Protein AF-0000000084527527 (afdb_homodimer)

InterPro domains:
  IPR003439 ABC transporter-like, ATP-binding domain [PF00005] (17-164)
  IPR003439 ABC transporter-like, ATP-binding domain [PS50893] (2-239)
  IPR003593 AAA+ ATPase domain [SM00382] (26-216)
  IPR027417 P-loop containing nucleoside triphosphate hydrolase [G3DSA:3.40.50.300] (1-248)
  IPR027417 P-loop containing nucleoside triphosphate hydrolase [SSF52540] (2-222)
  IPR051535 Bacterial siderophore ABC transporter ATP-binding [PTHR42771] (2-251)

Radius of gyration: 23.37 Å; Cα contacts (8 Å, |Δi|>4): 1089; chains: 2; bounding box: 50×65×58 Å

Structure (mmCIF, N/CA/C/O backbone):
data_AF-0000000084527527-model_v1
#
loop_
_entity.id
_entity.type
_entity.pdbx_description
1 polymer 'ABC-type enterochelin transport system, ATPase component'
#
loop_
_atom_site.group_PDB
_atom_site.id
_atom_site.type_symbol
_atom_site.label_atom_id
_atom_site.label_alt_id
_atom_site.label_comp_id
_atom_site.label_asym_id
_atom_site.label_entity_id
_atom_site.label_seq_id
_atom_site.pdbx_PDB_ins_code
_atom_site.Cartn_x
_atom_site.Cartn_y
_atom_site.Cartn_z
_atom_site.occupancy
_atom_site.B_iso_or_equiv
_atom_site.auth_seq_id
_atom_site.auth_comp_id
_atom_site.auth_asym_id
_atom_site.auth_atom_id
_atom_site.pdbx_PDB_model_num
ATOM 1 N N . MET A 1 1 ? 7.387 -26.766 -10.891 1 94.12 1 MET A N 1
ATOM 2 C CA . MET A 1 1 ? 8.492 -26.266 -10.078 1 94.12 1 MET A CA 1
ATOM 3 C C . MET A 1 1 ? 9.219 -25.125 -10.773 1 94.12 1 MET A C 1
ATOM 5 O O . MET A 1 1 ? 9.344 -25.125 -12 1 94.12 1 MET A O 1
ATOM 9 N N . ILE A 1 2 ? 9.555 -24.094 -10.047 1 97 2 ILE A N 1
ATOM 10 C CA . ILE A 1 2 ? 10.406 -23.016 -10.562 1 97 2 ILE A CA 1
ATOM 11 C C . ILE A 1 2 ? 11.781 -23.094 -9.891 1 97 2 ILE A C 1
ATOM 13 O O . ILE A 1 2 ? 11.883 -23.094 -8.664 1 97 2 ILE A O 1
ATOM 17 N N . ASP A 1 3 ? 12.805 -23.141 -10.82 1 97.81 3 ASP A N 1
ATOM 18 C CA . ASP A 1 3 ? 14.172 -23.266 -10.32 1 97.81 3 ASP A CA 1
ATOM 19 C C . ASP A 1 3 ? 15.047 -22.125 -10.812 1 97.81 3 ASP A C 1
ATOM 21 O O . ASP A 1 3 ? 15.086 -21.828 -12.008 1 97.81 3 ASP A O 1
ATOM 25 N N . LEU A 1 4 ? 15.633 -21.484 -9.883 1 97.94 4 LEU A N 1
ATOM 26 C CA . LEU A 1 4 ? 16.656 -20.484 -10.18 1 97.94 4 LEU A CA 1
ATOM 27 C C . LEU A 1 4 ? 18.047 -21 -9.797 1 97.94 4 LEU A C 1
ATOM 29 O O . LEU A 1 4 ? 18.25 -21.438 -8.664 1 97.94 4 LEU A O 1
ATOM 33 N N . ALA A 1 5 ? 18.922 -20.953 -10.75 1 98.06 5 ALA A N 1
ATOM 34 C CA . ALA A 1 5 ? 20.312 -21.375 -10.523 1 98.06 5 ALA A CA 1
ATOM 35 C C . ALA A 1 5 ? 21.266 -20.203 -10.758 1 98.06 5 ALA A C 1
ATOM 37 O O . ALA A 1 5 ? 21.531 -19.828 -11.898 1 98.06 5 ALA A O 1
ATOM 38 N N . ASN A 1 6 ? 21.828 -19.688 -9.609 1 98.12 6 ASN A N 1
ATOM 39 C CA . ASN A 1 6 ? 22.828 -18.641 -9.641 1 98.12 6 ASN A CA 1
ATOM 40 C C . ASN A 1 6 ? 22.391 -17.453 -10.508 1 98.12 6 ASN A C 1
ATOM 42 O O . ASN A 1 6 ? 23.141 -16.984 -11.359 1 98.12 6 ASN A O 1
ATOM 46 N N . VAL A 1 7 ? 21.203 -16.984 -10.305 1 97.81 7 VAL A N 1
ATOM 47 C CA . VAL A 1 7 ? 20.609 -15.953 -11.141 1 97.81 7 VAL A CA 1
ATOM 48 C C . VAL A 1 7 ? 21.109 -14.578 -10.703 1 97.81 7 VAL A C 1
ATOM 50 O O . VAL A 1 7 ? 21.016 -14.234 -9.523 1 97.81 7 VAL A O 1
ATOM 53 N N . THR A 1 8 ? 21.641 -13.852 -11.609 1 97.88 8 THR A N 1
ATOM 54 C CA . THR A 1 8 ? 22.031 -12.453 -11.43 1 97.88 8 THR A CA 1
ATOM 55 C C . THR A 1 8 ? 21.328 -11.555 -12.445 1 97.88 8 THR A C 1
ATOM 57 O O . THR A 1 8 ? 21.203 -11.914 -13.617 1 97.88 8 THR A O 1
ATOM 60 N N . VAL A 1 9 ? 20.719 -10.508 -11.961 1 96.19 9 VAL A N 1
ATOM 61 C CA . VAL A 1 9 ? 20.109 -9.5 -12.812 1 96.19 9 VAL A CA 1
ATOM 62 C C . VAL A 1 9 ? 20.75 -8.141 -12.547 1 96.19 9 VAL A C 1
ATOM 64 O O . VAL A 1 9 ? 20.734 -7.652 -11.414 1 96.19 9 VAL A O 1
ATOM 67 N N . ARG A 1 10 ? 21.188 -7.551 -13.492 1 91.69 10 ARG A N 1
ATOM 68 C CA . ARG A 1 10 ? 21.859 -6.258 -13.359 1 91.69 10 ARG A CA 1
ATOM 69 C C . ARG A 1 10 ? 21.047 -5.156 -14.031 1 91.69 10 ARG A C 1
ATOM 71 O O . ARG A 1 10 ? 20.625 -5.301 -15.18 1 91.69 10 ARG A O 1
ATOM 78 N N . ARG A 1 11 ? 20.547 -4.184 -13.141 1 78.62 11 ARG A N 1
ATOM 79 C CA . ARG A 1 11 ? 19.953 -2.945 -13.625 1 78.62 11 ARG A CA 1
ATOM 80 C C . ARG A 1 11 ? 20.828 -1.742 -13.281 1 78.62 11 ARG A C 1
ATOM 82 O O . ARG A 1 11 ? 20.734 -1.199 -12.18 1 78.62 11 ARG A O 1
ATOM 89 N N . GLY A 1 12 ? 21.938 -1.518 -13.992 1 76 12 GLY A N 1
ATOM 90 C CA . GLY A 1 12 ? 22.906 -0.489 -13.695 1 76 12 GLY A CA 1
ATOM 91 C C . GLY A 1 12 ? 24.156 -1.033 -13.016 1 76 12 GLY A C 1
ATOM 92 O O . GLY A 1 12 ? 24.594 -2.148 -13.305 1 76 12 GLY A O 1
ATOM 93 N N . SER A 1 13 ? 24.734 -0.169 -12.133 1 79 13 SER A N 1
ATOM 94 C CA . SER A 1 13 ? 26.016 -0.519 -11.539 1 79 13 SER A CA 1
ATOM 95 C C . SER A 1 13 ? 25.859 -1.58 -10.453 1 79 13 SER A C 1
ATOM 97 O O . SER A 1 13 ? 26.703 -2.465 -10.312 1 79 13 SER A O 1
ATOM 99 N N . VAL A 1 14 ? 24.812 -1.56 -9.766 1 82.75 14 VAL A N 1
ATOM 100 C CA . VAL A 1 14 ? 24.562 -2.518 -8.695 1 82.75 14 VAL A CA 1
ATOM 101 C C . VAL A 1 14 ? 23.516 -3.537 -9.148 1 82.75 14 VAL A C 1
ATOM 103 O O . VAL A 1 14 ? 22.469 -3.166 -9.688 1 82.75 14 VAL A O 1
ATOM 106 N N . PRO A 1 15 ? 23.828 -4.84 -8.938 1 91.19 15 PRO A N 1
ATOM 107 C CA . PRO A 1 15 ? 22.859 -5.848 -9.367 1 91.19 15 PRO A CA 1
ATOM 108 C C . PRO A 1 15 ? 21.578 -5.805 -8.547 1 91.19 15 PRO A C 1
ATOM 110 O O . PRO A 1 15 ? 21.609 -5.613 -7.328 1 91.19 15 PRO A O 1
ATOM 113 N N . ALA A 1 16 ? 20.516 -5.93 -9.219 1 93.12 16 ALA A N 1
ATOM 114 C CA . ALA A 1 16 ? 19.219 -6.023 -8.562 1 93.12 16 ALA A CA 1
ATOM 115 C C . ALA A 1 16 ? 19.016 -7.391 -7.918 1 93.12 16 ALA A C 1
ATOM 117 O O . ALA A 1 16 ? 18.344 -7.512 -6.891 1 93.12 16 ALA A O 1
ATOM 118 N N . LEU A 1 17 ? 19.516 -8.406 -8.562 1 96.94 17 LEU A N 1
ATOM 119 C CA . LEU A 1 17 ? 19.672 -9.75 -8.008 1 96.94 17 LEU A CA 1
ATOM 120 C C . LEU A 1 17 ? 21.125 -10.219 -8.133 1 96.94 17 LEU A C 1
ATOM 122 O O . LEU A 1 17 ? 21.766 -9.992 -9.148 1 96.94 17 LEU A O 1
ATOM 126 N N . ASP A 1 18 ? 21.562 -10.836 -7.078 1 97.56 18 ASP A N 1
ATOM 127 C CA . ASP A 1 18 ? 22.969 -11.234 -7.043 1 97.56 18 ASP A CA 1
ATOM 128 C C . ASP A 1 18 ? 23.125 -12.703 -6.66 1 97.56 18 ASP A C 1
ATOM 130 O O . ASP A 1 18 ? 23.094 -13.047 -5.477 1 97.56 18 ASP A O 1
ATOM 134 N N . ASP A 1 19 ? 23.297 -13.547 -7.641 1 97.44 19 ASP A N 1
ATOM 135 C CA . ASP A 1 19 ? 23.609 -14.961 -7.469 1 97.44 19 ASP A CA 1
ATOM 136 C C . ASP A 1 19 ? 22.547 -15.664 -6.621 1 97.44 19 ASP A C 1
ATOM 138 O O . ASP A 1 19 ? 22.875 -16.297 -5.613 1 97.44 19 ASP A O 1
ATOM 142 N N . VAL A 1 20 ? 21.344 -15.594 -7.062 1 98.12 20 VAL A N 1
ATOM 143 C CA . VAL A 1 20 ? 20.219 -16.172 -6.316 1 98.12 20 VAL A CA 1
ATOM 144 C C . VAL A 1 20 ? 19.938 -17.578 -6.824 1 98.12 20 VAL A C 1
ATOM 146 O O . VAL A 1 20 ? 19.719 -17.781 -8.023 1 98.12 20 VAL A O 1
ATOM 149 N N . SER A 1 21 ? 20.078 -18.531 -5.969 1 98.38 21 SER A N 1
ATOM 150 C CA . SER A 1 21 ? 19.641 -19.906 -6.227 1 98.38 21 SER A CA 1
ATOM 151 C C . SER A 1 21 ? 18.484 -20.297 -5.309 1 98.38 21 SER A C 1
ATOM 153 O O . SER A 1 21 ? 18.594 -20.188 -4.086 1 98.38 21 SER A O 1
ATOM 155 N N . LEU A 1 22 ? 17.438 -20.703 -5.922 1 96.88 22 LEU A N 1
ATOM 156 C CA . LEU A 1 22 ? 16.188 -20.906 -5.188 1 96.88 22 LEU A CA 1
ATOM 157 C C . LEU A 1 22 ? 15.227 -21.781 -5.984 1 96.88 22 LEU A C 1
ATOM 159 O O . LEU A 1 22 ? 15.211 -21.719 -7.215 1 96.88 22 LEU A O 1
ATOM 163 N N . SER A 1 23 ? 14.492 -22.594 -5.258 1 97.31 23 SER A N 1
ATOM 164 C CA . SER A 1 23 ? 13.484 -23.422 -5.91 1 97.31 23 SER A CA 1
ATOM 165 C C . SER A 1 23 ? 12.109 -23.203 -5.281 1 97.31 23 SER A C 1
ATOM 167 O O . SER A 1 23 ? 11.992 -23.062 -4.062 1 97.31 23 SER A O 1
ATOM 169 N N . PHE A 1 24 ? 11.117 -23.172 -6.074 1 96.81 24 PHE A N 1
ATOM 170 C CA . PHE A 1 24 ? 9.719 -23.094 -5.66 1 96.81 24 PHE A CA 1
ATOM 171 C C . PHE A 1 24 ? 8.977 -24.375 -6.039 1 96.81 24 PHE A C 1
ATOM 173 O O . PHE A 1 24 ? 8.906 -24.734 -7.215 1 96.81 24 PHE A O 1
ATOM 180 N N . GLY A 1 25 ? 8.453 -25.016 -5.031 1 93.94 25 GLY A N 1
ATOM 181 C CA . GLY A 1 25 ? 7.633 -26.188 -5.293 1 93.94 25 GLY A CA 1
ATOM 182 C C . GLY A 1 25 ? 6.199 -25.859 -5.652 1 93.94 25 GLY A C 1
ATOM 183 O O . GLY A 1 25 ? 5.773 -24.703 -5.516 1 93.94 25 GLY A O 1
ATOM 184 N N . ARG A 1 26 ? 5.484 -26.844 -6.113 1 93.12 26 ARG A N 1
ATOM 185 C CA . ARG A 1 26 ? 4.09 -26.641 -6.5 1 93.12 26 ARG A CA 1
ATOM 186 C C . ARG A 1 26 ? 3.191 -26.516 -5.273 1 93.12 26 ARG A C 1
ATOM 188 O O . ARG A 1 26 ? 3.48 -27.094 -4.227 1 93.12 26 ARG A O 1
ATOM 195 N N . GLY A 1 27 ? 2.164 -25.781 -5.539 1 93.38 27 GLY A N 1
ATOM 196 C CA . GLY A 1 27 ? 1.128 -25.656 -4.527 1 93.38 27 GLY A CA 1
ATOM 197 C C . GLY A 1 27 ? 1.48 -24.672 -3.426 1 93.38 27 GLY A C 1
ATOM 198 O O . GLY A 1 27 ? 2.641 -24.281 -3.283 1 93.38 27 GLY A O 1
ATOM 199 N N . GLY A 1 28 ? 0.439 -24.234 -2.787 1 96.56 28 GLY A N 1
ATOM 200 C CA . GLY A 1 28 ? 0.595 -23.375 -1.627 1 96.56 28 GLY A CA 1
ATOM 201 C C . GLY A 1 28 ? 0.946 -21.938 -1.991 1 96.56 28 GLY A C 1
ATOM 202 O O . GLY A 1 28 ? 0.988 -21.594 -3.172 1 96.56 28 GLY A O 1
ATOM 203 N N . ILE A 1 29 ? 1.129 -21.109 -0.998 1 98.06 29 ILE A N 1
ATOM 204 C CA . ILE A 1 29 ? 1.482 -19.703 -1.142 1 98.06 29 ILE A CA 1
ATOM 205 C C . ILE A 1 29 ? 2.902 -19.469 -0.63 1 98.06 29 ILE A C 1
ATOM 207 O O . ILE A 1 29 ? 3.211 -19.781 0.523 1 98.06 29 ILE A O 1
ATOM 211 N N . THR A 1 30 ? 3.738 -19.031 -1.495 1 98.5 30 THR A N 1
ATOM 212 C CA . THR A 1 30 ? 5.051 -18.531 -1.094 1 98.5 30 THR A CA 1
ATOM 213 C C . THR A 1 30 ? 5.059 -17.016 -1.037 1 98.5 30 THR A C 1
ATOM 215 O O . THR A 1 30 ? 4.754 -16.344 -2.031 1 98.5 30 THR A O 1
ATOM 218 N N . ALA A 1 31 ? 5.34 -16.469 0.111 1 98.44 31 ALA A N 1
ATOM 219 C CA . ALA A 1 31 ? 5.441 -15.023 0.262 1 98.44 31 ALA A CA 1
ATOM 220 C C . ALA A 1 31 ? 6.883 -14.547 0.089 1 98.44 31 ALA A C 1
ATOM 222 O O . ALA A 1 31 ? 7.789 -15.055 0.756 1 98.44 31 ALA A O 1
ATOM 223 N N . LEU A 1 32 ? 7.043 -13.672 -0.838 1 97.81 32 LEU A N 1
ATOM 224 C CA . LEU A 1 32 ? 8.312 -12.961 -1.009 1 97.81 32 LEU A CA 1
ATOM 225 C C . LEU A 1 32 ? 8.328 -11.68 -0.192 1 97.81 32 LEU A C 1
ATOM 227 O O . LEU A 1 32 ? 7.512 -10.781 -0.421 1 97.81 32 LEU A O 1
ATOM 231 N N . ILE A 1 33 ? 9.289 -11.617 0.767 1 98.06 33 ILE A N 1
ATOM 232 C CA . ILE A 1 33 ? 9.336 -10.453 1.637 1 98.06 33 ILE A CA 1
ATOM 233 C C . ILE A 1 33 ? 10.75 -9.875 1.653 1 98.06 33 ILE A C 1
ATOM 235 O O . ILE A 1 33 ? 11.711 -10.562 1.272 1 98.06 33 ILE A O 1
ATOM 239 N N . GLY A 1 34 ? 10.891 -8.648 2.051 1 97.19 34 GLY A N 1
ATOM 240 C CA . GLY A 1 34 ? 12.141 -7.906 2.125 1 97.19 34 GLY A CA 1
ATOM 241 C C . GLY A 1 34 ? 11.953 -6.402 2.064 1 97.19 34 GLY A C 1
ATOM 242 O O . GLY A 1 34 ? 10.875 -5.922 1.707 1 97.19 34 GLY A O 1
ATOM 243 N N . PRO A 1 35 ? 12.953 -5.711 2.443 1 95.31 35 PRO A N 1
ATOM 244 C CA . PRO A 1 35 ? 12.852 -4.25 2.404 1 95.31 35 PRO A CA 1
ATOM 245 C C . PRO A 1 35 ? 12.719 -3.705 0.983 1 95.31 35 PRO A C 1
ATOM 247 O O . PRO A 1 35 ? 12.789 -4.469 0.017 1 95.31 35 PRO A O 1
ATOM 250 N N . ASN A 1 36 ? 12.383 -2.424 0.919 1 90 36 ASN A N 1
ATOM 251 C CA . ASN A 1 36 ? 12.352 -1.77 -0.385 1 90 36 ASN A CA 1
ATOM 252 C C . ASN A 1 36 ? 13.68 -1.913 -1.115 1 90 36 ASN A C 1
ATOM 254 O O . ASN A 1 36 ? 14.75 -1.763 -0.511 1 90 36 ASN A O 1
ATOM 258 N N . GLY A 1 37 ? 13.617 -2.301 -2.346 1 87.88 37 GLY A N 1
ATOM 259 C CA . GLY A 1 37 ? 14.828 -2.439 -3.137 1 87.88 37 GLY A CA 1
ATOM 260 C C . GLY A 1 37 ? 15.5 -3.791 -2.973 1 87.88 37 GLY A C 1
ATOM 261 O O . GLY A 1 37 ? 16.609 -4.008 -3.469 1 87.88 37 GLY A O 1
ATOM 262 N N . ALA A 1 38 ? 14.844 -4.707 -2.361 1 93.62 38 ALA A N 1
ATOM 263 C CA . ALA A 1 38 ? 15.453 -5.992 -2.035 1 93.62 38 ALA A CA 1
ATOM 264 C C . ALA A 1 38 ? 15.562 -6.879 -3.273 1 93.62 38 ALA A C 1
ATOM 266 O O . ALA A 1 38 ? 16.266 -7.891 -3.26 1 93.62 38 ALA A O 1
ATOM 267 N N . GLY A 1 39 ? 14.859 -6.543 -4.332 1 93.56 39 GLY A N 1
ATOM 268 C CA . GLY A 1 39 ? 14.891 -7.34 -5.551 1 93.56 39 GLY A CA 1
ATOM 269 C C . GLY A 1 39 ? 13.648 -8.195 -5.734 1 93.56 39 GLY A C 1
ATOM 270 O O . GLY A 1 39 ? 13.625 -9.086 -6.59 1 93.56 39 GLY A O 1
ATOM 271 N N . LYS A 1 40 ? 12.633 -7.973 -4.961 1 95.06 40 LYS A N 1
ATOM 272 C CA . LYS A 1 40 ? 11.43 -8.805 -4.969 1 95.06 40 LYS A CA 1
ATOM 273 C C . LYS A 1 40 ? 10.766 -8.797 -6.34 1 95.06 40 LYS A C 1
ATOM 275 O O . LYS A 1 40 ? 10.516 -9.852 -6.926 1 95.06 40 LYS A O 1
ATOM 280 N N . SER A 1 41 ? 10.484 -7.586 -6.879 1 92.44 41 SER A N 1
ATOM 281 C CA . SER A 1 41 ? 9.844 -7.469 -8.188 1 92.44 41 SER A CA 1
ATOM 282 C C . SER A 1 41 ? 10.758 -7.988 -9.289 1 92.44 41 SER A C 1
ATOM 284 O O . SER A 1 41 ? 10.297 -8.641 -10.227 1 92.44 41 SER A O 1
ATOM 286 N N . THR A 1 42 ? 12.047 -7.711 -9.172 1 92.81 42 THR A N 1
ATOM 287 C CA . THR A 1 42 ? 13.008 -8.211 -10.148 1 92.81 42 THR A CA 1
ATOM 288 C C . THR A 1 42 ? 13 -9.734 -10.188 1 92.81 42 THR A C 1
ATOM 290 O O . THR A 1 42 ? 13.016 -10.336 -11.266 1 92.81 42 THR A O 1
ATOM 293 N N . LEU A 1 43 ? 12.953 -10.305 -8.977 1 95.94 43 LEU A N 1
ATOM 294 C CA . LEU A 1 43 ? 12.914 -11.766 -8.898 1 95.94 43 LEU A CA 1
ATOM 295 C C . LEU A 1 43 ? 11.648 -12.305 -9.562 1 95.94 43 LEU A C 1
ATOM 297 O O . LEU A 1 43 ? 11.711 -13.25 -10.352 1 95.94 43 LEU A O 1
ATOM 301 N N . LEU A 1 44 ? 10.523 -11.695 -9.281 1 95.06 44 LEU A N 1
ATOM 302 C CA . LEU A 1 44 ? 9.258 -12.117 -9.867 1 95.06 44 LEU A CA 1
ATOM 303 C C . LEU A 1 44 ? 9.305 -12.023 -11.383 1 95.06 44 LEU A C 1
ATOM 305 O O . LEU A 1 44 ? 8.844 -12.93 -12.086 1 95.06 44 LEU A O 1
ATOM 309 N N . HIS A 1 45 ? 9.898 -10.992 -11.867 1 93 45 HIS A N 1
ATOM 310 C CA . HIS A 1 45 ? 9.992 -10.781 -13.305 1 93 45 HIS A CA 1
ATOM 311 C C . HIS A 1 45 ? 10.938 -11.789 -13.945 1 93 45 HIS A C 1
ATOM 313 O O . HIS A 1 45 ? 10.68 -12.266 -15.055 1 93 45 HIS A O 1
ATOM 319 N N . ALA A 1 46 ? 11.969 -12.047 -13.273 1 95 46 ALA A N 1
ATOM 320 C CA . ALA A 1 46 ? 12.891 -13.062 -13.773 1 95 46 ALA A CA 1
ATOM 321 C C . ALA A 1 46 ? 12.211 -14.422 -13.852 1 95 46 ALA A C 1
ATOM 323 O O . ALA A 1 46 ? 12.359 -15.141 -14.844 1 95 46 ALA A O 1
ATOM 324 N N . MET A 1 47 ? 11.43 -14.711 -12.852 1 96 47 MET A N 1
ATOM 325 C CA . MET A 1 47 ? 10.742 -16 -12.773 1 96 47 MET A CA 1
ATOM 326 C C . MET A 1 47 ? 9.664 -16.109 -13.844 1 96 47 MET A C 1
ATOM 328 O O . MET A 1 47 ? 9.297 -17.203 -14.258 1 96 47 MET A O 1
ATOM 332 N N . SER A 1 48 ? 9.133 -14.992 -14.289 1 93.69 48 SER A N 1
ATOM 333 C CA . SER A 1 48 ? 8.039 -14.992 -15.258 1 93.69 48 SER A CA 1
ATOM 334 C C . SER A 1 48 ? 8.57 -14.938 -16.688 1 93.69 48 SER A C 1
ATOM 336 O O . SER A 1 48 ? 7.82 -15.156 -17.641 1 93.69 48 SER A O 1
ATOM 338 N N . GLY A 1 49 ? 9.805 -14.547 -16.812 1 92 49 GLY A N 1
ATOM 339 C CA . GLY A 1 49 ? 10.398 -14.398 -18.141 1 92 49 GLY A CA 1
ATOM 340 C C . GLY A 1 49 ? 10.289 -12.992 -18.688 1 92 49 GLY A C 1
ATOM 341 O O . GLY A 1 49 ? 10.75 -12.719 -19.797 1 92 49 GLY A O 1
ATOM 342 N N . LEU A 1 50 ? 9.742 -12.125 -17.969 1 88.06 50 LEU A N 1
ATOM 343 C CA . LEU A 1 50 ? 9.617 -10.734 -18.406 1 88.06 50 LEU A CA 1
ATOM 344 C C . LEU A 1 50 ? 10.969 -10.031 -18.359 1 88.06 50 LEU A C 1
ATOM 346 O O . LEU A 1 50 ? 11.172 -9.039 -19.062 1 88.06 50 LEU A O 1
ATOM 350 N N . LEU A 1 51 ? 11.836 -10.492 -17.531 1 90.38 51 LEU A N 1
ATOM 351 C CA . LEU A 1 51 ? 13.18 -9.922 -17.391 1 90.38 51 LEU A CA 1
ATOM 352 C C . LEU A 1 51 ? 14.242 -11.016 -17.453 1 90.38 51 LEU A C 1
ATOM 354 O O . LEU A 1 51 ? 14.414 -11.766 -16.484 1 90.38 51 LEU A O 1
ATOM 358 N N . PRO A 1 52 ? 14.914 -11.07 -18.562 1 92 52 PRO A N 1
ATOM 359 C CA . PRO A 1 52 ? 15.961 -12.086 -18.656 1 92 52 PRO A CA 1
ATOM 360 C C . PRO A 1 52 ? 17.125 -11.82 -17.688 1 92 52 PRO A C 1
ATOM 362 O O . PRO A 1 52 ? 17.547 -10.68 -17.531 1 92 52 PRO A O 1
ATOM 365 N N . PRO A 1 53 ? 17.641 -12.859 -17.078 1 95.75 53 PRO A N 1
ATOM 366 C CA . PRO A 1 53 ? 18.797 -12.672 -16.203 1 95.75 53 PRO A CA 1
ATOM 367 C C . PRO A 1 53 ? 20.078 -12.359 -16.984 1 95.75 53 PRO A C 1
ATOM 369 O O . PRO A 1 53 ? 20.203 -12.734 -18.141 1 95.75 53 PRO A O 1
ATOM 372 N N . THR A 1 54 ? 20.953 -11.609 -16.297 1 95.94 54 THR A N 1
ATOM 373 C CA . THR A 1 54 ? 22.266 -11.344 -16.859 1 95.94 54 THR A CA 1
ATOM 374 C C . THR A 1 54 ? 23.125 -12.602 -16.844 1 95.94 54 THR A C 1
ATOM 376 O O . THR A 1 54 ? 23.891 -12.852 -17.781 1 95.94 54 THR A O 1
ATOM 379 N N . SER A 1 55 ? 23 -13.359 -15.844 1 96.5 55 SER A N 1
ATOM 380 C CA . SER A 1 55 ? 23.656 -14.664 -15.727 1 96.5 55 SER A CA 1
ATOM 381 C C . SER A 1 55 ? 22.812 -15.625 -14.883 1 96.5 55 SER A C 1
ATOM 383 O O . SER A 1 55 ? 21.906 -15.195 -14.172 1 96.5 55 SER A O 1
ATOM 385 N N . GLY A 1 56 ? 23.109 -16.891 -15.039 1 97.06 56 GLY A N 1
ATOM 386 C CA . GLY A 1 56 ? 22.328 -17.922 -14.375 1 97.06 56 GLY A CA 1
ATOM 387 C C . GLY A 1 56 ? 21.156 -18.422 -15.211 1 97.06 56 GLY A C 1
ATOM 388 O O . GLY A 1 56 ? 21.094 -18.125 -16.406 1 97.06 56 GLY A O 1
ATOM 389 N N . ARG A 1 57 ? 20.328 -19.234 -14.547 1 96.81 57 ARG A N 1
ATOM 390 C CA . ARG A 1 57 ? 19.25 -19.859 -15.312 1 96.81 57 ARG A CA 1
ATOM 391 C C . ARG A 1 57 ? 17.969 -19.938 -14.477 1 96.81 57 ARG A C 1
ATOM 393 O O . ARG A 1 57 ? 18.016 -20.188 -13.273 1 96.81 57 ARG A O 1
ATOM 400 N N . VAL A 1 58 ? 16.922 -19.719 -15.156 1 97.38 58 VAL A N 1
ATOM 401 C CA . VAL A 1 58 ? 15.602 -19.922 -14.586 1 97.38 58 VAL A CA 1
ATOM 402 C C . VAL A 1 58 ? 14.867 -21.031 -15.336 1 97.38 58 VAL A C 1
ATOM 404 O O . VAL A 1 58 ? 14.789 -21 -16.562 1 97.38 58 VAL A O 1
ATOM 407 N N . ARG A 1 59 ? 14.398 -21.984 -14.625 1 97.44 59 ARG A N 1
ATOM 408 C CA . ARG A 1 59 ? 13.602 -23.062 -15.211 1 97.44 59 ARG A CA 1
ATOM 409 C C . ARG A 1 59 ? 12.211 -23.109 -14.602 1 97.44 59 ARG A C 1
ATOM 411 O O . ARG A 1 59 ? 12.047 -22.906 -13.398 1 97.44 59 ARG A O 1
ATOM 418 N N . VAL A 1 60 ? 11.25 -23.344 -15.398 1 95.5 60 VAL A N 1
ATOM 419 C CA . VAL A 1 60 ? 9.867 -23.547 -14.969 1 95.5 60 VAL A CA 1
ATOM 420 C C . VAL A 1 60 ? 9.359 -24.891 -15.484 1 95.5 60 VAL A C 1
ATOM 422 O O . VAL A 1 60 ? 9.398 -25.156 -16.688 1 95.5 60 VAL A O 1
ATOM 425 N N . GLU A 1 61 ? 8.992 -25.625 -14.555 1 94.62 61 GLU A N 1
ATOM 426 C CA . GLU A 1 61 ? 8.547 -26.984 -14.883 1 94.62 61 GLU A CA 1
ATOM 427 C C . GLU A 1 61 ? 9.578 -27.703 -15.727 1 94.62 61 GLU A C 1
ATOM 429 O O . GLU A 1 61 ? 9.242 -28.297 -16.766 1 94.62 61 GLU A O 1
ATOM 434 N N . GLY A 1 62 ? 10.781 -27.469 -15.375 1 93.69 62 GLY A N 1
ATOM 435 C CA . GLY A 1 62 ? 11.875 -28.219 -15.961 1 93.69 62 GLY A CA 1
ATOM 436 C C . GLY A 1 62 ? 12.398 -27.609 -17.25 1 93.69 62 GLY A C 1
ATOM 437 O O . GLY A 1 62 ? 13.422 -28.047 -17.781 1 93.69 62 GLY A O 1
ATOM 438 N N . ARG A 1 63 ? 11.766 -26.594 -17.734 1 94.38 63 ARG A N 1
ATOM 439 C CA . ARG A 1 63 ? 12.18 -25.984 -19 1 94.38 63 ARG A CA 1
ATOM 440 C C . ARG A 1 63 ? 12.867 -24.641 -18.766 1 94.38 63 ARG A C 1
ATOM 442 O O . ARG A 1 63 ? 12.422 -23.844 -17.938 1 94.38 63 ARG A O 1
ATOM 449 N N . ASP A 1 64 ? 13.867 -24.453 -19.547 1 94.5 64 ASP A N 1
ATOM 450 C CA . ASP A 1 64 ? 14.562 -23.172 -19.5 1 94.5 64 ASP A CA 1
ATOM 451 C C . ASP A 1 64 ? 13.695 -22.047 -20.047 1 94.5 64 ASP A C 1
ATOM 453 O O . ASP A 1 64 ? 13.297 -22.078 -21.219 1 94.5 64 ASP A O 1
ATOM 457 N N . LEU A 1 65 ? 13.453 -21.109 -19.219 1 91.69 65 LEU A N 1
ATOM 458 C CA . LEU A 1 65 ? 12.547 -20.016 -19.594 1 91.69 65 LEU A CA 1
ATOM 459 C C . LEU A 1 65 ? 13.055 -19.281 -20.812 1 91.69 65 LEU A C 1
ATOM 461 O O . LEU A 1 65 ? 12.258 -18.812 -21.641 1 91.69 65 LEU A O 1
ATOM 465 N N . ALA A 1 66 ? 14.328 -19.188 -20.922 1 88.5 66 ALA A N 1
ATOM 466 C CA . ALA A 1 66 ? 14.938 -18.469 -22.047 1 88.5 66 ALA A CA 1
ATOM 467 C C . ALA A 1 66 ? 14.625 -19.156 -23.375 1 88.5 66 ALA A C 1
ATOM 469 O O . ALA A 1 66 ? 14.641 -18.516 -24.422 1 88.5 66 ALA A O 1
ATOM 470 N N . ALA A 1 67 ? 14.281 -20.359 -23.328 1 90.88 67 ALA A N 1
ATOM 471 C CA . ALA A 1 67 ? 14.078 -21.141 -24.531 1 90.88 67 ALA A CA 1
ATOM 472 C C . ALA A 1 67 ? 12.586 -21.297 -24.844 1 90.88 67 ALA A C 1
ATOM 474 O O . ALA A 1 67 ? 12.211 -21.828 -25.891 1 90.88 67 ALA A O 1
ATOM 475 N N . VAL A 1 68 ? 11.789 -20.859 -23.984 1 91.69 68 VAL A N 1
ATOM 476 C CA . VAL A 1 68 ? 10.352 -21.031 -24.141 1 91.69 68 VAL A CA 1
ATOM 477 C C . VAL A 1 68 ? 9.742 -19.781 -24.781 1 91.69 68 VAL A C 1
ATOM 479 O O . VAL A 1 68 ? 9.953 -18.672 -24.297 1 91.69 68 VAL A O 1
ATOM 482 N N . PRO A 1 69 ? 8.992 -20.016 -25.812 1 89.69 69 PRO A N 1
ATOM 483 C CA . PRO A 1 69 ? 8.312 -18.875 -26.422 1 89.69 69 PRO A CA 1
ATOM 484 C C . PRO A 1 69 ? 7.324 -18.188 -25.469 1 89.69 69 PRO A C 1
ATOM 486 O O . PRO A 1 69 ? 6.754 -18.859 -24.594 1 89.69 69 PRO A O 1
ATOM 489 N N . ALA A 1 70 ? 7.094 -16.953 -25.688 1 87.06 70 ALA A N 1
ATOM 490 C CA . ALA A 1 70 ? 6.242 -16.141 -24.828 1 87.06 70 ALA A CA 1
ATOM 491 C C . ALA A 1 70 ? 4.836 -16.719 -24.734 1 87.06 70 ALA A C 1
ATOM 493 O O . ALA A 1 70 ? 4.223 -16.703 -23.672 1 87.06 70 ALA A O 1
ATOM 494 N N . THR A 1 71 ? 4.371 -17.266 -25.828 1 85.81 71 THR A N 1
ATOM 495 C CA . THR A 1 71 ? 3.016 -17.797 -25.891 1 85.81 71 THR A CA 1
ATOM 496 C C . THR A 1 71 ? 2.891 -19.031 -24.984 1 85.81 71 THR A C 1
ATOM 498 O O . THR A 1 71 ? 1.865 -19.219 -24.328 1 85.81 71 THR A O 1
ATOM 501 N N . GLU A 1 72 ? 3.914 -19.719 -24.953 1 89.75 72 GLU A N 1
ATOM 502 C CA . GLU A 1 72 ? 3.908 -20.906 -24.109 1 89.75 72 GLU A CA 1
ATOM 503 C C . GLU A 1 72 ? 4.129 -20.547 -22.641 1 89.75 72 GLU A C 1
ATOM 505 O O . GLU A 1 72 ? 3.504 -21.125 -21.75 1 89.75 72 GLU A O 1
ATOM 510 N N . ARG A 1 73 ? 4.984 -19.594 -22.406 1 91.44 73 ARG A N 1
ATOM 511 C CA . ARG A 1 73 ? 5.211 -19.094 -21.062 1 91.44 73 ARG A CA 1
ATOM 512 C C . ARG A 1 73 ? 3.916 -18.594 -20.422 1 91.44 73 ARG A C 1
ATOM 514 O O . ARG A 1 73 ? 3.652 -18.844 -19.25 1 91.44 73 ARG A O 1
ATOM 521 N N . ALA A 1 74 ? 3.141 -18.031 -21.281 1 91.19 74 ALA A N 1
ATOM 522 C CA . ALA A 1 74 ? 1.892 -17.438 -20.828 1 91.19 74 ALA A CA 1
ATOM 523 C C . ALA A 1 74 ? 0.878 -18.5 -20.422 1 91.19 74 ALA A C 1
ATOM 525 O O . ALA A 1 74 ? -0.119 -18.188 -19.75 1 91.19 74 ALA A O 1
ATOM 526 N N . ARG A 1 75 ? 1.122 -19.672 -20.734 1 92.5 75 ARG A N 1
ATOM 527 C CA . ARG A 1 75 ? 0.24 -20.766 -20.328 1 92.5 75 ARG A CA 1
ATOM 528 C C . ARG A 1 75 ? 0.731 -21.438 -19.047 1 92.5 75 ARG A C 1
ATOM 530 O O . ARG A 1 75 ? 0.036 -22.266 -18.484 1 92.5 75 ARG A O 1
ATOM 537 N N . THR A 1 76 ? 1.879 -21 -18.672 1 93.62 76 THR A N 1
ATOM 538 C CA . THR A 1 76 ? 2.471 -21.641 -17.5 1 93.62 76 THR A CA 1
ATOM 539 C C . THR A 1 76 ? 2.494 -20.688 -16.312 1 93.62 76 THR A C 1
ATOM 541 O O . THR A 1 76 ? 2.32 -21.109 -15.164 1 93.62 76 THR A O 1
ATOM 544 N N . VAL A 1 77 ? 2.666 -19.438 -16.625 1 95.19 77 VAL A N 1
ATOM 545 C CA . VAL A 1 77 ? 2.84 -18.453 -15.562 1 95.19 77 VAL A CA 1
ATOM 546 C C . VAL A 1 77 ? 1.966 -17.234 -15.836 1 95.19 77 VAL A C 1
ATOM 548 O O . VAL A 1 77 ? 2.039 -16.641 -16.906 1 95.19 77 VAL A O 1
ATOM 551 N N . ALA A 1 78 ? 1.09 -16.906 -14.898 1 94.25 78 ALA A N 1
ATOM 552 C CA . ALA A 1 78 ? 0.423 -15.617 -14.875 1 94.25 78 ALA A CA 1
ATOM 553 C C . ALA A 1 78 ? 1.16 -14.633 -13.969 1 94.25 78 ALA A C 1
ATOM 555 O O . ALA A 1 78 ? 1.597 -15 -12.875 1 94.25 78 ALA A O 1
ATOM 556 N N . VAL A 1 79 ? 1.302 -13.406 -14.43 1 92.44 79 VAL A N 1
ATOM 557 C CA . VAL A 1 79 ? 2.072 -12.43 -13.664 1 92.44 79 VAL A CA 1
ATOM 558 C C . VAL A 1 79 ? 1.262 -11.148 -13.492 1 92.44 79 VAL A C 1
ATOM 560 O O . VAL A 1 79 ? 0.674 -10.641 -14.453 1 92.44 79 VAL A O 1
ATOM 563 N N . LEU A 1 80 ? 1.154 -10.805 -12.25 1 91.12 80 LEU A N 1
ATOM 564 C CA . LEU A 1 80 ? 0.661 -9.469 -11.922 1 91.12 80 LEU A CA 1
ATOM 565 C C . LEU A 1 80 ? 1.814 -8.531 -11.578 1 91.12 80 LEU A C 1
ATOM 567 O O . LEU A 1 80 ? 2.555 -8.773 -10.625 1 91.12 80 LEU A O 1
ATOM 571 N N . THR A 1 81 ? 1.995 -7.473 -12.383 1 85.31 81 THR A N 1
ATOM 572 C CA . THR A 1 81 ? 3.059 -6.504 -12.148 1 85.31 81 THR A CA 1
ATOM 573 C C . THR A 1 81 ? 2.494 -5.227 -11.531 1 85.31 81 THR A C 1
ATOM 575 O O . THR A 1 81 ? 1.281 -5.012 -11.539 1 85.31 81 THR A O 1
ATOM 578 N N . GLN A 1 82 ? 3.4 -4.637 -10.758 1 68 82 GLN A N 1
ATOM 579 C CA . GLN A 1 82 ? 3 -3.33 -10.242 1 68 82 GLN A CA 1
ATOM 580 C C . GLN A 1 82 ? 2.578 -2.398 -11.375 1 68 82 GLN A C 1
ATOM 582 O O . GLN A 1 82 ? 3.344 -2.164 -12.312 1 68 82 GLN A O 1
ATOM 587 N N . THR A 1 83 ? 1.23 -2.494 -11.648 1 56.72 83 THR A N 1
ATOM 588 C CA . THR A 1 83 ? 0.708 -1.822 -12.828 1 56.72 83 THR A CA 1
ATOM 589 C C . THR A 1 83 ? 0.747 -0.307 -12.656 1 56.72 83 THR A C 1
ATOM 591 O O . THR A 1 83 ? 0.3 0.216 -11.633 1 56.72 83 THR A O 1
ATOM 594 N N . GLU A 1 84 ? 1.654 0.355 -13.461 1 56.06 84 GLU A N 1
ATOM 595 C CA . GLU A 1 84 ? 1.414 1.779 -13.672 1 56.06 84 GLU A CA 1
ATOM 596 C C . GLU A 1 84 ? 0.024 2.025 -14.25 1 56.06 84 GLU A C 1
ATOM 598 O O . GLU A 1 84 ? -0.588 1.116 -14.82 1 56.06 84 GLU A O 1
ATOM 603 N N . ARG A 1 85 ? -0.53 3.188 -13.992 1 55.25 85 ARG A N 1
ATOM 604 C CA . ARG A 1 85 ? -1.826 3.688 -14.438 1 55.25 85 ARG A CA 1
ATOM 605 C C . ARG A 1 85 ? -2.154 3.178 -15.836 1 55.25 85 ARG A C 1
ATOM 607 O O . ARG A 1 85 ? -1.398 3.412 -16.781 1 55.25 85 ARG A O 1
ATOM 614 N N . VAL A 1 86 ? -2.74 1.928 -15.984 1 53.75 86 VAL A N 1
ATOM 615 C CA . VAL A 1 86 ? -3.275 1.521 -17.281 1 53.75 86 VAL A CA 1
ATOM 616 C C . VAL A 1 86 ? -4.406 2.461 -17.688 1 53.75 86 VAL A C 1
ATOM 618 O O . VAL A 1 86 ? -5.41 2.58 -16.984 1 53.75 86 VAL A O 1
ATOM 621 N N . THR A 1 87 ? -4.199 3.525 -18.391 1 57.5 87 THR A N 1
ATOM 622 C CA . THR A 1 87 ? -5.18 4.434 -18.969 1 57.5 87 THR A CA 1
ATOM 623 C C . THR A 1 87 ? -6.016 3.723 -20.031 1 57.5 87 THR A C 1
ATOM 625 O O . THR A 1 87 ? -6.441 4.336 -21 1 57.5 87 THR A O 1
ATOM 628 N N . ALA A 1 88 ? -6.34 2.459 -19.781 1 62 88 ALA A N 1
ATOM 629 C CA . ALA A 1 88 ? -7 1.785 -20.891 1 62 88 ALA A CA 1
ATOM 630 C C . ALA A 1 88 ? -8.508 2.039 -20.875 1 62 88 ALA A C 1
ATOM 632 O O . ALA A 1 88 ? -9.109 2.123 -19.797 1 62 88 ALA A O 1
ATOM 633 N N . ARG A 1 89 ? -9.094 2.41 -21.906 1 79.81 89 ARG A N 1
ATOM 634 C CA . ARG A 1 89 ? -10.531 2.557 -22.125 1 79.81 89 ARG A CA 1
ATOM 635 C C . ARG A 1 89 ? -11.211 1.195 -22.203 1 79.81 89 ARG A C 1
ATOM 637 O O . ARG A 1 89 ? -12.297 1.068 -22.766 1 79.81 89 ARG A O 1
ATOM 644 N N . LEU A 1 90 ? -10.594 0.138 -21.562 1 88.25 90 LEU A N 1
ATOM 645 C CA . LEU A 1 90 ? -11.156 -1.209 -21.531 1 88.25 90 LEU A CA 1
ATOM 646 C C . LEU A 1 90 ? -12.133 -1.36 -20.375 1 88.25 90 LEU A C 1
ATOM 648 O O . LEU A 1 90 ? -11.969 -0.721 -19.328 1 88.25 90 LEU A O 1
ATOM 652 N N . THR A 1 91 ? -13.086 -2.225 -20.625 1 93.31 91 THR A N 1
ATOM 653 C CA . THR A 1 91 ? -13.953 -2.607 -19.516 1 93.31 91 THR A CA 1
ATOM 654 C C . THR A 1 91 ? -13.289 -3.672 -18.656 1 93.31 91 THR A C 1
ATOM 656 O O . THR A 1 91 ? -12.305 -4.293 -19.062 1 93.31 91 THR A O 1
ATOM 659 N N . VAL A 1 92 ? -13.812 -3.857 -17.469 1 94.94 92 VAL A N 1
ATOM 660 C CA . VAL A 1 92 ? -13.336 -4.898 -16.578 1 94.94 92 VAL A CA 1
ATOM 661 C C . VAL A 1 92 ? -13.422 -6.262 -17.266 1 94.94 92 VAL A C 1
ATOM 663 O O . VAL A 1 92 ? -12.469 -7.039 -17.234 1 94.94 92 VAL A O 1
ATOM 666 N N . ARG A 1 93 ? -14.531 -6.516 -17.875 1 95.25 93 ARG A N 1
ATOM 667 C CA . ARG A 1 93 ? -14.727 -7.773 -18.594 1 95.25 93 ARG A CA 1
ATOM 668 C C . ARG A 1 93 ? -13.672 -7.957 -19.672 1 95.25 93 ARG A C 1
ATOM 670 O O . ARG A 1 93 ? -13.109 -9.039 -19.828 1 95.25 93 ARG A O 1
ATOM 677 N N . GLU A 1 94 ? -13.445 -6.934 -20.422 1 91.5 94 GLU A N 1
ATOM 678 C CA . GLU A 1 94 ? -12.445 -6.992 -21.484 1 91.5 94 GLU A CA 1
ATOM 679 C C . GLU A 1 94 ? -11.055 -7.258 -20.922 1 91.5 94 GLU A C 1
ATOM 681 O O . GLU A 1 94 ? -10.305 -8.07 -21.453 1 91.5 94 GLU A O 1
ATOM 686 N N . LEU A 1 95 ? -10.758 -6.586 -19.828 1 90.94 95 LEU A N 1
ATOM 687 C CA . LEU A 1 95 ? -9.461 -6.801 -19.188 1 90.94 95 LEU A CA 1
ATOM 688 C C . LEU A 1 95 ? -9.297 -8.258 -18.781 1 90.94 95 LEU A C 1
ATOM 690 O O . LEU A 1 95 ? -8.289 -8.883 -19.094 1 90.94 95 LEU A O 1
ATOM 694 N N . VAL A 1 96 ? -10.297 -8.734 -18.109 1 93.5 96 VAL A N 1
ATOM 695 C CA . VAL A 1 96 ? -10.234 -10.102 -17.609 1 93.5 96 VAL A CA 1
ATOM 696 C C . VAL A 1 96 ? -10.164 -11.086 -18.766 1 93.5 96 VAL A C 1
ATOM 698 O O . VAL A 1 96 ? -9.484 -12.117 -18.688 1 93.5 96 VAL A O 1
ATOM 701 N N . SER A 1 97 ? -10.758 -10.711 -19.844 1 92.31 97 SER A N 1
ATOM 702 C CA . SER A 1 97 ? -10.742 -11.578 -21.016 1 92.31 97 SER A CA 1
ATOM 703 C C . SER A 1 97 ? -9.328 -11.703 -21.594 1 92.31 97 SER A C 1
ATOM 705 O O . SER A 1 97 ? -9 -12.695 -22.234 1 92.31 97 SER A O 1
ATOM 707 N N . PHE A 1 98 ? -8.555 -10.727 -21.375 1 87.38 98 PHE A N 1
ATOM 708 C CA . PHE A 1 98 ? -7.168 -10.797 -21.828 1 87.38 98 PHE A CA 1
ATOM 709 C C . PHE A 1 98 ? -6.43 -11.945 -21.156 1 87.38 98 PHE A C 1
ATOM 711 O O . PHE A 1 98 ? -5.469 -12.484 -21.703 1 87.38 98 PHE A O 1
ATOM 718 N N . GLY A 1 99 ? -6.891 -12.281 -20 1 90.12 99 GLY A N 1
ATOM 719 C CA . GLY A 1 99 ? -6.309 -13.43 -19.328 1 90.12 99 GLY A CA 1
ATOM 720 C C . GLY A 1 99 ? -6.441 -14.711 -20.125 1 90.12 99 GLY A C 1
ATOM 721 O O . GLY A 1 99 ? -5.629 -15.633 -19.984 1 90.12 99 GLY A O 1
ATOM 722 N N . ARG A 1 100 ? -7.391 -14.703 -20.953 1 90.81 100 ARG A N 1
ATOM 723 C CA . ARG A 1 100 ? -7.652 -15.914 -21.734 1 90.81 100 ARG A CA 1
ATOM 724 C C . ARG A 1 100 ? -6.875 -15.906 -23.047 1 90.81 100 ARG A C 1
ATOM 726 O O . ARG A 1 100 ? -6.863 -16.891 -23.781 1 90.81 100 ARG A O 1
ATOM 733 N N . TRP A 1 101 ? -6.227 -14.891 -23.328 1 81.94 101 TRP A N 1
ATOM 734 C CA . TRP A 1 101 ? -5.602 -14.68 -24.625 1 81.94 101 TRP A CA 1
ATOM 735 C C . TRP A 1 101 ? -4.66 -15.828 -24.969 1 81.94 101 TRP A C 1
ATOM 737 O O . TRP A 1 101 ? -4.688 -16.344 -26.078 1 81.94 101 TRP A O 1
ATOM 747 N N . PRO A 1 102 ? -3.883 -16.234 -24 1 82.44 102 PRO A N 1
ATOM 748 C CA . PRO A 1 102 ? -2.957 -17.312 -24.344 1 82.44 102 PRO A CA 1
ATOM 749 C C . PRO A 1 102 ? -3.674 -18.578 -24.781 1 82.44 102 PRO A C 1
ATOM 751 O O . PRO A 1 102 ? -3.074 -19.438 -25.438 1 82.44 102 PRO A O 1
ATOM 754 N N . HIS A 1 103 ? -4.91 -18.703 -24.516 1 83.19 103 HIS A N 1
ATOM 755 C CA . HIS A 1 103 ? -5.645 -19.938 -24.766 1 83.19 103 HIS A CA 1
ATOM 756 C C . HIS A 1 103 ? -6.359 -19.875 -26.109 1 83.19 103 HIS A C 1
ATOM 758 O O . HIS A 1 103 ? -6.621 -20.922 -26.719 1 83.19 103 HIS A O 1
ATOM 764 N N . HIS A 1 104 ? -6.703 -18.688 -26.578 1 82.38 104 HIS A N 1
ATOM 765 C CA . HIS A 1 104 ? -7.492 -18.672 -27.812 1 82.38 104 HIS A CA 1
ATOM 766 C C . HIS A 1 104 ? -6.848 -17.766 -28.859 1 82.38 104 HIS A C 1
ATOM 768 O O . HIS A 1 104 ? -7.195 -17.844 -30.031 1 82.38 104 HIS A O 1
ATOM 774 N N . ARG A 1 105 ? -5.922 -16.906 -28.469 1 79.12 105 ARG A N 1
ATOM 775 C CA . ARG A 1 105 ? -5.125 -16.062 -29.344 1 79.12 105 ARG A CA 1
ATOM 776 C C . ARG A 1 105 ? -6.012 -15.297 -30.312 1 79.12 105 ARG A C 1
ATOM 778 O O . ARG A 1 105 ? -5.746 -15.281 -31.516 1 79.12 105 ARG A O 1
ATOM 785 N N . GLY A 1 106 ? -7.109 -14.82 -29.812 1 75 106 GLY A N 1
ATOM 786 C CA . GLY A 1 106 ? -7.965 -13.938 -30.594 1 75 106 GLY A CA 1
ATOM 787 C C . GLY A 1 106 ? -9.258 -14.602 -31.047 1 75 106 GLY A C 1
ATOM 788 O O . GLY A 1 106 ? -10.102 -13.961 -31.672 1 75 106 GLY A O 1
ATOM 789 N N . ARG A 1 107 ? -9.422 -15.883 -30.844 1 84.06 107 ARG A N 1
ATOM 790 C CA . ARG A 1 107 ? -10.648 -16.609 -31.188 1 84.06 107 ARG A CA 1
ATOM 791 C C . ARG A 1 107 ? -11.281 -17.234 -29.953 1 84.06 107 ARG A C 1
ATOM 793 O O . ARG A 1 107 ? -11.266 -18.453 -29.797 1 84.06 107 ARG A O 1
ATOM 800 N N . PRO A 1 108 ? -11.891 -16.391 -29.172 1 84.94 108 PRO A N 1
ATOM 801 C CA . PRO A 1 108 ? -12.461 -16.891 -27.922 1 84.94 108 PRO A CA 1
ATOM 802 C C . PRO A 1 108 ? -13.586 -17.891 -28.141 1 84.94 108 PRO A C 1
ATOM 804 O O . PRO A 1 108 ? -14.375 -17.734 -29.078 1 84.94 108 PRO A O 1
ATOM 807 N N . LYS A 1 109 ? -13.5 -18.953 -27.484 1 89.56 109 LYS A N 1
ATOM 808 C CA . LYS A 1 109 ? -14.562 -19.953 -27.453 1 89.56 109 LYS A CA 1
ATOM 809 C C . LYS A 1 109 ? -15.523 -19.703 -26.297 1 89.56 109 LYS A C 1
ATOM 811 O O . LYS A 1 109 ? -15.305 -18.812 -25.469 1 89.56 109 LYS A O 1
ATOM 816 N N . ALA A 1 110 ? -16.578 -20.453 -26.281 1 89 110 ALA A N 1
ATOM 817 C CA . ALA A 1 110 ? -17.578 -20.344 -25.234 1 89 110 ALA A CA 1
ATOM 818 C C . ALA A 1 110 ? -16.969 -20.625 -23.859 1 89 110 ALA A C 1
ATOM 820 O O . ALA A 1 110 ? -17.312 -19.953 -22.875 1 89 110 ALA A O 1
ATOM 821 N N . ALA A 1 111 ? -16.094 -21.469 -23.828 1 89.5 111 ALA A N 1
ATOM 822 C CA . ALA A 1 111 ? -15.43 -21.844 -22.578 1 89.5 111 ALA A CA 1
ATOM 823 C C . ALA A 1 111 ? -14.625 -20.672 -22.016 1 89.5 111 ALA A C 1
ATOM 825 O O . ALA A 1 111 ? -14.547 -20.5 -20.797 1 89.5 111 ALA A O 1
ATOM 826 N N . ASP A 1 112 ? -14.078 -19.922 -22.875 1 90.56 112 ASP A N 1
ATOM 827 C CA . ASP A 1 112 ? -13.32 -18.75 -22.453 1 90.56 112 ASP A CA 1
ATOM 828 C C . ASP A 1 112 ? -14.227 -17.703 -21.812 1 90.56 112 ASP A C 1
ATOM 830 O O . ASP A 1 112 ? -13.891 -17.125 -20.781 1 90.56 112 ASP A O 1
ATOM 834 N N . ARG A 1 113 ? -15.344 -17.531 -22.453 1 92 113 ARG A N 1
ATOM 835 C CA . ARG A 1 113 ? -16.312 -16.578 -21.906 1 92 113 ARG A CA 1
ATOM 836 C C . ARG A 1 113 ? -16.828 -17.031 -20.547 1 92 113 ARG A C 1
ATOM 838 O O . ARG A 1 113 ? -16.984 -16.219 -19.641 1 92 113 ARG A O 1
ATOM 845 N N . GLU A 1 114 ? -17 -18.25 -20.422 1 94 114 GLU A N 1
ATOM 846 C CA . GLU A 1 114 ? -17.453 -18.797 -19.156 1 94 114 GLU A CA 1
ATOM 847 C C . GLU A 1 114 ? -16.406 -18.625 -18.062 1 94 114 GLU A C 1
ATOM 849 O O . GLU A 1 114 ? -16.734 -18.281 -16.922 1 94 114 GLU A O 1
ATOM 854 N N . THR A 1 115 ? -15.227 -18.875 -18.422 1 93 115 THR A N 1
ATOM 855 C CA . THR A 1 115 ? -14.117 -18.719 -17.484 1 93 115 THR A CA 1
ATOM 856 C C . THR A 1 115 ? -14.031 -17.281 -17 1 93 115 THR A C 1
ATOM 858 O O . THR A 1 115 ? -13.797 -17.047 -15.805 1 93 115 THR A O 1
ATOM 861 N N . VAL A 1 116 ? -14.234 -16.391 -17.906 1 94.19 116 VAL A N 1
ATOM 862 C CA . VAL A 1 116 ? -14.188 -14.969 -17.578 1 94.19 116 VAL A CA 1
ATOM 863 C C . VAL A 1 116 ? -15.32 -14.625 -16.609 1 94.19 116 VAL A C 1
ATOM 865 O O . VAL A 1 116 ? -15.094 -13.977 -15.586 1 94.19 116 VAL A O 1
ATOM 868 N N . GLU A 1 117 ? -16.5 -15.109 -16.891 1 95.69 117 GLU A N 1
ATOM 869 C CA . GLU A 1 117 ? -17.641 -14.836 -16.047 1 95.69 117 GLU A CA 1
ATOM 870 C C . GLU A 1 117 ? -17.469 -15.461 -14.656 1 95.69 117 GLU A C 1
ATOM 872 O O . GLU A 1 117 ? -17.812 -14.844 -13.648 1 95.69 117 GLU A O 1
ATOM 877 N N . GLU A 1 118 ? -16.953 -16.594 -14.648 1 94.69 118 GLU A N 1
ATOM 878 C CA . GLU A 1 118 ? -16.672 -17.266 -13.383 1 94.69 118 GLU A CA 1
ATOM 879 C C . GLU A 1 118 ? -15.656 -16.484 -12.555 1 94.69 118 GLU A C 1
ATOM 881 O O . GLU A 1 118 ? -15.812 -16.344 -11.336 1 94.69 118 GLU A O 1
ATOM 886 N N . ALA A 1 119 ? -14.648 -16.047 -13.195 1 94.81 119 ALA A N 1
ATOM 887 C CA . ALA A 1 119 ? -13.625 -15.273 -12.516 1 94.81 119 ALA A CA 1
ATOM 888 C C . ALA A 1 119 ? -14.203 -13.984 -11.945 1 94.81 119 ALA A C 1
ATOM 890 O O . ALA A 1 119 ? -13.922 -13.625 -10.797 1 94.81 119 ALA A O 1
ATOM 891 N N . LEU A 1 120 ? -15.016 -13.352 -12.766 1 96.25 120 LEU A N 1
ATOM 892 C CA . LEU A 1 120 ? -15.656 -12.117 -12.32 1 96.25 120 LEU A CA 1
ATOM 893 C C . LEU A 1 120 ? -16.531 -12.359 -11.094 1 96.25 120 LEU A C 1
ATOM 895 O O . LEU A 1 120 ? -16.531 -11.562 -10.156 1 96.25 120 LEU A O 1
ATOM 899 N N . GLU A 1 121 ? -17.188 -13.406 -11.102 1 95 121 GLU A N 1
ATOM 900 C CA . GLU A 1 121 ? -18.047 -13.766 -9.977 1 95 121 GLU A CA 1
ATOM 901 C C . GLU A 1 121 ? -17.219 -14.094 -8.734 1 95 121 GLU A C 1
ATOM 903 O O . GLU A 1 121 ? -17.5 -13.602 -7.645 1 95 121 GLU A O 1
ATOM 908 N N . LEU A 1 122 ? -16.25 -14.828 -8.93 1 91.06 122 LEU A N 1
ATOM 909 C CA . LEU A 1 122 ? -15.406 -15.281 -7.82 1 91.06 122 LEU A CA 1
ATOM 910 C C . LEU A 1 122 ? -14.773 -14.102 -7.098 1 91.06 122 LEU A C 1
ATOM 912 O O . LEU A 1 122 ? -14.656 -14.109 -5.871 1 91.06 122 LEU A O 1
ATOM 916 N N . PHE A 1 123 ? -14.414 -13.094 -7.863 1 92.38 123 PHE A N 1
ATOM 917 C CA . PHE A 1 123 ? -13.711 -11.961 -7.273 1 92.38 123 PHE A CA 1
ATOM 918 C C . PHE A 1 123 ? -14.664 -10.781 -7.086 1 92.38 123 PHE A C 1
ATOM 920 O O . PHE A 1 123 ? -14.219 -9.641 -6.934 1 92.38 123 PHE A O 1
ATOM 927 N N . ASP A 1 124 ? -15.922 -11 -7.129 1 91.12 124 ASP A N 1
ATOM 928 C CA . ASP A 1 124 ? -16.984 -10.039 -6.84 1 91.12 124 ASP A CA 1
ATOM 929 C C . ASP A 1 124 ? -16.875 -8.812 -7.746 1 91.12 124 ASP A C 1
ATOM 931 O O . ASP A 1 124 ? -16.891 -7.676 -7.266 1 91.12 124 ASP A O 1
ATOM 935 N N . LEU A 1 125 ? -16.719 -9.086 -9.008 1 94.69 125 LEU A N 1
ATOM 936 C CA . LEU A 1 125 ? -16.562 -7.992 -9.953 1 94.69 125 LEU A CA 1
ATOM 937 C C . LEU A 1 125 ? -17.688 -8.008 -10.992 1 94.69 125 LEU A C 1
ATOM 939 O O . LEU A 1 125 ? -17.672 -7.215 -11.938 1 94.69 125 LEU A O 1
ATOM 943 N N . SER A 1 126 ? -18.656 -8.891 -10.82 1 96.44 126 SER A N 1
ATOM 944 C CA . SER A 1 126 ? -19.719 -9.039 -11.812 1 96.44 126 SER A CA 1
ATOM 945 C C . SER A 1 126 ? -20.453 -7.723 -12.047 1 96.44 126 SER A C 1
ATOM 947 O O . SER A 1 126 ? -20.703 -7.344 -13.195 1 96.44 126 SER A O 1
ATOM 949 N N . ASP A 1 127 ? -20.703 -7.023 -10.992 1 94.56 127 ASP A N 1
ATOM 950 C CA . ASP A 1 127 ? -21.453 -5.773 -11.094 1 94.56 127 ASP A CA 1
ATOM 951 C C . ASP A 1 127 ? -20.609 -4.688 -11.773 1 94.56 127 ASP A C 1
ATOM 953 O O . ASP A 1 127 ? -21.156 -3.688 -12.242 1 94.56 127 ASP A O 1
ATOM 957 N N . LEU A 1 128 ? -19.344 -4.93 -11.828 1 94.44 128 LEU A N 1
ATOM 958 C CA . LEU A 1 128 ? -18.438 -3.93 -12.383 1 94.44 128 LEU A CA 1
ATOM 959 C C . LEU A 1 128 ? -17.969 -4.348 -13.773 1 94.44 128 LEU A C 1
ATOM 961 O O . LEU A 1 128 ? -17.219 -3.615 -14.422 1 94.44 128 LEU A O 1
ATOM 965 N N . ALA A 1 129 ? -18.453 -5.379 -14.258 1 96.25 129 ALA A N 1
ATOM 966 C CA . ALA A 1 129 ? -17.906 -6.016 -15.445 1 96.25 129 ALA A CA 1
ATOM 967 C C . ALA A 1 129 ? -17.953 -5.074 -16.641 1 96.25 129 ALA A C 1
ATOM 969 O O . ALA A 1 129 ? -17.047 -5.074 -17.484 1 96.25 129 ALA A O 1
ATOM 970 N N . GLY A 1 130 ? -18.922 -4.309 -16.719 1 95.12 130 GLY A N 1
ATOM 971 C CA . GLY A 1 130 ? -19.109 -3.43 -17.859 1 95.12 130 GLY A CA 1
ATOM 972 C C . GLY A 1 130 ? -18.484 -2.061 -17.672 1 95.12 130 GLY A C 1
ATOM 973 O O . GLY A 1 130 ? -18.484 -1.24 -18.594 1 95.12 130 GLY A O 1
ATOM 974 N N . ARG A 1 131 ? -17.906 -1.783 -16.625 1 93.12 131 ARG A N 1
ATOM 975 C CA . ARG A 1 131 ? -17.312 -0.485 -16.328 1 93.12 131 ARG A CA 1
ATOM 976 C C . ARG A 1 131 ? -15.891 -0.406 -16.891 1 93.12 131 ARG A C 1
ATOM 978 O O . ARG A 1 131 ? -15.188 -1.417 -16.953 1 93.12 131 ARG A O 1
ATOM 985 N N . ARG A 1 132 ? -15.57 0.809 -17.281 1 91.19 132 ARG A N 1
ATOM 986 C CA . ARG A 1 132 ? -14.195 1.024 -17.734 1 91.19 132 ARG A CA 1
ATOM 987 C C . ARG A 1 132 ? -13.219 1 -16.562 1 91.19 132 ARG A C 1
ATOM 989 O O . ARG A 1 132 ? -13.516 1.519 -15.492 1 91.19 132 ARG A O 1
ATOM 996 N N . ILE A 1 133 ? -11.992 0.558 -16.781 1 87.56 133 ILE A N 1
ATOM 997 C CA . ILE A 1 133 ? -10.953 0.384 -15.781 1 87.56 133 ILE A CA 1
ATOM 998 C C . ILE A 1 133 ? -10.562 1.742 -15.203 1 87.56 133 ILE A C 1
ATOM 1000 O O . ILE A 1 133 ? -10.305 1.862 -14 1 87.56 133 ILE A O 1
ATOM 1004 N N . ASP A 1 134 ? -10.516 2.773 -16.047 1 81.69 134 ASP A N 1
ATOM 1005 C CA . ASP A 1 134 ? -10.023 4.082 -15.625 1 81.69 134 ASP A CA 1
ATOM 1006 C C . ASP A 1 134 ? -11.039 4.785 -14.719 1 81.69 134 ASP A C 1
ATOM 1008 O O . ASP A 1 134 ? -10.734 5.824 -14.133 1 81.69 134 ASP A O 1
ATOM 1012 N N . THR A 1 135 ? -12.234 4.191 -14.609 1 82.19 135 THR A N 1
ATOM 1013 C CA . THR A 1 135 ? -13.273 4.781 -13.773 1 82.19 135 THR A CA 1
ATOM 1014 C C . THR A 1 135 ? -13.328 4.09 -12.414 1 82.19 135 THR A C 1
ATOM 1016 O O . THR A 1 135 ? -14.078 4.512 -11.531 1 82.19 135 THR A O 1
ATOM 1019 N N . LEU A 1 136 ? -12.555 3.088 -12.258 1 84.06 136 LEU A N 1
ATOM 1020 C CA . LEU A 1 136 ? -12.594 2.281 -11.047 1 84.06 136 LEU A CA 1
ATOM 1021 C C . LEU A 1 136 ? -11.727 2.906 -9.953 1 84.06 136 LEU A C 1
ATOM 1023 O O . LEU A 1 136 ? -10.789 3.646 -10.25 1 84.06 136 LEU A O 1
ATOM 1027 N N . SER A 1 137 ? -12.117 2.633 -8.719 1 78.62 137 SER A N 1
ATOM 1028 C CA . SER A 1 137 ? -11.227 2.947 -7.609 1 78.62 137 SER A CA 1
ATOM 1029 C C . SER A 1 137 ? -9.945 2.113 -7.68 1 78.62 137 SER A C 1
ATOM 1031 O O . SER A 1 137 ? -9.883 1.125 -8.414 1 78.62 137 SER A O 1
ATOM 1033 N N . GLY A 1 138 ? -8.938 2.539 -6.953 1 79.5 138 GLY A N 1
ATOM 1034 C CA . GLY A 1 138 ? -7.688 1.797 -6.914 1 79.5 138 GLY A CA 1
ATOM 1035 C C . GLY A 1 138 ? -7.863 0.35 -6.496 1 79.5 138 GLY A C 1
ATOM 1036 O O . GLY A 1 138 ? -7.281 -0.553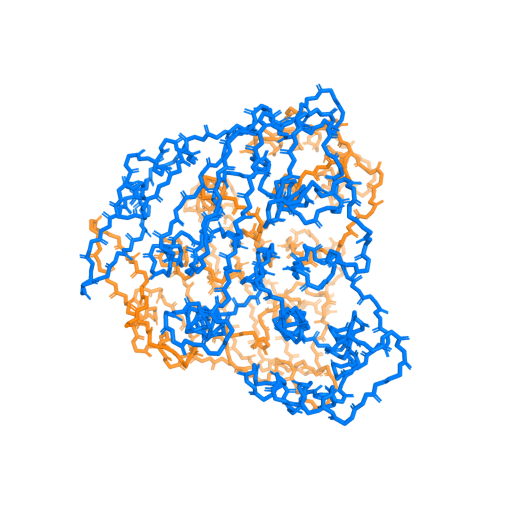 -7.098 1 79.5 138 GLY A O 1
ATOM 1037 N N . GLY A 1 139 ? -8.703 0.102 -5.469 1 84.5 139 GLY A N 1
ATOM 1038 C CA . GLY A 1 139 ? -8.969 -1.254 -5.016 1 84.5 139 GLY A CA 1
ATOM 1039 C C . GLY A 1 139 ? -9.711 -2.092 -6.039 1 84.5 139 GLY A C 1
ATOM 1040 O O . GLY A 1 139 ? -9.414 -3.275 -6.211 1 84.5 139 GLY A O 1
ATOM 1041 N N . GLN A 1 140 ? -10.664 -1.477 -6.672 1 85.12 140 GLN A N 1
ATOM 1042 C CA . GLN A 1 140 ? -11.398 -2.166 -7.727 1 85.12 140 GLN A CA 1
ATOM 1043 C C . GLN A 1 140 ? -10.484 -2.535 -8.891 1 85.12 140 GLN A C 1
ATOM 1045 O O . GLN A 1 140 ? -10.547 -3.65 -9.406 1 85.12 140 GLN A O 1
ATOM 1050 N N . ARG A 1 141 ? -9.68 -1.626 -9.227 1 87.44 141 ARG A N 1
ATOM 1051 C CA . ARG A 1 141 ? -8.727 -1.854 -10.312 1 87.44 141 ARG A CA 1
ATOM 1052 C C . ARG A 1 141 ? -7.773 -2.992 -9.977 1 87.44 141 ARG A C 1
ATOM 1054 O O . ARG A 1 141 ? -7.52 -3.867 -10.805 1 87.44 141 ARG A O 1
ATOM 1061 N N . GLN A 1 142 ? -7.281 -2.941 -8.789 1 88.56 142 GLN A N 1
ATOM 1062 C CA . GLN A 1 142 ? -6.375 -3.992 -8.336 1 88.56 142 GLN A CA 1
ATOM 1063 C C . GLN A 1 142 ? -7.039 -5.363 -8.422 1 88.56 142 GLN A C 1
ATOM 1065 O O . GLN A 1 142 ? -6.445 -6.316 -8.938 1 88.56 142 GLN A O 1
ATOM 1070 N N . ARG A 1 143 ? -8.203 -5.453 -7.957 1 92 143 ARG A N 1
ATOM 1071 C CA . ARG A 1 143 ? -8.93 -6.719 -7.996 1 92 143 ARG A CA 1
ATOM 1072 C C . ARG A 1 143 ? -9.164 -7.172 -9.438 1 92 143 ARG A C 1
ATOM 1074 O O . ARG A 1 143 ? -9.102 -8.367 -9.734 1 92 143 ARG A O 1
ATOM 1081 N N . ALA A 1 144 ? -9.43 -6.258 -10.297 1 92.25 144 ALA A N 1
ATOM 1082 C CA . ALA A 1 144 ? -9.633 -6.59 -11.711 1 92.25 144 ALA A CA 1
ATOM 1083 C C . ALA A 1 144 ? -8.375 -7.227 -12.305 1 92.25 144 ALA A C 1
ATOM 1085 O O . ALA A 1 144 ? -8.453 -8.234 -13.008 1 92.25 144 ALA A O 1
ATOM 1086 N N . PHE A 1 145 ? -7.289 -6.688 -11.984 1 91.88 145 PHE A N 1
ATOM 1087 C CA . PHE A 1 145 ? -6.039 -7.199 -12.531 1 91.88 145 PHE A CA 1
ATOM 1088 C C . PHE A 1 145 ? -5.715 -8.57 -11.953 1 91.88 145 PHE A C 1
ATOM 1090 O O . PHE A 1 145 ? -5.215 -9.445 -12.664 1 91.88 145 PHE A O 1
ATOM 1097 N N . VAL A 1 146 ? -5.953 -8.742 -10.719 1 94.19 146 VAL A N 1
ATOM 1098 C CA . VAL A 1 146 ? -5.762 -10.062 -10.117 1 94.19 146 VAL A CA 1
ATOM 1099 C C . VAL A 1 146 ? -6.688 -11.07 -10.781 1 94.19 146 VAL A C 1
ATOM 1101 O O . VAL A 1 146 ? -6.281 -12.203 -11.062 1 94.19 146 VAL A O 1
ATOM 1104 N N . THR A 1 147 ? -7.879 -10.609 -11.047 1 94.81 147 THR A N 1
ATOM 1105 C CA . THR A 1 147 ? -8.859 -11.469 -11.711 1 94.81 147 THR A CA 1
ATOM 1106 C C . THR A 1 147 ? -8.375 -11.867 -13.102 1 94.81 147 THR A C 1
ATOM 1108 O O . THR A 1 147 ? -8.555 -13.016 -13.516 1 94.81 147 THR A O 1
ATOM 1111 N N . MET A 1 148 ? -7.809 -10.984 -13.773 1 93.81 148 MET A N 1
ATOM 1112 C CA . MET A 1 148 ? -7.23 -11.281 -15.078 1 93.81 148 MET A CA 1
ATOM 1113 C C . MET A 1 148 ? -6.176 -12.383 -14.969 1 93.81 148 MET A C 1
ATOM 1115 O O . MET A 1 148 ? -6.176 -13.328 -15.758 1 93.81 148 MET A O 1
ATOM 1119 N N . ALA A 1 149 ? -5.328 -12.203 -13.969 1 93.62 149 ALA A N 1
ATOM 1120 C CA . ALA A 1 149 ? -4.285 -13.195 -13.758 1 93.62 149 ALA A CA 1
ATOM 1121 C C . ALA A 1 149 ? -4.887 -14.562 -13.438 1 93.62 149 ALA A C 1
ATOM 1123 O O . ALA A 1 149 ? -4.422 -15.586 -13.938 1 93.62 149 ALA A O 1
ATOM 1124 N N . TYR A 1 150 ? -5.914 -14.539 -12.703 1 94.12 150 TYR A N 1
ATOM 1125 C CA . TYR A 1 150 ? -6.609 -15.766 -12.336 1 94.12 150 TYR A CA 1
ATOM 1126 C C . TYR A 1 150 ? -7.203 -16.438 -13.562 1 94.12 150 TYR A C 1
ATOM 1128 O O . TYR A 1 150 ? -7.086 -17.656 -13.727 1 94.12 150 TYR A O 1
ATOM 1136 N N . ALA A 1 151 ? -7.793 -15.648 -14.383 1 94.31 151 ALA A N 1
ATOM 1137 C CA . ALA A 1 151 ? -8.5 -16.156 -15.555 1 94.31 151 ALA A CA 1
ATOM 1138 C C . ALA A 1 151 ? -7.531 -16.812 -16.547 1 94.31 151 ALA A C 1
ATOM 1140 O O . ALA A 1 151 ? -7.949 -17.562 -17.422 1 94.31 151 ALA A O 1
ATOM 1141 N N . GLN A 1 152 ? -6.34 -16.5 -16.359 1 92.81 152 GLN A N 1
ATOM 1142 C CA . GLN A 1 152 ? -5.352 -17.078 -17.25 1 92.81 152 GLN A CA 1
ATOM 1143 C C . GLN A 1 152 ? -5.188 -18.562 -17.016 1 92.81 152 GLN A C 1
ATOM 1145 O O . GLN A 1 152 ? -4.703 -19.297 -17.891 1 92.81 152 GLN A O 1
ATOM 1150 N N . GLU A 1 153 ? -5.555 -19.047 -15.836 1 93 153 GLU A N 1
ATOM 1151 C CA . GLU A 1 153 ? -5.586 -20.469 -15.484 1 93 153 GLU A CA 1
ATOM 1152 C C . GLU A 1 153 ? -4.227 -21.109 -15.703 1 93 153 GLU A C 1
ATOM 1154 O O . GLU A 1 153 ? -4.133 -22.172 -16.344 1 93 153 GLU A O 1
ATOM 1159 N N . THR A 1 154 ? -3.246 -20.516 -15.109 1 94.44 154 THR A N 1
ATOM 1160 C CA . THR A 1 154 ? -1.901 -21.078 -15.18 1 94.44 154 THR A CA 1
ATOM 1161 C C . THR A 1 154 ? -1.546 -21.797 -13.875 1 94.44 154 THR A C 1
ATOM 1163 O O . THR A 1 154 ? -2.074 -21.453 -12.812 1 94.44 154 THR A O 1
ATOM 1166 N N . PRO A 1 155 ? -0.693 -22.75 -14.008 1 94.38 155 PRO A N 1
ATOM 1167 C CA . PRO A 1 155 ? -0.265 -23.438 -12.781 1 94.38 155 PRO A CA 1
ATOM 1168 C C . PRO A 1 155 ? 0.418 -22.5 -11.789 1 94.38 155 PRO A C 1
ATOM 1170 O O . PRO A 1 155 ? 0.328 -22.719 -10.578 1 94.38 155 PRO A O 1
ATOM 1173 N N . TRP A 1 156 ? 1.078 -21.453 -12.312 1 96.69 156 TRP A N 1
ATOM 1174 C CA . TRP A 1 156 ? 1.805 -20.516 -11.469 1 96.69 156 TRP A CA 1
ATOM 1175 C C . TRP A 1 156 ? 1.2 -19.125 -11.562 1 96.69 156 TRP A C 1
ATOM 1177 O O . TRP A 1 156 ? 0.95 -18.609 -12.664 1 96.69 156 TRP A O 1
ATOM 1187 N N . MET A 1 157 ? 0.925 -18.562 -10.422 1 96.94 157 MET A N 1
ATOM 1188 C CA . MET A 1 157 ? 0.562 -17.156 -10.328 1 96.94 157 MET A CA 1
ATOM 1189 C C . MET A 1 157 ? 1.621 -16.359 -9.562 1 96.94 157 MET A C 1
ATOM 1191 O O . MET A 1 157 ? 1.875 -16.641 -8.383 1 96.94 157 MET A O 1
ATOM 1195 N N . LEU A 1 158 ? 2.256 -15.469 -10.219 1 97.62 158 LEU A N 1
ATOM 1196 C CA . LEU A 1 158 ? 3.23 -14.555 -9.625 1 97.62 158 LEU A CA 1
ATOM 1197 C C . LEU A 1 158 ? 2.639 -13.164 -9.453 1 97.62 158 LEU A C 1
ATOM 1199 O O . LEU A 1 158 ? 2.404 -12.461 -10.438 1 97.62 158 LEU A O 1
ATOM 1203 N N . LEU A 1 159 ? 2.424 -12.773 -8.227 1 96.75 159 LEU A N 1
ATOM 1204 C CA . LEU A 1 159 ? 1.663 -11.555 -7.969 1 96.75 159 LEU A CA 1
ATOM 1205 C C . LEU A 1 159 ? 2.518 -10.531 -7.238 1 96.75 159 LEU A C 1
ATOM 1207 O O . LEU A 1 159 ? 2.975 -10.773 -6.117 1 96.75 159 LEU A O 1
ATOM 1211 N N . ASP A 1 160 ? 2.699 -9.414 -7.852 1 94.56 160 ASP A N 1
ATOM 1212 C CA . ASP A 1 160 ? 3.461 -8.32 -7.25 1 94.56 160 ASP A CA 1
ATOM 1213 C C . ASP A 1 160 ? 2.545 -7.359 -6.496 1 94.56 160 ASP A C 1
ATOM 1215 O O . ASP A 1 160 ? 1.886 -6.516 -7.105 1 94.56 160 ASP A O 1
ATOM 1219 N N . GLU A 1 161 ? 2.52 -7.527 -5.172 1 92.31 161 GLU A N 1
ATOM 1220 C CA . GLU A 1 161 ? 1.782 -6.688 -4.234 1 92.31 161 GLU A CA 1
ATOM 1221 C C . GLU A 1 161 ? 0.299 -6.633 -4.586 1 92.31 161 GLU A C 1
ATOM 1223 O O . GLU A 1 161 ? -0.274 -5.551 -4.719 1 92.31 161 GLU A O 1
ATOM 1228 N N . PRO A 1 162 ? -0.344 -7.715 -4.551 1 93.88 162 PRO A N 1
ATOM 1229 C CA . PRO A 1 162 ? -1.756 -7.758 -4.941 1 93.88 162 PRO A CA 1
ATOM 1230 C C . PRO A 1 162 ? -2.668 -7.07 -3.926 1 93.88 162 PRO A C 1
ATOM 1232 O O . PRO A 1 162 ? -3.816 -6.75 -4.242 1 93.88 162 PRO A O 1
ATOM 1235 N N . LEU A 1 163 ? -2.119 -6.809 -2.773 1 93.44 163 LEU A N 1
ATOM 1236 C CA . LEU A 1 163 ? -2.961 -6.25 -1.722 1 93.44 163 LEU A CA 1
ATOM 1237 C C . LEU A 1 163 ? -2.848 -4.73 -1.681 1 93.44 163 LEU A C 1
ATOM 1239 O O . LEU A 1 163 ? -3.529 -4.074 -0.891 1 93.44 163 LEU A O 1
ATOM 1243 N N . ALA A 1 164 ? -2.033 -4.262 -2.607 1 85.62 164 ALA A N 1
ATOM 1244 C CA . ALA A 1 164 ? -1.835 -2.816 -2.631 1 85.62 164 ALA A CA 1
ATOM 1245 C C . ALA A 1 164 ? -3.158 -2.084 -2.828 1 85.62 164 ALA A C 1
ATOM 1247 O O . ALA A 1 164 ? -3.973 -2.477 -3.668 1 85.62 164 ALA A O 1
ATOM 1248 N N . ALA A 1 165 ? -3.523 -1.13 -2.016 1 81.56 165 ALA A N 1
ATOM 1249 C CA . ALA A 1 165 ? -4.652 -0.216 -2.162 1 81.56 165 ALA A CA 1
ATOM 1250 C C . ALA A 1 165 ? -5.945 -0.858 -1.667 1 81.56 165 ALA A C 1
ATOM 1252 O O . ALA A 1 165 ? -7.031 -0.3 -1.844 1 81.56 165 ALA A O 1
ATOM 1253 N N . LEU A 1 166 ? -5.824 -2.15 -1.209 1 91.12 166 LEU A N 1
ATOM 1254 C CA . LEU A 1 166 ? -7.027 -2.816 -0.728 1 91.12 166 LEU A CA 1
ATOM 1255 C C . LEU A 1 166 ? -7.266 -2.512 0.747 1 91.12 166 LEU A C 1
ATOM 1257 O O . LEU A 1 166 ? -6.316 -2.422 1.528 1 91.12 166 LEU A O 1
ATOM 1261 N N . ASP A 1 167 ? -8.547 -2.389 1.07 1 93.25 167 ASP A N 1
ATOM 1262 C CA . ASP A 1 167 ? -8.898 -2.287 2.484 1 93.25 167 ASP A CA 1
ATOM 1263 C C . ASP A 1 167 ? -8.875 -3.658 3.156 1 93.25 167 ASP A C 1
ATOM 1265 O O . ASP A 1 167 ? -8.688 -4.68 2.49 1 93.25 167 ASP A O 1
ATOM 1269 N N . PRO A 1 168 ? -9.039 -3.691 4.461 1 94.5 168 PRO A N 1
ATOM 1270 C CA . PRO A 1 168 ? -8.875 -4.949 5.195 1 94.5 168 PRO A CA 1
ATOM 1271 C C . PRO A 1 168 ? -9.82 -6.043 4.711 1 94.5 168 PRO A C 1
ATOM 1273 O O . PRO A 1 168 ? -9.422 -7.203 4.59 1 94.5 168 PRO A O 1
ATOM 1276 N N . ARG A 1 169 ? -10.992 -5.723 4.383 1 94.75 169 ARG A N 1
ATOM 1277 C CA . ARG A 1 169 ? -11.969 -6.719 3.943 1 94.75 169 ARG A CA 1
ATOM 1278 C C . ARG A 1 169 ? -11.562 -7.328 2.605 1 94.75 169 ARG A C 1
ATOM 1280 O O . ARG A 1 169 ? -11.484 -8.555 2.471 1 94.75 169 ARG A O 1
ATOM 1287 N N . HIS A 1 170 ? -11.25 -6.52 1.714 1 93.56 170 HIS A N 1
ATOM 1288 C CA . HIS A 1 170 ? -10.93 -7.004 0.378 1 93.56 170 HIS A CA 1
ATOM 1289 C C . HIS A 1 170 ? -9.586 -7.73 0.367 1 93.56 170 HIS A C 1
ATOM 1291 O O . HIS A 1 170 ? -9.398 -8.688 -0.389 1 93.56 170 HIS A O 1
ATOM 1297 N N . ALA A 1 171 ? -8.688 -7.234 1.161 1 95.19 171 ALA A N 1
ATOM 1298 C CA . ALA A 1 171 ? -7.414 -7.938 1.293 1 95.19 171 ALA A CA 1
ATOM 1299 C C . ALA A 1 171 ? -7.625 -9.352 1.824 1 95.19 171 ALA A C 1
ATOM 1301 O O . ALA A 1 171 ? -7.086 -10.32 1.274 1 95.19 171 ALA A O 1
ATOM 1302 N N . ARG A 1 172 ? -8.43 -9.438 2.812 1 95.31 172 ARG A N 1
ATOM 1303 C CA . ARG A 1 172 ? -8.734 -10.742 3.389 1 95.31 172 ARG A CA 1
ATOM 1304 C C . ARG A 1 172 ? -9.438 -11.641 2.375 1 95.31 172 ARG A C 1
ATOM 1306 O O . ARG A 1 172 ? -9.047 -12.797 2.186 1 95.31 172 ARG A O 1
ATOM 1313 N N . ASP A 1 173 ? -10.391 -11.086 1.752 1 95.19 173 ASP A N 1
ATOM 1314 C CA . ASP A 1 173 ? -11.133 -11.859 0.765 1 95.19 173 ASP A CA 1
ATOM 1315 C C . ASP A 1 173 ? -10.211 -12.391 -0.333 1 95.19 173 ASP A C 1
ATOM 1317 O O . ASP A 1 173 ? -10.297 -13.562 -0.709 1 95.19 173 ASP A O 1
ATOM 1321 N N . LEU A 1 174 ? -9.406 -11.508 -0.792 1 95.62 174 LEU A N 1
ATOM 1322 C CA . LEU A 1 174 ? -8.484 -11.891 -1.855 1 95.62 174 LEU A CA 1
ATOM 1323 C C . LEU A 1 174 ? -7.551 -13.008 -1.388 1 95.62 174 LEU A C 1
ATOM 1325 O O . LEU A 1 174 ? -7.414 -14.031 -2.062 1 95.62 174 LEU A O 1
ATOM 1329 N N . MET A 1 175 ? -6.977 -12.852 -0.244 1 96.62 175 MET A N 1
ATOM 1330 C CA . MET A 1 175 ? -6.016 -13.828 0.252 1 96.62 175 MET A CA 1
ATOM 1331 C C . MET A 1 175 ? -6.699 -15.156 0.562 1 96.62 175 MET A C 1
ATOM 1333 O O . MET A 1 175 ? -6.129 -16.219 0.334 1 96.62 175 MET A O 1
ATOM 1337 N N . ASP A 1 176 ? -7.902 -15.07 1.064 1 96.31 176 ASP A N 1
ATOM 1338 C CA . ASP A 1 176 ? -8.664 -16.281 1.303 1 96.31 176 ASP A CA 1
ATOM 1339 C C . ASP A 1 176 ? -8.898 -17.047 0.002 1 96.31 176 ASP A C 1
ATOM 1341 O O . ASP A 1 176 ? -8.758 -18.281 -0.036 1 96.31 176 ASP A O 1
ATOM 1345 N N . ARG A 1 177 ? -9.195 -16.344 -0.946 1 94.56 177 ARG A N 1
ATOM 1346 C CA . ARG A 1 177 ? -9.461 -16.953 -2.24 1 94.56 177 ARG A CA 1
ATOM 1347 C C . ARG A 1 177 ? -8.188 -17.562 -2.828 1 94.56 177 ARG A C 1
ATOM 1349 O O . ARG A 1 177 ? -8.195 -18.703 -3.301 1 94.56 177 ARG A O 1
ATOM 1356 N N . LEU A 1 178 ? -7.145 -16.812 -2.811 1 95.25 178 LEU A N 1
ATOM 1357 C CA . LEU A 1 178 ? -5.875 -17.328 -3.305 1 95.25 178 LEU A CA 1
ATOM 1358 C C . LEU A 1 178 ? -5.449 -18.562 -2.512 1 95.25 178 LEU A C 1
ATOM 1360 O O . LEU A 1 178 ? -4.973 -19.547 -3.09 1 95.25 178 LEU A O 1
ATOM 1364 N N . HIS A 1 179 ? -5.613 -18.484 -1.24 1 96.56 179 HIS A N 1
ATOM 1365 C CA . HIS A 1 179 ? -5.266 -19.594 -0.377 1 96.56 179 HIS A CA 1
ATOM 1366 C C . HIS A 1 179 ? -6.055 -20.844 -0.755 1 96.56 179 HIS A C 1
ATOM 1368 O O . HIS A 1 179 ? -5.473 -21.922 -0.931 1 96.56 179 HIS A O 1
ATOM 1374 N N . ALA A 1 180 ? -7.293 -20.703 -0.942 1 94.25 180 ALA A N 1
ATOM 1375 C CA . ALA A 1 180 ? -8.156 -21.828 -1.298 1 94.25 180 ALA A CA 1
ATOM 1376 C C . ALA A 1 180 ? -7.738 -22.438 -2.629 1 94.25 180 ALA A C 1
ATOM 1378 O O . ALA A 1 180 ? -7.762 -23.672 -2.787 1 94.25 180 ALA A O 1
ATOM 1379 N N . LEU A 1 181 ? -7.301 -21.625 -3.504 1 92.62 181 LEU A N 1
ATOM 1380 C CA . LEU A 1 181 ? -6.918 -22.062 -4.844 1 92.62 181 LEU A CA 1
ATOM 1381 C C . LEU A 1 181 ? -5.668 -22.938 -4.793 1 92.62 181 LEU A C 1
ATOM 1383 O O . LEU A 1 181 ? -5.406 -23.703 -5.723 1 92.62 181 LEU A O 1
ATOM 1387 N N . THR A 1 182 ? -4.898 -22.812 -3.797 1 95.81 182 THR A N 1
ATOM 1388 C CA . THR A 1 182 ? -3.598 -23.469 -3.775 1 95.81 182 THR A CA 1
ATOM 1389 C C . THR A 1 182 ? -3.656 -24.766 -2.957 1 95.81 182 THR A C 1
ATOM 1391 O O . THR A 1 182 ? -2.682 -25.516 -2.906 1 95.81 182 THR A O 1
ATOM 1394 N N . ARG A 1 183 ? -4.723 -24.984 -2.309 1 95.38 183 ARG A N 1
ATOM 1395 C CA . ARG A 1 183 ? -4.828 -26.141 -1.431 1 95.38 183 ARG A CA 1
ATOM 1396 C C . ARG A 1 183 ? -4.93 -27.438 -2.236 1 95.38 183 ARG A C 1
ATOM 1398 O O . ARG A 1 183 ? -5.391 -27.422 -3.381 1 95.38 183 ARG A O 1
ATOM 1405 N N . PRO A 1 184 ? -4.469 -28.531 -1.612 1 91.75 184 PRO A N 1
ATOM 1406 C CA . PRO A 1 184 ? -4.648 -29.828 -2.285 1 91.75 184 PRO A CA 1
ATOM 1407 C C . PRO A 1 184 ? -6.109 -30.125 -2.611 1 91.75 184 PRO A C 1
ATOM 1409 O O . PRO A 1 184 ? -6.992 -29.875 -1.789 1 91.75 184 PRO A O 1
ATOM 1412 N N . GLY A 1 185 ? -6.324 -30.547 -3.811 1 88.31 185 GLY A N 1
ATOM 1413 C CA . GLY A 1 185 ? -7.672 -30.891 -4.227 1 88.31 185 GLY A CA 1
ATOM 1414 C C . GLY A 1 185 ? -8.383 -29.766 -4.961 1 88.31 185 GLY A C 1
ATOM 1415 O O . GLY A 1 185 ? -9.414 -29.984 -5.598 1 88.31 185 GLY A O 1
ATOM 1416 N N . ALA A 1 186 ? -7.871 -28.562 -4.797 1 88.31 186 ALA A N 1
ATOM 1417 C CA . ALA A 1 186 ? -8.461 -27.453 -5.539 1 88.31 186 ALA A CA 1
ATOM 1418 C C . ALA A 1 186 ? -8.289 -27.656 -7.043 1 88.31 186 ALA A C 1
ATOM 1420 O O . ALA A 1 186 ? -7.309 -28.25 -7.492 1 88.31 186 ALA A O 1
ATOM 1421 N N . PRO A 1 187 ? -9.359 -27.188 -7.75 1 79.88 187 PRO A N 1
ATOM 1422 C CA . PRO A 1 187 ? -9.211 -27.281 -9.203 1 79.88 187 PRO A CA 1
ATOM 1423 C C . PRO A 1 187 ? -7.945 -26.594 -9.711 1 79.88 187 PRO A C 1
ATOM 1425 O O . PRO A 1 187 ? -7.758 -25.406 -9.484 1 79.88 187 PRO A O 1
ATOM 1428 N N . GLY A 1 188 ? -7.094 -27.438 -10.344 1 80.19 188 GLY A N 1
ATOM 1429 C CA . GLY A 1 188 ? -5.852 -26.938 -10.914 1 80.19 188 GLY A CA 1
ATOM 1430 C C . GLY A 1 188 ? -4.75 -26.781 -9.891 1 80.19 188 GLY A C 1
ATOM 1431 O O . GLY A 1 188 ? -3.57 -26.719 -10.242 1 80.19 188 GLY A O 1
ATOM 1432 N N . GLN A 1 189 ? -5.043 -26.734 -8.516 1 87.5 189 GLN A N 1
ATOM 1433 C CA . GLN A 1 189 ? -4.109 -26.547 -7.414 1 87.5 189 GLN A CA 1
ATOM 1434 C C . GLN A 1 189 ? -2.984 -25.594 -7.801 1 87.5 189 GLN A C 1
ATOM 1436 O O . GLN A 1 189 ? -1.811 -25.969 -7.793 1 87.5 189 GLN A O 1
ATOM 1441 N N . ARG A 1 190 ? -3.268 -24.422 -7.922 1 94.19 190 ARG A N 1
ATOM 1442 C CA . ARG A 1 190 ? -2.334 -23.406 -8.406 1 94.19 190 ARG A CA 1
ATOM 1443 C C . ARG A 1 190 ? -1.237 -23.141 -7.379 1 94.19 190 ARG A C 1
ATOM 1445 O O . ARG A 1 190 ? -1.4 -23.438 -6.195 1 94.19 190 ARG A O 1
ATOM 1452 N N . SER A 1 191 ? -0.13 -22.75 -7.938 1 97.31 191 SER A N 1
ATOM 1453 C CA . SER A 1 191 ? 0.984 -22.281 -7.117 1 97.31 191 SER A CA 1
ATOM 1454 C C . SER A 1 191 ? 1.093 -20.766 -7.145 1 97.31 191 SER A C 1
ATOM 1456 O O . SER A 1 191 ? 1.07 -20.156 -8.219 1 97.31 191 SER A O 1
ATOM 1458 N N . VAL A 1 192 ? 1.17 -20.219 -5.941 1 97.75 192 VAL A N 1
ATOM 1459 C CA . VAL A 1 192 ? 1.159 -18.75 -5.883 1 97.75 192 VAL A CA 1
ATOM 1460 C C . VAL A 1 192 ? 2.451 -18.25 -5.242 1 97.75 192 VAL A C 1
ATOM 1462 O O . VAL A 1 192 ? 2.844 -18.719 -4.172 1 97.75 192 VAL A O 1
ATOM 1465 N N . VAL A 1 193 ? 3.127 -17.375 -5.922 1 98.25 193 VAL A N 1
ATOM 1466 C CA . VAL A 1 193 ? 4.211 -16.578 -5.363 1 98.25 193 VAL A CA 1
ATOM 1467 C C . VAL A 1 193 ? 3.781 -15.117 -5.285 1 98.25 193 VAL A C 1
ATOM 1469 O O . VAL A 1 193 ? 3.457 -14.5 -6.305 1 98.25 193 VAL A O 1
ATOM 1472 N N . VAL A 1 194 ? 3.807 -14.594 -4.078 1 97.62 194 VAL A N 1
ATOM 1473 C CA . VAL A 1 194 ? 3.238 -13.258 -3.904 1 97.62 194 VAL A CA 1
ATOM 1474 C C . VAL A 1 194 ? 4.219 -12.375 -3.133 1 97.62 194 VAL A C 1
ATOM 1476 O O . VAL A 1 194 ? 4.801 -12.812 -2.135 1 97.62 194 VAL A O 1
ATOM 1479 N N . VAL A 1 195 ? 4.461 -11.203 -3.666 1 96.25 195 VAL A N 1
ATOM 1480 C CA . VAL A 1 195 ? 5.207 -10.195 -2.932 1 96.25 195 VAL A CA 1
ATOM 1481 C C . VAL A 1 195 ? 4.293 -9.5 -1.926 1 96.25 195 VAL A C 1
ATOM 1483 O O . VAL A 1 195 ? 3.25 -8.953 -2.299 1 96.25 195 VAL A O 1
ATOM 1486 N N . LEU A 1 196 ? 4.699 -9.508 -0.636 1 95.25 196 LEU A N 1
ATOM 1487 C CA . LEU A 1 196 ? 3.867 -8.906 0.403 1 95.25 196 LEU A CA 1
ATOM 1488 C C . LEU A 1 196 ? 4.672 -7.918 1.238 1 95.25 196 LEU A C 1
ATOM 1490 O O . LEU A 1 196 ? 5.789 -8.219 1.66 1 95.25 196 LEU A O 1
ATOM 1494 N N . HIS A 1 197 ? 4.035 -6.816 1.485 1 90.88 197 HIS A N 1
ATOM 1495 C CA . HIS A 1 197 ? 4.559 -5.875 2.471 1 90.88 197 HIS A CA 1
ATOM 1496 C C . HIS A 1 197 ? 3.877 -6.059 3.822 1 90.88 197 HIS A C 1
ATOM 1498 O O . HIS A 1 197 ? 4.422 -5.664 4.855 1 90.88 197 HIS A O 1
ATOM 1504 N N . ASP A 1 198 ? 2.729 -6.582 3.791 1 92.38 198 ASP A N 1
ATOM 1505 C CA . ASP A 1 198 ? 2.006 -6.891 5.02 1 92.38 198 ASP A CA 1
ATOM 1506 C C . ASP A 1 198 ? 2.482 -8.211 5.617 1 92.38 198 ASP A C 1
ATOM 1508 O O . ASP A 1 198 ? 2.039 -9.289 5.199 1 92.38 198 ASP A O 1
ATOM 1512 N N . LEU A 1 199 ? 3.205 -8.031 6.672 1 95.75 199 LEU A N 1
ATOM 1513 C CA . LEU A 1 199 ? 3.812 -9.211 7.277 1 95.75 199 LEU A CA 1
ATOM 1514 C C . LEU A 1 199 ? 2.771 -10.039 8.016 1 95.75 199 LEU A C 1
ATOM 1516 O O . LEU A 1 199 ? 2.979 -11.227 8.266 1 95.75 199 LEU A O 1
ATOM 1520 N N . GLY A 1 200 ? 1.67 -9.422 8.43 1 93.88 200 GLY A N 1
ATOM 1521 C CA . GLY A 1 200 ? 0.568 -10.18 9 1 93.88 200 GLY A CA 1
ATOM 1522 C C . GLY A 1 200 ? -0.081 -11.133 8.008 1 93.88 200 GLY A C 1
ATOM 1523 O O . GLY A 1 200 ? -0.411 -12.266 8.352 1 93.88 200 GLY A O 1
ATOM 1524 N N . ALA A 1 201 ? -0.24 -10.625 6.809 1 95.25 201 ALA A N 1
ATOM 1525 C CA . ALA A 1 201 ? -0.781 -11.477 5.75 1 95.25 201 ALA A CA 1
ATOM 1526 C C . ALA A 1 201 ? 0.15 -12.648 5.465 1 95.25 201 ALA A C 1
ATOM 1528 O O . ALA A 1 201 ? -0.307 -13.781 5.289 1 95.25 201 ALA A O 1
ATOM 1529 N N . ALA A 1 202 ? 1.419 -12.352 5.441 1 97.19 202 ALA A N 1
ATOM 1530 C CA . ALA A 1 202 ? 2.383 -13.43 5.242 1 97.19 202 ALA A CA 1
ATOM 1531 C C . ALA A 1 202 ? 2.281 -14.469 6.355 1 97.19 202 ALA A C 1
ATOM 1533 O O . ALA A 1 202 ? 2.26 -15.672 6.086 1 97.19 202 ALA A O 1
ATOM 1534 N N . ALA A 1 203 ? 2.193 -14 7.52 1 96.38 203 ALA A N 1
ATOM 1535 C CA . ALA A 1 203 ? 2.137 -14.883 8.68 1 96.38 203 ALA A CA 1
ATOM 1536 C C . ALA A 1 203 ? 0.877 -15.742 8.656 1 96.38 203 ALA A C 1
ATOM 1538 O O . ALA A 1 203 ? 0.891 -16.891 9.117 1 96.38 203 ALA A O 1
ATOM 1539 N N . ARG A 1 204 ? -0.109 -15.258 8.086 1 94.75 204 ARG A N 1
ATOM 1540 C CA . ARG A 1 204 ? -1.406 -15.922 8.164 1 94.75 204 ARG A CA 1
ATOM 1541 C C . ARG A 1 204 ? -1.595 -16.891 6.996 1 94.75 204 ARG A C 1
ATOM 1543 O O . ARG A 1 204 ? -2.195 -17.953 7.156 1 94.75 204 ARG A O 1
ATOM 1550 N N . TYR A 1 205 ? -1.007 -16.516 5.879 1 96.44 205 TYR A N 1
ATOM 1551 C CA . TYR A 1 205 ? -1.464 -17.234 4.695 1 96.44 205 TYR A CA 1
ATOM 1552 C C . TYR A 1 205 ? -0.318 -18 4.047 1 96.44 205 TYR A C 1
ATOM 1554 O O . TYR A 1 205 ? -0.545 -18.969 3.322 1 96.44 205 TYR A O 1
ATOM 1562 N N . ALA A 1 206 ? 0.866 -17.547 4.254 1 97.69 206 ALA A N 1
ATOM 1563 C CA . ALA A 1 206 ? 1.978 -18.141 3.516 1 97.69 206 ALA A CA 1
ATOM 1564 C C . ALA A 1 206 ? 2.291 -19.531 4.031 1 97.69 206 ALA A C 1
ATOM 1566 O O . ALA A 1 206 ? 2.256 -19.781 5.238 1 97.69 206 ALA A O 1
ATOM 1567 N N . ASP A 1 207 ? 2.582 -20.438 3.174 1 97.75 207 ASP A N 1
ATOM 1568 C CA . ASP A 1 207 ? 3.152 -21.75 3.514 1 97.75 207 ASP A CA 1
ATOM 1569 C C . ASP A 1 207 ? 4.672 -21.672 3.623 1 97.75 207 ASP A C 1
ATOM 1571 O O . ASP A 1 207 ? 5.273 -22.312 4.477 1 97.75 207 ASP A O 1
ATOM 1575 N N . ARG A 1 208 ? 5.199 -20.875 2.727 1 98.12 208 ARG A N 1
ATOM 1576 C CA . ARG A 1 208 ? 6.645 -20.703 2.621 1 98.12 208 ARG A CA 1
ATOM 1577 C C . ARG A 1 208 ? 7.02 -19.219 2.562 1 98.12 208 ARG A C 1
ATOM 1579 O O . ARG A 1 208 ? 6.266 -18.406 2.025 1 98.12 208 ARG A O 1
ATOM 1586 N N . ILE A 1 209 ? 8.203 -18.922 3.094 1 98.25 209 ILE A N 1
ATOM 1587 C CA . ILE A 1 209 ? 8.742 -17.578 3.072 1 98.25 209 ILE A CA 1
ATOM 1588 C C . ILE A 1 209 ? 10.055 -17.562 2.287 1 98.25 209 ILE A C 1
ATOM 1590 O O . ILE A 1 209 ? 10.891 -18.453 2.441 1 98.25 209 ILE A O 1
ATOM 1594 N N . VAL A 1 210 ? 10.164 -16.609 1.45 1 98.5 210 VAL A N 1
ATOM 1595 C CA . VAL A 1 210 ? 11.422 -16.25 0.811 1 98.5 210 VAL A CA 1
ATOM 1596 C C . VAL A 1 210 ? 11.773 -14.797 1.129 1 98.5 210 VAL A C 1
ATOM 1598 O O . VAL A 1 210 ? 11.016 -13.883 0.794 1 98.5 210 VAL A O 1
ATOM 1601 N N . ALA A 1 211 ? 12.883 -14.594 1.755 1 98.62 211 ALA A N 1
ATOM 1602 C CA . ALA A 1 211 ? 13.305 -13.258 2.154 1 98.62 211 ALA A CA 1
ATOM 1603 C C . ALA A 1 211 ? 14.531 -12.805 1.354 1 98.62 211 ALA A C 1
ATOM 1605 O O . ALA A 1 211 ? 15.5 -13.555 1.221 1 98.62 211 ALA A O 1
ATOM 1606 N N . LEU A 1 212 ? 14.398 -11.625 0.841 1 97.94 212 LEU A N 1
ATOM 1607 C CA . LEU A 1 212 ? 15.484 -11.039 0.07 1 97.94 212 LEU A CA 1
ATOM 1608 C C . LEU A 1 212 ? 15.969 -9.742 0.715 1 97.94 212 LEU A C 1
ATOM 1610 O O . LEU A 1 212 ? 15.18 -9.016 1.316 1 97.94 212 LEU A O 1
ATOM 1614 N N . ARG A 1 213 ? 17.203 -9.516 0.549 1 97 213 ARG A N 1
ATOM 1615 C CA . ARG A 1 213 ? 17.828 -8.242 0.929 1 97 213 ARG A CA 1
ATOM 1616 C C . ARG A 1 213 ? 19 -7.906 0.012 1 97 213 ARG A C 1
ATOM 1618 O O . ARG A 1 213 ? 19.891 -8.727 -0.19 1 97 213 ARG A O 1
ATOM 1625 N N . ARG A 1 214 ? 18.984 -6.734 -0.541 1 93.5 214 ARG A N 1
ATOM 1626 C CA . ARG A 1 214 ? 20.047 -6.238 -1.401 1 93.5 214 ARG A CA 1
ATOM 1627 C C . ARG A 1 214 ? 20.344 -7.219 -2.535 1 93.5 214 ARG A C 1
ATOM 1629 O O . ARG A 1 214 ? 21.5 -7.535 -2.809 1 93.5 214 ARG A O 1
ATOM 1636 N N . GLY A 1 215 ? 19.234 -7.777 -2.986 1 95.69 215 GLY A N 1
ATOM 1637 C CA . GLY A 1 215 ? 19.344 -8.633 -4.16 1 95.69 215 GLY A CA 1
ATOM 1638 C C . GLY A 1 215 ? 19.766 -10.047 -3.834 1 95.69 215 GLY A C 1
ATOM 1639 O O . GLY A 1 215 ? 20 -10.852 -4.734 1 95.69 215 GLY A O 1
ATOM 1640 N N . ARG A 1 216 ? 19.891 -10.344 -2.582 1 97.5 216 ARG A N 1
ATOM 1641 C CA . ARG A 1 216 ? 20.375 -11.656 -2.186 1 97.5 216 ARG A CA 1
ATOM 1642 C C . ARG A 1 216 ? 19.344 -12.391 -1.331 1 97.5 216 ARG A C 1
ATOM 1644 O O . ARG A 1 216 ? 18.5 -11.75 -0.684 1 97.5 216 ARG A O 1
ATOM 1651 N N . LEU A 1 217 ? 19.5 -13.695 -1.358 1 97.94 217 LEU A N 1
ATOM 1652 C CA . LEU A 1 217 ? 18.625 -14.539 -0.542 1 97.94 217 LEU A CA 1
ATOM 1653 C C . LEU A 1 217 ? 19.062 -14.516 0.918 1 97.94 217 LEU A C 1
ATOM 1655 O O . LEU A 1 217 ? 20.234 -14.797 1.226 1 97.94 217 LEU A O 1
ATOM 1659 N N . VAL A 1 218 ? 18.156 -14.188 1.775 1 97.94 218 VAL A N 1
ATOM 1660 C CA . VAL A 1 218 ? 18.438 -14.203 3.209 1 97.94 218 VAL A CA 1
ATOM 1661 C C . VAL A 1 218 ? 18 -15.539 3.805 1 97.94 218 VAL A C 1
ATOM 1663 O O . VAL A 1 218 ? 18.75 -16.156 4.562 1 97.94 218 VAL A O 1
ATOM 1666 N N . THR A 1 219 ? 16.828 -15.922 3.471 1 97.06 219 THR A N 1
ATOM 1667 C CA . THR A 1 219 ? 16.312 -17.203 3.932 1 97.06 219 THR A CA 1
ATOM 1668 C C . THR A 1 219 ? 15.172 -17.688 3.031 1 97.06 219 THR A C 1
ATOM 1670 O O . THR A 1 219 ? 14.586 -16.906 2.283 1 97.06 219 THR A O 1
ATOM 1673 N N . SER A 1 220 ? 15.008 -18.953 3.045 1 97.62 220 SER A N 1
ATOM 1674 C CA . SER A 1 220 ? 13.898 -19.609 2.359 1 97.62 220 SER A CA 1
ATOM 1675 C C . SER A 1 220 ? 13.484 -20.875 3.08 1 97.62 220 SER A C 1
ATOM 1677 O O . SER A 1 220 ? 14.328 -21.719 3.408 1 97.62 220 SER A O 1
ATOM 1679 N N . GLY A 1 221 ? 12.234 -21 3.367 1 97.19 221 GLY A N 1
ATOM 1680 C CA . GLY A 1 221 ? 11.766 -22.188 4.051 1 97.19 221 GLY A CA 1
ATOM 1681 C C . GLY A 1 221 ? 10.328 -22.078 4.527 1 97.19 221 GLY A C 1
ATOM 1682 O O . GLY A 1 221 ? 9.641 -21.109 4.215 1 97.19 221 GLY A O 1
ATOM 1683 N N . ALA A 1 222 ? 9.93 -23.141 5.219 1 97.38 222 ALA A N 1
ATOM 1684 C CA . ALA A 1 222 ? 8.578 -23.156 5.781 1 97.38 222 ALA A CA 1
ATOM 1685 C C . ALA A 1 222 ? 8.352 -21.938 6.676 1 97.38 222 ALA A C 1
ATOM 1687 O O . ALA A 1 222 ? 9.234 -21.547 7.434 1 97.38 222 ALA A O 1
ATOM 1688 N N . ARG A 1 223 ? 7.184 -21.359 6.543 1 95.88 223 ARG A N 1
ATOM 1689 C CA . ARG A 1 223 ? 6.836 -20.141 7.273 1 95.88 223 ARG A CA 1
ATOM 1690 C C . ARG A 1 223 ? 7.078 -20.312 8.773 1 95.88 223 ARG A C 1
ATOM 1692 O O . ARG A 1 223 ? 7.695 -19.453 9.406 1 95.88 223 ARG A O 1
ATOM 1699 N N . LEU A 1 224 ? 6.723 -21.422 9.336 1 92.75 224 LEU A N 1
ATOM 1700 C CA . LEU A 1 224 ? 6.801 -21.672 10.773 1 92.75 224 LEU A CA 1
ATOM 1701 C C . LEU A 1 224 ? 8.25 -21.672 11.25 1 92.75 224 LEU A C 1
ATOM 1703 O O . LEU A 1 224 ? 8.523 -21.359 12.406 1 92.75 224 LEU A O 1
ATOM 1707 N N . LEU A 1 225 ? 9.148 -21.875 10.305 1 93.25 225 LEU A N 1
ATOM 1708 C CA . LEU A 1 225 ? 10.562 -21.984 10.672 1 93.25 225 LEU A CA 1
ATOM 1709 C C . LEU A 1 225 ? 11.312 -20.703 10.352 1 93.25 225 LEU A C 1
ATOM 1711 O O . LEU A 1 225 ? 12.344 -20.406 10.953 1 93.25 225 LEU A O 1
ATOM 1715 N N . THR A 1 226 ? 10.742 -19.922 9.492 1 94.88 226 THR A N 1
ATOM 1716 C CA . THR A 1 226 ? 11.555 -18.828 8.953 1 94.88 226 THR A CA 1
ATOM 1717 C C . THR A 1 226 ? 11 -17.484 9.391 1 94.88 226 THR A C 1
ATOM 1719 O O . THR A 1 226 ? 11.758 -16.531 9.609 1 94.88 226 THR A O 1
ATOM 1722 N N . LEU A 1 227 ? 9.672 -17.375 9.531 1 96.31 227 LEU A N 1
ATOM 1723 C CA . LEU A 1 227 ? 9.078 -16.094 9.898 1 96.31 227 LEU A CA 1
ATOM 1724 C C . LEU A 1 227 ? 9.07 -15.914 11.406 1 96.31 227 LEU A C 1
ATOM 1726 O O . LEU A 1 227 ? 8.055 -16.172 12.062 1 96.31 227 LEU A O 1
ATOM 1730 N N . THR A 1 228 ? 10.219 -15.438 11.898 1 96.62 228 THR A N 1
ATOM 1731 C CA . THR A 1 228 ? 10.391 -15.242 13.336 1 96.62 228 THR A CA 1
ATOM 1732 C C . THR A 1 228 ? 10.734 -13.789 13.641 1 96.62 228 THR A C 1
ATOM 1734 O O . THR A 1 228 ? 11.141 -13.039 12.75 1 96.62 228 THR A O 1
ATOM 1737 N N . GLY A 1 229 ? 10.539 -13.445 14.922 1 96 229 GLY A N 1
ATOM 1738 C CA . GLY A 1 229 ? 10.867 -12.102 15.352 1 96 229 GLY A CA 1
ATOM 1739 C C . GLY A 1 229 ? 12.289 -11.695 15.016 1 96 229 GLY A C 1
ATOM 1740 O O . GLY A 1 229 ? 12.516 -10.688 14.352 1 96 229 GLY A O 1
ATOM 1741 N N . PRO A 1 230 ? 13.211 -12.492 15.461 1 97.38 230 PRO A N 1
ATOM 1742 C CA . PRO A 1 230 ? 14.617 -12.172 15.188 1 97.38 230 PRO A CA 1
ATOM 1743 C C . PRO A 1 230 ? 14.914 -12.07 13.695 1 97.38 230 PRO A C 1
ATOM 1745 O O . PRO A 1 230 ? 15.602 -11.148 13.258 1 97.38 230 PRO A O 1
ATOM 1748 N N . MET A 1 231 ? 14.375 -12.953 12.906 1 97.44 231 MET A N 1
ATOM 1749 C CA . MET A 1 231 ? 14.609 -12.906 11.461 1 97.44 231 MET A CA 1
ATOM 1750 C C . MET A 1 231 ? 14.023 -11.633 10.859 1 97.44 231 MET A C 1
ATOM 1752 O O . MET A 1 231 ? 14.695 -10.938 10.102 1 97.44 231 MET A O 1
ATOM 1756 N N . LEU A 1 232 ? 12.82 -11.312 11.219 1 97.88 232 LEU A N 1
ATOM 1757 C CA . LEU A 1 232 ? 12.156 -10.125 10.688 1 97.88 232 LEU A CA 1
ATOM 1758 C C . LEU A 1 232 ? 12.875 -8.859 11.133 1 97.88 232 LEU A C 1
ATOM 1760 O O . LEU A 1 232 ? 13.047 -7.922 10.344 1 97.88 232 LEU A O 1
ATOM 1764 N N . THR A 1 233 ? 13.266 -8.836 12.406 1 98.12 233 THR A N 1
ATOM 1765 C CA . THR A 1 233 ? 13.977 -7.68 12.938 1 98.12 233 THR A CA 1
ATOM 1766 C C . THR A 1 233 ? 15.266 -7.43 12.172 1 98.12 233 THR A C 1
ATOM 1768 O O . THR A 1 233 ? 15.562 -6.289 11.805 1 98.12 233 THR A O 1
ATOM 1771 N N . ASP A 1 234 ? 15.945 -8.469 11.961 1 97.88 234 ASP A N 1
ATOM 1772 C CA . ASP A 1 234 ? 17.188 -8.359 11.203 1 97.88 234 ASP A CA 1
ATOM 1773 C C . ASP A 1 234 ? 16.922 -7.973 9.75 1 97.88 234 ASP A C 1
ATOM 1775 O O . ASP A 1 234 ? 17.578 -7.082 9.203 1 97.88 234 ASP A O 1
ATOM 1779 N N . LEU A 1 235 ? 15.969 -8.594 9.148 1 97.81 235 LEU A N 1
ATOM 1780 C CA . LEU A 1 235 ? 15.656 -8.391 7.738 1 97.81 235 LEU A CA 1
ATOM 1781 C C . LEU A 1 235 ? 15.281 -6.938 7.465 1 97.81 235 LEU A C 1
ATOM 1783 O O . LEU A 1 235 ? 15.758 -6.344 6.492 1 97.81 235 LEU A O 1
ATOM 1787 N N . PHE A 1 236 ? 14.484 -6.355 8.352 1 97.25 236 PHE A N 1
ATOM 1788 C CA . PHE A 1 236 ? 13.922 -5.035 8.086 1 97.25 236 PHE A CA 1
ATOM 1789 C C . PHE A 1 236 ? 14.633 -3.967 8.914 1 97.25 236 PHE A C 1
ATOM 1791 O O . PHE A 1 236 ? 14.305 -2.781 8.812 1 97.25 236 PHE A O 1
ATOM 1798 N N . GLU A 1 237 ? 15.516 -4.367 9.75 1 96.5 237 GLU A N 1
ATOM 1799 C CA . GLU A 1 237 ? 16.312 -3.457 10.57 1 96.5 237 GLU A CA 1
ATOM 1800 C C . GLU A 1 237 ? 15.414 -2.568 11.43 1 96.5 237 GLU A C 1
ATOM 1802 O O . GLU A 1 237 ? 15.617 -1.356 11.508 1 96.5 237 GLU A O 1
ATOM 1807 N N . THR A 1 238 ? 14.414 -3.193 11.953 1 95.62 238 THR A N 1
ATOM 1808 C CA . THR A 1 238 ? 13.484 -2.6 12.914 1 95.62 238 THR A CA 1
ATOM 1809 C C . THR A 1 238 ? 12.883 -3.67 13.82 1 95.62 238 THR A C 1
ATOM 1811 O O . THR A 1 238 ? 12.68 -4.809 13.391 1 95.62 238 THR A O 1
ATOM 1814 N N . SER A 1 239 ? 12.609 -3.309 15 1 95.5 239 SER A N 1
ATOM 1815 C CA . SER A 1 239 ? 12.125 -4.289 15.961 1 95.5 239 SER A CA 1
ATOM 1816 C C . SER A 1 239 ? 10.75 -4.824 15.562 1 95.5 239 SER A C 1
ATOM 1818 O O . SER A 1 239 ? 9.789 -4.062 15.461 1 95.5 239 SER A O 1
ATOM 1820 N N . LEU A 1 240 ? 10.68 -6.141 15.344 1 95.88 240 LEU A N 1
ATOM 1821 C CA . LEU A 1 240 ? 9.453 -6.855 15.031 1 95.88 240 LEU A CA 1
ATOM 1822 C C . LEU A 1 240 ? 9.328 -8.125 15.867 1 95.88 240 LEU A C 1
ATOM 1824 O O . LEU A 1 240 ? 10.336 -8.797 16.125 1 95.88 240 LEU A O 1
ATOM 1828 N N . THR A 1 241 ? 8.18 -8.438 16.266 1 95 241 THR A N 1
ATOM 1829 C CA . THR A 1 241 ? 7.91 -9.648 17.047 1 95 241 THR A CA 1
ATOM 1830 C C . THR A 1 241 ? 6.777 -10.453 16.406 1 95 241 THR A C 1
ATOM 1832 O O . THR A 1 241 ? 5.883 -9.883 15.781 1 95 241 THR A O 1
ATOM 1835 N N . VAL A 1 242 ? 6.914 -11.672 16.5 1 95.19 242 VAL A N 1
ATOM 1836 C CA . VAL A 1 242 ? 5.848 -12.586 16.109 1 95.19 242 VAL A CA 1
ATOM 1837 C C . VAL A 1 242 ? 5.215 -13.219 17.344 1 95.19 242 VAL A C 1
ATOM 1839 O O . VAL A 1 242 ? 5.914 -13.789 18.188 1 95.19 242 VAL A O 1
ATOM 1842 N N . ARG A 1 243 ? 3.926 -13.039 17.453 1 92.44 243 ARG A N 1
ATOM 1843 C CA . ARG A 1 243 ? 3.193 -13.562 18.594 1 92.44 243 ARG A CA 1
ATOM 1844 C C . ARG A 1 243 ? 2.01 -14.414 18.156 1 92.44 243 ARG A C 1
ATOM 1846 O O . ARG A 1 243 ? 1.473 -14.219 17.062 1 92.44 243 ARG A O 1
ATOM 1853 N N . ARG A 1 244 ? 1.699 -15.375 19.016 1 90.12 244 ARG A N 1
ATOM 1854 C CA . ARG A 1 244 ? 0.515 -16.188 18.766 1 90.12 244 ARG A CA 1
ATOM 1855 C C . ARG A 1 244 ? -0.694 -15.641 19.516 1 90.12 244 ARG A C 1
ATOM 1857 O O . ARG A 1 244 ? -0.679 -15.539 20.75 1 90.12 244 ARG A O 1
ATOM 1864 N N . LEU A 1 245 ? -1.614 -15.188 18.766 1 87.44 245 LEU A N 1
ATOM 1865 C CA . LEU A 1 245 ? -2.861 -14.68 19.328 1 87.44 245 LEU A CA 1
ATOM 1866 C C . LEU A 1 245 ? -4.055 -15.461 18.797 1 87.44 245 LEU A C 1
ATOM 1868 O O . LEU A 1 245 ? -4.281 -15.508 17.578 1 87.44 245 LEU A O 1
ATOM 1872 N N . ASP A 1 246 ? -4.785 -16.062 19.688 1 84.25 246 ASP A N 1
ATOM 1873 C CA . ASP A 1 246 ? -5.969 -16.844 19.328 1 84.25 246 ASP A CA 1
ATOM 1874 C C . ASP A 1 246 ? -5.641 -17.859 18.234 1 84.25 246 ASP A C 1
ATOM 1876 O O . ASP A 1 246 ? -6.359 -17.953 17.234 1 84.25 246 ASP A O 1
ATOM 1880 N N . GLY A 1 247 ? -4.527 -18.438 18.266 1 84.75 247 GLY A N 1
ATOM 1881 C CA . GLY A 1 247 ? -4.121 -19.531 17.391 1 84.75 247 GLY A CA 1
ATOM 1882 C C . GLY A 1 247 ? -3.545 -19.062 16.078 1 84.75 247 GLY A C 1
ATOM 1883 O O . GLY A 1 247 ? -3.273 -19.859 15.188 1 84.75 247 GLY A O 1
ATOM 1884 N N . ARG A 1 248 ? -3.314 -17.766 16.062 1 87.31 248 ARG A N 1
ATOM 1885 C CA . ARG A 1 248 ? -2.775 -17.219 14.812 1 87.31 248 ARG A CA 1
ATOM 1886 C C . ARG A 1 248 ? -1.521 -16.391 15.078 1 87.31 248 ARG A C 1
ATOM 1888 O O . ARG A 1 248 ? -1.433 -15.688 16.094 1 87.31 248 ARG A O 1
ATOM 1895 N N . ASP A 1 249 ? -0.655 -16.531 14.078 1 90.88 249 ASP A N 1
ATOM 1896 C CA . ASP A 1 249 ? 0.553 -15.711 14.18 1 90.88 249 ASP A CA 1
ATOM 1897 C C . ASP A 1 249 ? 0.279 -14.266 13.766 1 90.88 249 ASP A C 1
ATOM 1899 O O . ASP A 1 249 ? -0.401 -14.023 12.766 1 90.88 249 ASP A O 1
ATOM 1903 N N . VAL A 1 250 ? 0.73 -13.398 14.602 1 92.06 250 VAL A N 1
ATOM 1904 C CA . VAL A 1 250 ? 0.629 -11.977 14.281 1 92.06 250 VAL A CA 1
ATOM 1905 C C . VAL A 1 250 ? 2.008 -11.328 14.375 1 92.06 250 VAL A C 1
ATOM 1907 O O . VAL A 1 250 ? 2.84 -11.734 15.188 1 92.06 250 VAL A O 1
ATOM 1910 N N . VAL A 1 251 ? 2.234 -10.367 13.508 1 94.06 251 VAL A N 1
ATOM 1911 C CA . VAL A 1 251 ? 3.488 -9.617 13.516 1 94.06 251 VAL A CA 1
ATOM 1912 C C . VAL A 1 251 ? 3.246 -8.211 14.055 1 94.06 251 VAL A C 1
ATOM 1914 O O . VAL A 1 251 ? 2.377 -7.492 13.562 1 94.06 251 VAL A O 1
ATOM 1917 N N . VAL A 1 252 ? 3.965 -7.832 15.078 1 92.12 252 VAL A N 1
ATOM 1918 C CA . VAL A 1 252 ? 3.783 -6.52 15.688 1 92.12 252 VAL A CA 1
ATOM 1919 C C . VAL A 1 252 ? 5.141 -5.863 15.914 1 92.12 252 VAL A C 1
ATOM 1921 O O . VAL A 1 252 ? 6.148 -6.551 16.094 1 92.12 252 VAL A O 1
ATOM 1924 N N . PRO A 1 253 ? 5.117 -4.531 15.812 1 88.44 253 PRO A N 1
ATOM 1925 C CA . PRO A 1 253 ? 6.371 -3.852 16.156 1 88.44 253 PRO A CA 1
ATOM 1926 C C . PRO A 1 253 ? 6.812 -4.129 17.594 1 88.44 253 PRO A C 1
ATOM 1928 O O . PRO A 1 253 ? 5.973 -4.332 18.469 1 88.44 253 PRO A O 1
ATOM 1931 N N . GLY A 1 254 ? 8.055 -4.266 17.719 1 82.62 254 GLY A N 1
ATOM 1932 C CA . GLY A 1 254 ? 8.609 -4.469 19.062 1 82.62 254 GLY A CA 1
ATOM 1933 C C . GLY A 1 254 ? 8.672 -3.191 19.875 1 82.62 254 GLY A C 1
ATOM 1934 O O . GLY A 1 254 ? 8.586 -2.09 19.328 1 82.62 254 GLY A O 1
ATOM 1935 N N . MET B 1 1 ? -7.301 25.281 13.797 1 93.94 1 MET B N 1
ATOM 1936 C CA . MET B 1 1 ? -8.461 24.406 13.781 1 93.94 1 MET B CA 1
ATOM 1937 C C . MET B 1 1 ? -9.047 24.297 12.383 1 93.94 1 MET B C 1
ATOM 1939 O O . MET B 1 1 ? -9.055 25.266 11.625 1 93.94 1 MET B O 1
ATOM 1943 N N . ILE B 1 2 ? -9.406 23.109 11.969 1 96.94 2 ILE B N 1
ATOM 1944 C CA . ILE B 1 2 ? -10.141 22.906 10.719 1 96.94 2 ILE B CA 1
ATOM 1945 C C . ILE B 1 2 ? -11.578 22.484 11.031 1 96.94 2 ILE B C 1
ATOM 1947 O O . ILE B 1 2 ? -11.805 21.531 11.758 1 96.94 2 ILE B O 1
ATOM 1951 N N . ASP B 1 3 ? -12.5 23.312 10.406 1 97.75 3 ASP B N 1
ATOM 1952 C CA . ASP B 1 3 ? -13.914 23.062 10.672 1 97.75 3 ASP B CA 1
ATOM 1953 C C . ASP B 1 3 ? -14.68 22.797 9.375 1 97.75 3 ASP B C 1
ATOM 1955 O O . ASP B 1 3 ? -14.578 23.562 8.422 1 97.75 3 ASP B O 1
ATOM 1959 N N . LEU B 1 4 ? -15.32 21.703 9.375 1 97.94 4 LEU B N 1
ATOM 1960 C CA . LEU B 1 4 ? -16.25 21.391 8.305 1 97.94 4 LEU B CA 1
ATOM 1961 C C . LEU B 1 4 ? -17.703 21.469 8.797 1 97.94 4 LEU B C 1
ATOM 1963 O O . LEU B 1 4 ? -18.047 20.859 9.805 1 97.94 4 LEU B O 1
ATOM 1967 N N . ALA B 1 5 ? -18.453 22.25 8.086 1 98.06 5 ALA B N 1
ATOM 1968 C CA . ALA B 1 5 ? -19.875 22.406 8.398 1 98.06 5 ALA B CA 1
ATOM 1969 C C . ALA B 1 5 ? -20.75 21.922 7.242 1 98.06 5 ALA B C 1
ATOM 1971 O O . ALA B 1 5 ? -20.875 22.609 6.223 1 98.06 5 ALA B O 1
ATOM 1972 N N . ASN B 1 6 ? -21.391 20.719 7.477 1 98.06 6 ASN B N 1
ATOM 1973 C CA . ASN B 1 6 ? -22.344 20.156 6.52 1 98.06 6 ASN B CA 1
ATOM 1974 C C . ASN B 1 6 ? -21.75 20.094 5.113 1 98.06 6 ASN B C 1
ATOM 1976 O O . ASN B 1 6 ? -22.375 20.516 4.148 1 98.06 6 ASN B O 1
ATOM 1980 N N . VAL B 1 7 ? -20.578 19.578 4.984 1 97.81 7 VAL B N 1
ATOM 1981 C CA . VAL B 1 7 ? -19.828 19.578 3.727 1 97.81 7 VAL B CA 1
ATOM 1982 C C . VAL B 1 7 ? -20.297 18.422 2.855 1 97.81 7 VAL B C 1
ATOM 1984 O O . VAL B 1 7 ? -20.312 17.266 3.301 1 97.81 7 VAL B O 1
ATOM 1987 N N . THR B 1 8 ? -20.703 18.719 1.682 1 97.88 8 THR B N 1
ATOM 1988 C CA . THR B 1 8 ? -21.047 17.75 0.65 1 97.88 8 THR B CA 1
ATOM 1989 C C . THR B 1 8 ? -20.188 17.969 -0.598 1 97.88 8 THR B C 1
ATOM 1991 O O . THR B 1 8 ? -19.953 19.109 -1.01 1 97.88 8 THR B O 1
ATOM 1994 N N . VAL B 1 9 ? -19.578 16.922 -1.08 1 96.19 9 VAL B N 1
ATOM 1995 C CA . VAL B 1 9 ? -18.828 16.938 -2.334 1 96.19 9 VAL B CA 1
ATOM 1996 C C . VAL B 1 9 ? -19.438 15.938 -3.311 1 96.19 9 VAL B C 1
ATOM 1998 O O . VAL B 1 9 ? -19.5 14.742 -3.012 1 96.19 9 VAL B O 1
ATOM 2001 N N . ARG B 1 10 ? -19.734 16.344 -4.391 1 91.88 10 ARG B N 1
ATOM 2002 C CA . ARG B 1 10 ? -20.344 15.469 -5.395 1 91.88 10 ARG B CA 1
ATOM 2003 C C . ARG B 1 10 ? -19.422 15.281 -6.594 1 91.88 10 ARG B C 1
ATOM 2005 O O . ARG B 1 10 ? -18.875 16.25 -7.113 1 91.88 10 ARG B O 1
ATOM 2012 N N . ARG B 1 11 ? -19 13.984 -6.793 1 78.44 11 ARG B N 1
ATOM 2013 C CA . ARG B 1 11 ? -18.297 13.586 -8.008 1 78.44 11 ARG B CA 1
ATOM 2014 C C . ARG B 1 11 ? -19.125 12.625 -8.836 1 78.44 11 ARG B C 1
ATOM 2016 O O . ARG B 1 11 ? -19.109 11.406 -8.617 1 78.44 11 ARG B O 1
ATOM 2023 N N . GLY B 1 12 ? -20.141 13.117 -9.547 1 75.44 12 GLY B N 1
ATOM 2024 C CA . GLY B 1 12 ? -21.094 12.305 -10.281 1 75.44 12 GLY B CA 1
ATOM 2025 C C . GLY B 1 12 ? -22.422 12.156 -9.562 1 75.44 12 GLY B C 1
ATOM 2026 O O . GLY B 1 12 ? -22.891 13.086 -8.906 1 75.44 12 GLY B O 1
ATOM 2027 N N . SER B 1 13 ? -23.031 10.945 -9.797 1 79.44 13 SER B N 1
ATOM 2028 C CA . SER B 1 13 ? -24.391 10.742 -9.289 1 79.44 13 SER B CA 1
ATOM 2029 C C . SER B 1 13 ? -24.391 10.523 -7.781 1 79.44 13 SER B C 1
ATOM 2031 O O . SER B 1 13 ? -25.281 11 -7.082 1 79.44 13 SER B O 1
ATOM 2033 N N . VAL B 1 14 ? -23.438 9.914 -7.266 1 83.19 14 VAL B N 1
ATOM 2034 C CA . VAL B 1 14 ? -23.344 9.641 -5.836 1 83.19 14 VAL B CA 1
ATOM 2035 C C . VAL B 1 14 ? -22.312 10.57 -5.199 1 83.19 14 VAL B C 1
ATOM 2037 O O . VAL B 1 14 ? -21.203 10.711 -5.707 1 83.19 14 VAL B O 1
ATOM 2040 N N . PRO B 1 15 ? -22.703 11.211 -4.07 1 91.38 15 PRO B N 1
ATOM 2041 C CA . PRO B 1 15 ? -21.75 12.117 -3.432 1 91.38 15 PRO B CA 1
ATOM 2042 C C . PRO B 1 15 ? -20.562 11.375 -2.834 1 91.38 15 PRO B C 1
ATOM 2044 O O . PRO B 1 15 ? -20.719 10.297 -2.256 1 91.38 15 PRO B O 1
ATOM 2047 N N . ALA B 1 16 ? -19.438 11.93 -3.029 1 93.19 16 ALA B N 1
ATOM 2048 C CA . ALA B 1 16 ? -18.219 11.398 -2.422 1 93.19 16 ALA B CA 1
ATOM 2049 C C . ALA B 1 16 ? -18.172 11.711 -0.931 1 93.19 16 ALA B C 1
ATOM 2051 O O . ALA B 1 16 ? -17.625 10.938 -0.144 1 93.19 16 ALA B O 1
ATOM 2052 N N . LEU B 1 17 ? -18.656 12.875 -0.572 1 96.94 17 LEU B N 1
ATOM 2053 C CA . LEU B 1 17 ? -18.938 13.266 0.804 1 96.94 17 LEU B CA 1
ATOM 2054 C C . LEU B 1 17 ? -20.375 13.734 0.953 1 96.94 17 LEU B C 1
ATOM 2056 O O . LEU B 1 17 ? -20.906 14.438 0.084 1 96.94 17 LEU B O 1
ATOM 2060 N N . ASP B 1 18 ? -20.969 13.289 2.029 1 97.62 18 ASP B N 1
ATOM 2061 C CA . ASP B 1 18 ? -22.391 13.586 2.215 1 97.62 18 ASP B CA 1
ATOM 2062 C C . ASP B 1 18 ? -22.656 14.18 3.596 1 97.62 18 ASP B C 1
ATOM 2064 O O . ASP B 1 18 ? -22.781 13.445 4.578 1 97.62 18 ASP B O 1
ATOM 2068 N N . ASP B 1 19 ? -22.766 15.477 3.65 1 97.44 19 ASP B N 1
ATOM 2069 C CA . ASP B 1 19 ? -23.172 16.219 4.84 1 97.44 19 ASP B CA 1
ATOM 2070 C C . ASP B 1 19 ? -22.25 15.922 6.016 1 97.44 19 ASP B C 1
ATOM 2072 O O . ASP B 1 19 ? -22.703 15.531 7.09 1 97.44 19 ASP B O 1
ATOM 2076 N N . VAL B 1 20 ? -21 16.156 5.82 1 98.12 20 VAL B N 1
ATOM 2077 C CA . VAL B 1 20 ? -20 15.859 6.84 1 98.12 20 VAL B CA 1
ATOM 2078 C C . VAL B 1 20 ? -19.719 17.109 7.68 1 98.12 20 VAL B C 1
ATOM 2080 O O . VAL B 1 20 ? -19.391 18.172 7.141 1 98.12 20 VAL B O 1
ATOM 2083 N N . SER B 1 21 ? -20 17.047 8.938 1 98.31 21 SER B N 1
ATOM 2084 C CA . SER B 1 21 ? -19.609 18.062 9.914 1 98.31 21 SER B CA 1
ATOM 2085 C C . SER B 1 21 ? -18.578 17.516 10.898 1 98.31 21 SER B C 1
ATOM 2087 O O . SER B 1 21 ? -18.812 16.484 11.539 1 98.31 21 SER B O 1
ATOM 2089 N N . LEU B 1 22 ? -17.5 18.188 10.953 1 96.81 22 LEU B N 1
ATOM 2090 C CA . LEU B 1 22 ? -16.359 17.672 11.695 1 96.81 22 LEU B CA 1
ATOM 2091 C C . LEU B 1 22 ? -15.359 18.781 12 1 96.81 22 LEU B C 1
ATOM 2093 O O . LEU B 1 22 ? -15.211 19.719 11.211 1 96.81 22 LEU B O 1
ATOM 2097 N N . SER B 1 23 ? -14.742 18.672 13.164 1 97.25 23 SER B N 1
ATOM 2098 C CA . SER B 1 23 ? -13.711 19.641 13.523 1 97.25 23 SER B CA 1
ATOM 2099 C C . SER B 1 23 ? -12.398 18.938 13.883 1 97.25 23 SER B C 1
ATOM 2101 O O . SER B 1 23 ? -12.406 17.891 14.523 1 97.25 23 SER B O 1
ATOM 2103 N N . PHE B 1 24 ? -11.328 19.484 13.469 1 96.62 24 PHE B N 1
ATOM 2104 C CA . PHE B 1 24 ? -9.984 19.031 13.812 1 96.62 24 PHE B CA 1
ATOM 2105 C C . PHE B 1 24 ? -9.273 20.078 14.672 1 96.62 24 PHE B C 1
ATOM 2107 O O . PHE B 1 24 ? -9.086 21.219 14.25 1 96.62 24 PHE B O 1
ATOM 2114 N N . GLY B 1 25 ? -8.883 19.641 15.844 1 93.75 25 GLY B N 1
ATOM 2115 C CA . GLY B 1 25 ? -8.102 20.516 16.703 1 93.75 25 GLY B CA 1
ATOM 2116 C C . GLY B 1 25 ? -6.625 20.531 16.375 1 93.75 25 GLY B C 1
ATOM 2117 O O . GLY B 1 25 ? -6.156 19.703 15.586 1 93.75 25 GLY B O 1
ATOM 2118 N N . ARG B 1 26 ? -5.926 21.438 16.953 1 93 26 ARG B N 1
ATOM 2119 C CA . ARG B 1 26 ? -4.488 21.562 16.719 1 93 26 ARG B CA 1
ATOM 2120 C C . ARG B 1 26 ? -3.721 20.469 17.453 1 93 26 ARG B C 1
ATOM 2122 O O . ARG B 1 26 ? -4.148 20 18.5 1 93 26 ARG B O 1
ATOM 2129 N N . GLY B 1 27 ? -2.635 20.172 16.797 1 93.19 27 GLY B N 1
ATOM 2130 C CA . GLY B 1 27 ? -1.701 19.234 17.422 1 93.19 27 GLY B CA 1
ATOM 2131 C C . GLY B 1 27 ? -2.115 17.797 17.266 1 93.19 27 GLY B C 1
ATOM 2132 O O . GLY B 1 27 ? -3.262 17.5 16.922 1 93.19 27 GLY B O 1
ATOM 2133 N N . GLY B 1 28 ? -1.119 16.969 17.438 1 96.44 28 GLY B N 1
ATOM 2134 C CA . GLY B 1 28 ? -1.351 15.531 17.438 1 96.44 28 GLY B CA 1
ATOM 2135 C C . GLY B 1 28 ? -1.59 14.969 16.047 1 96.44 28 GLY B C 1
ATOM 2136 O O . GLY B 1 28 ? -1.493 15.688 15.047 1 96.44 28 GLY B O 1
ATOM 2137 N N . ILE B 1 29 ? -1.834 13.68 15.961 1 98.06 29 ILE B N 1
ATOM 2138 C CA . ILE B 1 29 ? -2.1 12.953 14.727 1 98.06 29 ILE B CA 1
ATOM 2139 C C . ILE B 1 29 ? -3.551 12.484 14.703 1 98.06 29 ILE B C 1
ATOM 2141 O O . ILE B 1 29 ? -3.994 11.773 15.609 1 98.06 29 ILE B O 1
ATOM 2145 N N . THR B 1 30 ? -4.27 12.953 13.758 1 98.5 30 THR B N 1
ATOM 2146 C CA . THR B 1 30 ? -5.59 12.398 13.469 1 98.5 30 THR B CA 1
ATOM 2147 C C . THR B 1 30 ? -5.523 11.43 12.297 1 98.5 30 THR B C 1
ATOM 2149 O O . THR B 1 30 ? -5.086 11.789 11.203 1 98.5 30 THR B O 1
ATOM 2152 N N . ALA B 1 31 ? -5.906 10.195 12.531 1 98.44 31 ALA B N 1
ATOM 2153 C CA . ALA B 1 31 ? -5.949 9.195 11.469 1 98.44 31 ALA B CA 1
ATOM 2154 C C . ALA B 1 31 ? -7.336 9.125 10.836 1 98.44 31 ALA B C 1
ATOM 2156 O O . ALA B 1 31 ? -8.336 8.953 11.539 1 98.44 31 ALA B O 1
ATOM 2157 N N . LEU B 1 32 ? -7.352 9.328 9.57 1 97.81 32 LEU B N 1
ATOM 2158 C CA . LEU B 1 32 ? -8.555 9.094 8.773 1 97.81 32 LEU B CA 1
ATOM 2159 C C . LEU B 1 32 ? -8.594 7.668 8.242 1 97.81 32 LEU B C 1
ATOM 2161 O O . LEU B 1 32 ? -7.711 7.258 7.484 1 97.81 32 LEU B O 1
ATOM 2165 N N . ILE B 1 33 ? -9.648 6.922 8.672 1 98.06 33 ILE B N 1
ATOM 2166 C CA . ILE B 1 33 ? -9.727 5.523 8.266 1 98.06 33 ILE B CA 1
ATOM 2167 C C . ILE B 1 33 ? -11.102 5.238 7.672 1 98.06 33 ILE B C 1
ATOM 2169 O O . ILE B 1 33 ? -12.047 6.008 7.879 1 98.06 33 ILE B O 1
ATOM 2173 N N . GLY B 1 34 ? -11.219 4.184 6.93 1 97.25 34 GLY B N 1
ATOM 2174 C CA . GLY B 1 34 ? -12.43 3.742 6.262 1 97.25 34 GLY B CA 1
ATOM 2175 C C . GLY B 1 34 ? -12.156 2.861 5.055 1 97.25 34 GLY B C 1
ATOM 2176 O O . GLY B 1 34 ? -11.031 2.795 4.57 1 97.25 34 GLY B O 1
ATOM 2177 N N . PRO B 1 35 ? -13.164 2.184 4.633 1 95.38 35 PRO B N 1
ATOM 2178 C CA . PRO B 1 35 ? -12.984 1.318 3.465 1 95.38 35 PRO B CA 1
ATOM 2179 C C . PRO B 1 35 ? -12.68 2.104 2.191 1 95.38 35 PRO B C 1
ATOM 2181 O O . PRO B 1 35 ? -12.688 3.338 2.205 1 95.38 35 PRO B O 1
ATOM 2184 N N . ASN B 1 36 ? -12.266 1.357 1.166 1 90.12 36 ASN B N 1
ATOM 2185 C CA . ASN B 1 36 ? -12.062 1.987 -0.136 1 90.12 36 ASN B CA 1
ATOM 2186 C C . ASN B 1 36 ? -13.32 2.721 -0.599 1 90.12 36 ASN B C 1
ATOM 2188 O O . ASN B 1 36 ? -14.43 2.209 -0.459 1 90.12 36 ASN B O 1
ATOM 2192 N N . GLY B 1 37 ? -13.156 3.92 -1.034 1 88.12 37 GLY B N 1
ATOM 2193 C CA . GLY B 1 37 ? -14.281 4.691 -1.525 1 88.12 37 GLY B CA 1
ATOM 2194 C C . GLY B 1 37 ? -15.031 5.422 -0.426 1 88.12 37 GLY B C 1
ATOM 2195 O O . GLY B 1 37 ? -16.094 6 -0.667 1 88.12 37 GLY B O 1
ATOM 2196 N N . ALA B 1 38 ? -14.484 5.469 0.732 1 93.81 38 ALA B N 1
ATOM 2197 C CA . ALA B 1 38 ? -15.18 6.027 1.886 1 93.81 38 ALA B CA 1
ATOM 2198 C C . ALA B 1 38 ? -15.203 7.555 1.823 1 93.81 38 ALA B C 1
ATOM 2200 O O . ALA B 1 38 ? -15.953 8.195 2.561 1 93.81 38 ALA B O 1
ATOM 2201 N N . GLY B 1 39 ? -14.375 8.148 1 1 93.75 39 GLY B N 1
ATOM 2202 C CA . GLY B 1 39 ? -14.32 9.594 0.89 1 93.75 39 GLY B CA 1
ATOM 2203 C C . GLY B 1 39 ? -13.117 10.203 1.587 1 93.75 39 GLY B C 1
ATOM 2204 O O . GLY B 1 39 ? -13.047 11.422 1.771 1 93.75 39 GLY B O 1
ATOM 2205 N N . LYS B 1 40 ? -12.172 9.398 1.983 1 95.19 40 LYS B N 1
ATOM 2206 C CA . LYS B 1 40 ? -11.023 9.852 2.766 1 95.19 40 LYS B CA 1
ATOM 2207 C C . LYS B 1 40 ? -10.219 10.898 2.002 1 95.19 40 LYS B C 1
ATOM 2209 O O . LYS B 1 40 ? -9.969 11.992 2.512 1 95.19 40 LYS B O 1
ATOM 2214 N N . SER B 1 41 ? -9.828 10.562 0.745 1 92.56 41 SER B N 1
ATOM 2215 C CA . SER B 1 41 ? -9.047 11.492 -0.069 1 92.56 41 SER B CA 1
ATOM 2216 C C . SER B 1 41 ? -9.859 12.734 -0.42 1 92.56 41 SER B C 1
ATOM 2218 O O . SER B 1 41 ? -9.336 13.852 -0.421 1 92.56 41 SER B O 1
ATOM 2220 N N . THR B 1 42 ? -11.141 12.547 -0.697 1 92.94 42 THR B N 1
ATOM 2221 C CA . THR B 1 42 ? -12.023 13.672 -0.991 1 92.94 42 THR B CA 1
ATOM 2222 C C . THR B 1 42 ? -12.094 14.633 0.192 1 92.94 42 THR B C 1
ATOM 2224 O O . THR B 1 42 ? -12.023 15.852 0.013 1 92.94 42 THR B O 1
ATOM 2227 N N . LEU B 1 43 ? -12.188 14.016 1.368 1 96 43 LEU B N 1
ATOM 2228 C CA . LEU B 1 43 ? -12.227 14.844 2.57 1 96 43 LEU B CA 1
ATOM 2229 C C . LEU B 1 43 ? -10.93 15.633 2.73 1 96 43 LEU B C 1
ATOM 2231 O O . LEU B 1 43 ? -10.961 16.828 2.996 1 96 43 LEU B O 1
ATOM 2235 N N . LEU B 1 44 ? -9.82 14.984 2.545 1 95.12 44 LEU B N 1
ATOM 2236 C CA . LEU B 1 44 ? -8.516 15.633 2.66 1 95.12 44 LEU B CA 1
ATOM 2237 C C . LEU B 1 44 ? -8.398 16.781 1.66 1 95.12 44 LEU B C 1
ATOM 2239 O O . LEU B 1 44 ? -7.914 17.859 2.004 1 95.12 44 LEU B O 1
ATOM 2243 N N . HIS B 1 45 ? -8.891 16.562 0.495 1 93 45 HIS B N 1
ATOM 2244 C CA . HIS B 1 45 ? -8.812 17.578 -0.547 1 93 45 HIS B CA 1
ATOM 2245 C C . HIS B 1 45 ? -9.734 18.75 -0.239 1 93 45 HIS B C 1
ATOM 2247 O O . HIS B 1 45 ? -9.391 19.906 -0.507 1 93 45 HIS B O 1
ATOM 2253 N N . ALA B 1 46 ? -10.844 18.422 0.26 1 95 46 ALA B N 1
ATOM 2254 C CA . ALA B 1 46 ? -11.758 19.5 0.664 1 95 46 ALA B CA 1
ATOM 2255 C C . ALA B 1 46 ? -11.148 20.359 1.767 1 95 46 ALA B C 1
ATOM 2257 O O . ALA B 1 46 ? -11.234 21.578 1.725 1 95 46 ALA B O 1
ATOM 2258 N N . MET B 1 47 ? -10.492 19.688 2.674 1 95.94 47 MET B N 1
ATOM 2259 C CA . MET B 1 47 ? -9.883 20.375 3.811 1 95.94 47 MET B CA 1
ATOM 2260 C C . MET B 1 47 ? -8.703 21.234 3.363 1 95.94 47 MET B C 1
ATOM 2262 O O . MET B 1 47 ? -8.359 22.219 4.02 1 95.94 47 MET B O 1
ATOM 2266 N N . SER B 1 48 ? -8.07 20.875 2.268 1 93.62 48 SER B N 1
ATOM 2267 C CA . SER B 1 48 ? -6.887 21.578 1.798 1 93.62 48 SER B CA 1
ATOM 2268 C C . SER B 1 48 ? -7.254 22.703 0.834 1 93.62 48 SER B C 1
ATOM 2270 O O . SER B 1 48 ? -6.414 23.547 0.508 1 93.62 48 SER B O 1
ATOM 2272 N N . GLY B 1 49 ? -8.445 22.641 0.334 1 91.94 49 GLY B N 1
ATOM 2273 C CA . GLY B 1 49 ? -8.883 23.625 -0.641 1 91.94 49 GLY B CA 1
ATOM 2274 C C . GLY B 1 49 ? -8.641 23.188 -2.076 1 91.94 49 GLY B C 1
ATOM 2275 O O . GLY B 1 49 ? -8.969 23.922 -3.012 1 91.94 49 GLY B O 1
ATOM 2276 N N . LEU B 1 50 ? -8.133 22.062 -2.287 1 88.06 50 LEU B N 1
ATOM 2277 C CA . LEU B 1 50 ? -7.891 21.547 -3.629 1 88.06 50 LEU B CA 1
ATOM 2278 C C . LEU B 1 50 ? -9.203 21.156 -4.309 1 88.06 50 LEU B C 1
ATOM 2280 O O . LEU B 1 50 ? -9.281 21.125 -5.539 1 88.06 50 LEU B O 1
ATOM 2284 N N . LEU B 1 51 ? -10.18 20.828 -3.531 1 90.44 51 LEU B N 1
ATOM 2285 C CA . LEU B 1 51 ? -11.492 20.453 -4.043 1 90.44 51 LEU B CA 1
ATOM 2286 C C . LEU B 1 51 ? -12.602 21.219 -3.322 1 90.44 51 LEU B C 1
ATOM 2288 O O . LEU B 1 51 ? -12.914 20.922 -2.164 1 90.44 51 LEU B O 1
ATOM 2292 N N . PRO B 1 52 ? -13.148 22.156 -4.023 1 92 52 PRO B N 1
ATOM 2293 C CA . PRO B 1 52 ? -14.234 22.906 -3.385 1 92 52 PRO B CA 1
ATOM 2294 C C . PRO B 1 52 ? -15.477 22.047 -3.129 1 92 52 PRO B C 1
ATOM 2296 O O . PRO B 1 52 ? -15.859 21.25 -3.982 1 92 52 PRO B O 1
ATOM 2299 N N . PRO B 1 53 ? -16.109 22.219 -1.993 1 95.69 53 PRO B N 1
ATOM 2300 C CA . PRO B 1 53 ? -17.344 21.484 -1.732 1 95.69 53 PRO B CA 1
ATOM 2301 C C . PRO B 1 53 ? -18.516 21.969 -2.578 1 95.69 53 PRO B C 1
ATOM 2303 O O . PRO B 1 53 ? -18.531 23.125 -3.006 1 95.69 53 PRO B O 1
ATOM 2306 N N . THR B 1 54 ? -19.406 21.016 -2.857 1 95.94 54 THR B N 1
ATOM 2307 C CA . THR B 1 54 ? -20.656 21.359 -3.545 1 95.94 54 THR B CA 1
ATOM 2308 C C . THR B 1 54 ? -21.562 22.172 -2.633 1 95.94 54 THR B C 1
ATOM 2310 O O . THR B 1 54 ? -22.25 23.094 -3.084 1 95.94 54 THR B O 1
ATOM 2313 N N . SER B 1 55 ? -21.594 21.844 -1.415 1 96.44 55 SER B N 1
ATOM 2314 C CA . SER B 1 55 ? -22.312 22.578 -0.384 1 96.44 55 SER B CA 1
ATOM 2315 C C . SER B 1 55 ? -21.625 22.453 0.971 1 96.44 55 SER B C 1
ATOM 2317 O O . SER B 1 55 ? -20.781 21.578 1.164 1 96.44 55 SER B O 1
ATOM 2319 N N . GLY B 1 56 ? -21.969 23.375 1.851 1 97 56 GLY B N 1
ATOM 2320 C CA . GLY B 1 56 ? -21.297 23.422 3.143 1 97 56 GLY B CA 1
ATOM 2321 C C . GLY B 1 56 ? -20.094 24.344 3.148 1 97 56 GLY B C 1
ATOM 2322 O O . GLY B 1 56 ? -19.875 25.094 2.205 1 97 56 GLY B O 1
ATOM 2323 N N . ARG B 1 57 ? -19.375 24.266 4.289 1 96.69 57 ARG B N 1
ATOM 2324 C CA . ARG B 1 57 ? -18.234 25.188 4.426 1 96.69 57 ARG B CA 1
ATOM 2325 C C . ARG B 1 57 ? -17.062 24.516 5.129 1 96.69 57 ARG B C 1
ATOM 2327 O O . ARG B 1 57 ? -17.266 23.719 6.055 1 96.69 57 ARG B O 1
ATOM 2334 N N . VAL B 1 58 ? -15.961 24.859 4.664 1 97.31 58 VAL B N 1
ATOM 2335 C CA . VAL B 1 58 ? -14.711 24.453 5.305 1 97.31 58 VAL B CA 1
ATOM 2336 C C . VAL B 1 58 ? -13.961 25.688 5.797 1 97.31 58 VAL B C 1
ATOM 2338 O O . VAL B 1 58 ? -13.75 26.641 5.039 1 97.31 58 VAL B O 1
ATOM 2341 N N . ARG B 1 59 ? -13.617 25.688 7.043 1 97.44 59 ARG B N 1
ATOM 2342 C CA . ARG B 1 59 ? -12.82 26.781 7.617 1 97.44 59 ARG B CA 1
ATOM 2343 C C . ARG B 1 59 ? -11.5 26.25 8.172 1 97.44 59 ARG B C 1
ATOM 2345 O O . ARG B 1 59 ? -11.461 25.156 8.758 1 97.44 59 ARG B O 1
ATOM 2352 N N . VAL B 1 60 ? -10.477 26.969 7.965 1 95.5 60 VAL B N 1
ATOM 2353 C CA . VAL B 1 60 ? -9.164 26.688 8.531 1 95.5 60 VAL B CA 1
ATOM 2354 C C . VAL B 1 60 ? -8.68 27.891 9.336 1 95.5 60 VAL B C 1
ATOM 2356 O O . VAL B 1 60 ? -8.609 29 8.82 1 95.5 60 VAL B O 1
ATOM 2359 N N . GLU B 1 61 ? -8.422 27.578 10.523 1 94.62 61 GLU B N 1
ATOM 2360 C CA . GLU B 1 61 ? -8.023 28.641 11.438 1 94.62 61 GLU B CA 1
ATOM 2361 C C . GLU B 1 61 ? -9 29.797 11.398 1 94.62 61 GLU B C 1
ATOM 2363 O O . GLU B 1 61 ? -8.594 30.953 11.273 1 94.62 61 GLU B O 1
ATOM 2368 N N . GLY B 1 62 ? -10.227 29.438 11.305 1 93.56 62 GLY B N 1
ATOM 2369 C CA . GLY B 1 62 ? -11.297 30.422 11.43 1 93.56 62 GLY B CA 1
ATOM 2370 C C . GLY B 1 62 ? -11.648 31.094 10.117 1 93.56 62 GLY B C 1
ATOM 2371 O O . GLY B 1 62 ? -12.625 31.844 10.039 1 93.56 62 GLY B O 1
ATOM 2372 N N . ARG B 1 63 ? -10.914 30.812 9.086 1 94.38 63 ARG B N 1
ATOM 2373 C CA . ARG B 1 63 ? -11.156 31.469 7.805 1 94.38 63 ARG B CA 1
ATOM 2374 C C . ARG B 1 63 ? -11.789 30.516 6.805 1 94.38 63 ARG B C 1
ATOM 2376 O O . ARG B 1 63 ? -11.398 29.344 6.723 1 94.38 63 ARG B O 1
ATOM 2383 N N . ASP B 1 64 ? -12.703 31.062 6.078 1 94.44 64 ASP B N 1
ATOM 2384 C CA . ASP B 1 64 ? -13.328 30.281 5.02 1 94.44 64 ASP B CA 1
ATOM 2385 C C . ASP B 1 64 ? -12.336 29.984 3.896 1 94.44 64 ASP B C 1
ATOM 2387 O O . ASP B 1 64 ? -11.828 30.906 3.254 1 94.44 64 ASP B O 1
ATOM 2391 N N . LEU B 1 65 ? -12.156 28.734 3.695 1 91.56 65 LEU B N 1
ATOM 2392 C CA . LEU B 1 65 ? -11.156 28.297 2.725 1 91.56 65 LEU B CA 1
ATOM 2393 C C . LEU B 1 65 ? -11.477 28.844 1.335 1 91.56 65 LEU B C 1
ATOM 2395 O O . LEU B 1 65 ? -10.57 29.156 0.562 1 91.56 65 LEU B O 1
ATOM 2399 N N . ALA B 1 66 ? -12.719 28.953 1.061 1 88.5 66 ALA B N 1
ATOM 2400 C CA . ALA B 1 66 ? -13.156 29.422 -0.251 1 88.5 66 ALA B CA 1
ATOM 2401 C C . ALA B 1 66 ? -12.75 30.875 -0.483 1 88.5 66 ALA B C 1
ATOM 2403 O O . ALA B 1 66 ? -12.609 31.312 -1.628 1 88.5 66 ALA B O 1
ATOM 2404 N N . ALA B 1 67 ? -12.477 31.562 0.523 1 90.81 67 ALA B N 1
ATOM 2405 C CA . ALA B 1 67 ? -12.18 33 0.433 1 90.81 67 ALA B CA 1
ATOM 2406 C C . ALA B 1 67 ? -10.68 33.25 0.524 1 90.81 67 ALA B C 1
ATOM 2408 O O . ALA B 1 67 ? -10.227 34.375 0.358 1 90.81 67 ALA B O 1
ATOM 2409 N N . VAL B 1 68 ? -9.961 32.25 0.794 1 91.69 68 VAL B N 1
ATOM 2410 C CA . VAL B 1 68 ? -8.523 32.406 0.991 1 91.69 68 VAL B CA 1
ATOM 2411 C C . VAL B 1 68 ? -7.789 32.125 -0.315 1 91.69 68 VAL B C 1
ATOM 2413 O O . VAL B 1 68 ? -7.984 31.078 -0.93 1 91.69 68 VAL B O 1
ATOM 2416 N N . PRO B 1 69 ? -6.949 33.062 -0.676 1 89.62 69 PRO B N 1
ATOM 2417 C CA . PRO B 1 69 ? -6.152 32.812 -1.879 1 89.62 69 PRO B CA 1
ATOM 2418 C C . PRO B 1 69 ? -5.238 31.594 -1.739 1 89.62 69 PRO B C 1
ATOM 2420 O O . PRO B 1 69 ? -4.801 31.266 -0.632 1 89.62 69 PRO B O 1
ATOM 2423 N N . ALA B 1 70 ? -4.926 31 -2.826 1 86.88 70 ALA B N 1
ATOM 2424 C CA . ALA B 1 70 ? -4.137 29.766 -2.867 1 86.88 70 ALA B CA 1
ATOM 2425 C C . ALA B 1 70 ? -2.779 29.969 -2.197 1 86.88 70 ALA B C 1
ATOM 2427 O O . ALA B 1 70 ? -2.285 29.078 -1.506 1 86.88 70 ALA B O 1
ATOM 2428 N N . THR B 1 71 ? -2.217 31.125 -2.389 1 85.88 71 THR B N 1
ATOM 2429 C CA . THR B 1 71 ? -0.893 31.422 -1.844 1 85.88 71 THR B CA 1
ATOM 2430 C C . THR B 1 71 ? -0.929 31.438 -0.319 1 85.88 71 THR B C 1
ATOM 2432 O O . THR B 1 71 ? 0.005 30.969 0.337 1 85.88 71 THR B O 1
ATOM 2435 N N . GLU B 1 72 ? -1.99 31.906 0.142 1 89.81 72 GLU B N 1
ATOM 2436 C CA . GLU B 1 72 ? -2.135 31.953 1.594 1 89.81 72 GLU B CA 1
ATOM 2437 C C . GLU B 1 72 ? -2.498 30.594 2.162 1 89.81 72 GLU B C 1
ATOM 2439 O O . GLU B 1 72 ? -2.004 30.203 3.223 1 89.81 72 GLU B O 1
ATOM 2444 N N . ARG B 1 73 ? -3.32 29.875 1.45 1 91.38 73 ARG B N 1
ATOM 2445 C CA . ARG B 1 73 ? -3.666 28.516 1.856 1 91.38 73 ARG B CA 1
ATOM 2446 C C . ARG B 1 73 ? -2.42 27.656 1.974 1 91.38 73 ARG B C 1
ATOM 2448 O O . ARG B 1 73 ? -2.295 26.859 2.91 1 91.38 73 ARG B O 1
ATOM 2455 N N . ALA B 1 74 ? -1.528 27.938 1.102 1 91.12 74 ALA B N 1
ATOM 2456 C CA . ALA B 1 74 ? -0.305 27.141 1.021 1 91.12 74 ALA B CA 1
ATOM 2457 C C . ALA B 1 74 ? 0.607 27.422 2.213 1 91.12 74 ALA B C 1
ATOM 2459 O O . ALA B 1 74 ? 1.543 26.656 2.477 1 91.12 74 ALA B O 1
ATOM 2460 N N . ARG B 1 75 ? 0.346 28.391 2.922 1 92.44 75 ARG B N 1
ATOM 2461 C CA . ARG B 1 75 ? 1.125 28.703 4.117 1 92.44 75 ARG B CA 1
ATOM 2462 C C . ARG B 1 75 ? 0.467 28.125 5.363 1 92.44 75 ARG B C 1
ATOM 2464 O O . ARG B 1 75 ? 1.056 28.156 6.449 1 92.44 75 ARG B O 1
ATOM 2471 N N . THR B 1 76 ? -0.697 27.609 5.141 1 93.62 76 THR B N 1
ATOM 2472 C CA . THR B 1 76 ? -1.44 27.109 6.293 1 93.62 76 THR B CA 1
ATOM 2473 C C . THR B 1 76 ? -1.543 25.594 6.254 1 93.62 76 THR B C 1
ATOM 2475 O O . THR B 1 76 ? -1.513 24.938 7.297 1 93.62 76 THR B O 1
ATOM 2478 N N . VAL B 1 77 ? -1.625 25.094 5.062 1 95.12 77 VAL B N 1
ATOM 2479 C CA . VAL B 1 77 ? -1.864 23.672 4.91 1 95.12 77 VAL B CA 1
ATOM 2480 C C . VAL B 1 77 ? -0.907 23.094 3.871 1 95.12 77 VAL B C 1
ATOM 2482 O O . VAL B 1 77 ? -0.83 23.594 2.746 1 95.12 77 VAL B O 1
ATOM 2485 N N . ALA B 1 78 ? -0.121 22.094 4.277 1 94.25 78 ALA B N 1
ATOM 2486 C CA . ALA B 1 78 ? 0.604 21.25 3.33 1 94.25 78 ALA B CA 1
ATOM 2487 C C . ALA B 1 78 ? -0.175 19.984 3.025 1 94.25 78 ALA B C 1
ATOM 2489 O O . ALA B 1 78 ? -0.747 19.359 3.928 1 94.25 78 ALA B O 1
ATOM 2490 N N . VAL B 1 79 ? -0.194 19.609 1.763 1 92.31 79 VAL B N 1
ATOM 2491 C CA . VAL B 1 79 ? -0.991 18.438 1.375 1 92.31 79 VAL B CA 1
ATOM 2492 C C . VAL B 1 79 ? -0.137 17.484 0.551 1 92.31 79 VAL B C 1
ATOM 2494 O O . VAL B 1 79 ? 0.574 17.906 -0.365 1 92.31 79 VAL B O 1
ATOM 2497 N N . LEU B 1 80 ? -0.15 16.281 1.037 1 91 80 LEU B N 1
ATOM 2498 C CA . LEU B 1 80 ? 0.371 15.188 0.236 1 91 80 LEU B CA 1
ATOM 2499 C C . LEU B 1 80 ? -0.764 14.414 -0.427 1 91 80 LEU B C 1
ATOM 2501 O O . LEU B 1 80 ? -1.618 13.844 0.259 1 91 80 LEU B O 1
ATOM 2505 N N . THR B 1 81 ? -0.789 14.406 -1.764 1 85.19 81 THR B N 1
ATOM 2506 C CA . THR B 1 81 ? -1.82 13.68 -2.5 1 85.19 81 THR B CA 1
ATOM 2507 C C . THR B 1 81 ? -1.265 12.383 -3.07 1 85.19 81 THR B C 1
ATOM 2509 O O . THR B 1 81 ? -0.049 12.188 -3.117 1 85.19 81 THR B O 1
ATOM 2512 N N . GLN B 1 82 ? -2.225 11.461 -3.178 1 67.88 82 GLN B N 1
ATOM 2513 C CA . GLN B 1 82 ? -1.82 10.234 -3.857 1 67.88 82 GLN B CA 1
ATOM 2514 C C . GLN B 1 82 ? -1.243 10.531 -5.238 1 67.88 82 GLN B C 1
ATOM 2516 O O . GLN B 1 82 ? -1.905 11.156 -6.07 1 67.88 82 GLN B O 1
ATOM 2521 N N . THR B 1 83 ? 0.111 10.773 -5.203 1 56.75 83 THR B N 1
ATOM 2522 C CA . THR B 1 83 ? 0.772 11.273 -6.402 1 56.75 83 THR B CA 1
ATOM 2523 C C . THR B 1 83 ? 0.81 10.195 -7.484 1 56.75 83 THR B C 1
ATOM 2525 O O . THR B 1 83 ? 1.19 9.055 -7.219 1 56.75 83 THR B O 1
ATOM 2528 N N . GLU B 1 84 ? 0.028 10.453 -8.602 1 55.94 84 GLU B N 1
ATOM 2529 C CA . GLU B 1 84 ? 0.365 9.727 -9.82 1 55.94 84 GLU B CA 1
ATOM 2530 C C . GLU B 1 84 ? 1.82 9.953 -10.211 1 55.94 84 GLU B C 1
ATOM 2532 O O . GLU B 1 84 ? 2.445 10.922 -9.766 1 55.94 84 GLU B O 1
ATOM 2537 N N . ARG B 1 85 ? 2.391 9.008 -10.922 1 55.12 85 ARG B N 1
ATOM 2538 C CA . ARG B 1 85 ? 3.746 9 -11.461 1 55.12 85 ARG B CA 1
ATOM 2539 C C . ARG B 1 85 ? 4.188 10.398 -11.867 1 55.12 85 ARG B C 1
ATOM 2541 O O . ARG B 1 85 ? 3.52 11.062 -12.664 1 55.12 85 ARG B O 1
ATOM 2548 N N . VAL B 1 86 ? 4.754 11.227 -10.914 1 53.72 86 VAL B N 1
ATOM 2549 C CA . VAL B 1 86 ? 5.387 12.477 -11.32 1 53.72 86 VAL B CA 1
ATOM 2550 C C . VAL B 1 86 ? 6.586 12.188 -12.219 1 53.72 86 VAL B C 1
ATOM 2552 O O . VAL B 1 86 ? 7.527 11.508 -11.797 1 53.72 86 VAL B O 1
ATOM 2555 N N . THR B 1 87 ? 6.5 12.109 -13.492 1 57.31 87 THR B N 1
ATOM 2556 C CA . THR B 1 87 ? 7.562 11.977 -14.484 1 57.31 87 THR B CA 1
ATOM 2557 C C . THR B 1 87 ? 8.477 13.203 -14.469 1 57.31 87 THR B C 1
ATOM 2559 O O . THR B 1 87 ? 9.133 13.508 -15.469 1 57.31 87 THR B O 1
ATOM 2562 N N . ALA B 1 88 ? 8.703 13.75 -13.266 1 62.19 88 ALA B N 1
ATOM 2563 C CA . ALA B 1 88 ? 9.453 15.008 -13.344 1 62.19 88 ALA B CA 1
ATOM 2564 C C . ALA B 1 88 ? 10.953 14.75 -13.367 1 62.19 88 ALA B C 1
ATOM 2566 O O . ALA B 1 88 ? 11.445 13.828 -12.703 1 62.19 88 ALA B O 1
ATOM 2567 N N . ARG B 1 89 ? 11.68 15.297 -14.227 1 79.69 89 ARG B N 1
ATOM 2568 C CA . ARG B 1 89 ? 13.133 15.297 -14.312 1 79.69 89 ARG B CA 1
ATOM 2569 C C . ARG B 1 89 ? 13.75 16.156 -13.211 1 79.69 89 ARG B C 1
ATOM 2571 O O . ARG B 1 89 ? 14.867 16.656 -13.352 1 79.69 89 ARG B O 1
ATOM 2578 N N . LEU B 1 90 ? 13.031 16.312 -12.039 1 88.19 90 LEU B N 1
ATOM 2579 C CA . LEU B 1 90 ? 13.516 17.078 -10.898 1 88.19 90 LEU B CA 1
ATOM 2580 C C . LEU B 1 90 ? 14.359 16.203 -9.977 1 88.19 90 LEU B C 1
ATOM 2582 O O . LEU B 1 90 ? 14.125 14.992 -9.875 1 88.19 90 LEU B O 1
ATOM 2586 N N . THR B 1 91 ? 15.289 16.891 -9.352 1 93.25 91 THR B N 1
ATOM 2587 C CA . THR B 1 91 ? 16.016 16.203 -8.289 1 93.25 91 THR B CA 1
ATOM 2588 C C . THR B 1 91 ? 15.211 16.203 -6.992 1 93.25 91 THR B C 1
ATOM 2590 O O . THR B 1 91 ? 14.242 16.953 -6.855 1 93.25 91 THR B O 1
ATOM 2593 N N . VAL B 1 92 ? 15.602 15.352 -6.078 1 94.81 92 VAL B N 1
ATOM 2594 C CA . VAL B 1 92 ? 14.984 15.305 -4.758 1 94.81 92 VAL B CA 1
ATOM 2595 C C . VAL B 1 92 ? 15.07 16.672 -4.09 1 94.81 92 VAL B C 1
ATOM 2597 O O . VAL B 1 92 ? 14.086 17.172 -3.547 1 94.81 92 VAL B O 1
ATOM 2600 N N . ARG B 1 93 ? 16.234 17.266 -4.148 1 95.25 93 ARG B N 1
ATOM 2601 C CA . ARG B 1 93 ? 16.438 18.578 -3.559 1 95.25 93 ARG B CA 1
ATOM 2602 C C . ARG B 1 93 ? 15.5 19.609 -4.18 1 95.25 93 ARG B C 1
ATOM 2604 O O . ARG B 1 93 ? 14.898 20.422 -3.471 1 95.25 93 ARG B O 1
ATOM 2611 N N . GLU B 1 94 ? 15.391 19.578 -5.461 1 91.44 94 GLU B N 1
ATOM 2612 C CA . GLU B 1 94 ? 14.508 20.516 -6.156 1 91.44 94 GLU B CA 1
ATOM 2613 C C . GLU B 1 94 ? 13.055 20.297 -5.742 1 91.44 94 GLU B C 1
ATOM 2615 O O . GLU B 1 94 ? 12.328 21.266 -5.496 1 91.44 94 GLU B O 1
ATOM 2620 N N . LEU B 1 95 ? 12.68 19.047 -5.652 1 90.88 95 LEU B N 1
ATOM 2621 C CA . LEU B 1 95 ? 11.32 18.75 -5.223 1 90.88 95 LEU B CA 1
ATOM 2622 C C . LEU B 1 95 ? 11.039 19.312 -3.838 1 90.88 95 LEU B C 1
ATOM 2624 O O . LEU B 1 95 ? 10.039 20 -3.633 1 90.88 95 LEU B O 1
ATOM 2628 N N . VAL B 1 96 ? 11.945 19.031 -2.959 1 93.38 96 VAL B N 1
ATOM 2629 C CA . VAL B 1 96 ? 11.766 19.469 -1.578 1 93.38 96 VAL B CA 1
AT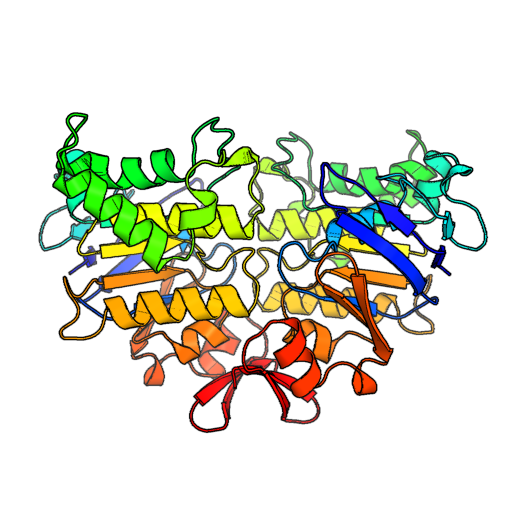OM 2630 C C . VAL B 1 96 ? 11.766 20.984 -1.514 1 93.38 96 VAL B C 1
ATOM 2632 O O . VAL B 1 96 ? 11.039 21.578 -0.718 1 93.38 96 VAL B O 1
ATOM 2635 N N . SER B 1 97 ? 12.484 21.594 -2.4 1 92.25 97 SER B N 1
ATOM 2636 C CA . SER B 1 97 ? 12.547 23.047 -2.43 1 92.25 97 SER B CA 1
ATOM 2637 C C . SER B 1 97 ? 11.203 23.641 -2.82 1 92.25 97 SER B C 1
ATOM 2639 O O . SER B 1 97 ? 10.891 24.781 -2.449 1 92.25 97 SER B O 1
ATOM 2641 N N . PHE B 1 98 ? 10.453 22.922 -3.543 1 87.25 98 PHE B N 1
ATOM 2642 C CA . PHE B 1 98 ? 9.125 23.406 -3.904 1 87.25 98 PHE B CA 1
ATOM 2643 C C . PHE B 1 98 ? 8.266 23.609 -2.66 1 87.25 98 PHE B C 1
ATOM 2645 O O . PHE B 1 98 ? 7.344 24.422 -2.662 1 87.25 98 PHE B O 1
ATOM 2652 N N . GLY B 1 99 ? 8.586 22.875 -1.657 1 89.94 99 GLY B N 1
ATOM 2653 C CA . GLY B 1 99 ? 7.879 23.078 -0.401 1 89.94 99 GLY B CA 1
ATOM 2654 C C . GLY B 1 99 ? 8.039 24.484 0.15 1 89.94 99 GLY B C 1
ATOM 2655 O O . GLY B 1 99 ? 7.172 24.969 0.885 1 89.94 99 GLY B O 1
ATOM 2656 N N . ARG B 1 100 ? 9.07 25.078 -0.26 1 90.56 100 ARG B N 1
ATOM 2657 C CA . ARG B 1 100 ? 9.352 26.406 0.256 1 90.56 100 ARG B CA 1
ATOM 2658 C C . ARG B 1 100 ? 8.711 27.484 -0.623 1 90.56 100 ARG B C 1
ATOM 2660 O O . ARG B 1 100 ? 8.734 28.672 -0.279 1 90.56 100 ARG B O 1
ATOM 2667 N N . TRP B 1 101 ? 8.141 27.125 -1.654 1 81.75 101 TRP B N 1
ATOM 2668 C CA . TRP B 1 101 ? 7.66 28.062 -2.668 1 81.75 101 TRP B CA 1
ATOM 2669 C C . TRP B 1 101 ? 6.707 29.094 -2.061 1 81.75 101 TRP B C 1
ATOM 2671 O O . TRP B 1 101 ? 6.828 30.281 -2.316 1 81.75 101 TRP B O 1
ATOM 2681 N N . PRO B 1 102 ? 5.82 28.609 -1.253 1 82.19 102 PRO B N 1
ATOM 2682 C CA . PRO B 1 102 ? 4.887 29.578 -0.688 1 82.19 102 PRO B CA 1
ATOM 2683 C C . PRO B 1 102 ? 5.586 30.672 0.126 1 82.19 102 PRO B C 1
ATOM 2685 O O . PRO B 1 102 ? 5.02 31.75 0.339 1 82.19 102 PRO B O 1
ATOM 2688 N N . HIS B 1 103 ? 6.777 30.453 0.504 1 83.19 103 HIS B N 1
ATOM 2689 C CA . HIS B 1 103 ? 7.477 31.359 1.405 1 83.19 103 HIS B CA 1
ATOM 2690 C C . HIS B 1 103 ? 8.336 32.344 0.628 1 83.19 103 HIS B C 1
ATOM 2692 O O . HIS B 1 103 ? 8.602 33.469 1.111 1 83.19 103 HIS B O 1
ATOM 2698 N N . HIS B 1 104 ? 8.789 31.969 -0.559 1 82.19 104 HIS B N 1
ATOM 2699 C CA . HIS B 1 104 ? 9.711 32.875 -1.24 1 82.19 104 HIS B CA 1
ATOM 2700 C C . HIS B 1 104 ? 9.219 33.188 -2.65 1 82.19 104 HIS B C 1
ATOM 2702 O O . HIS B 1 104 ? 9.695 34.156 -3.275 1 82.19 104 HIS B O 1
ATOM 2708 N N . ARG B 1 105 ? 8.297 32.406 -3.186 1 79.12 105 ARG B N 1
ATOM 2709 C CA . ARG B 1 105 ? 7.633 32.625 -4.469 1 79.12 105 ARG B CA 1
ATOM 2710 C C . ARG B 1 105 ? 8.648 32.875 -5.574 1 79.12 105 ARG B C 1
ATOM 2712 O O . ARG B 1 105 ? 8.516 33.844 -6.344 1 79.12 105 ARG B O 1
ATOM 2719 N N . GLY B 1 106 ? 9.703 32.125 -5.535 1 75.19 106 GLY B N 1
ATOM 2720 C CA . GLY B 1 106 ? 10.672 32.156 -6.617 1 75.19 106 GLY B CA 1
ATOM 2721 C C . GLY B 1 106 ? 11.977 32.844 -6.242 1 75.19 106 GLY B C 1
ATOM 2722 O O . GLY B 1 106 ? 12.906 32.906 -7.043 1 75.19 106 GLY B O 1
ATOM 2723 N N . ARG B 1 107 ? 12.062 33.469 -5.074 1 83.75 107 ARG B N 1
ATOM 2724 C CA . ARG B 1 107 ? 13.281 34.125 -4.594 1 83.75 107 ARG B CA 1
ATOM 2725 C C . ARG B 1 107 ? 13.75 33.5 -3.287 1 83.75 107 ARG B C 1
ATOM 2727 O O . ARG B 1 107 ? 13.672 34.125 -2.227 1 83.75 107 ARG B O 1
ATOM 2734 N N . PRO B 1 108 ? 14.32 32.312 -3.432 1 84.69 108 PRO B N 1
ATOM 2735 C CA . PRO B 1 108 ? 14.734 31.609 -2.217 1 84.69 108 PRO B CA 1
ATOM 2736 C C . PRO B 1 108 ? 15.828 32.344 -1.448 1 84.69 108 PRO B C 1
ATOM 2738 O O . PRO B 1 108 ? 16.719 32.938 -2.057 1 84.69 108 PRO B O 1
ATOM 2741 N N . LYS B 1 109 ? 15.633 32.469 -0.213 1 89.44 109 LYS B N 1
ATOM 2742 C CA . LYS B 1 109 ? 16.641 33 0.701 1 89.44 109 LYS B CA 1
ATOM 2743 C C . LYS B 1 109 ? 17.484 31.906 1.304 1 89.44 109 LYS B C 1
ATOM 2745 O O . LYS B 1 109 ? 17.219 30.719 1.074 1 89.44 109 LYS B O 1
ATOM 2750 N N . ALA B 1 110 ? 18.484 32.281 1.997 1 88.94 110 ALA B N 1
ATOM 2751 C CA . ALA B 1 110 ? 19.391 31.344 2.658 1 88.94 110 ALA B CA 1
ATOM 2752 C C . ALA B 1 110 ? 18.625 30.469 3.641 1 88.94 110 ALA B C 1
ATOM 2754 O O . ALA B 1 110 ? 18.891 29.266 3.738 1 88.94 110 ALA B O 1
ATOM 2755 N N . ALA B 1 111 ? 17.688 31 4.246 1 89.44 111 ALA B N 1
ATOM 2756 C CA . ALA B 1 111 ? 16.891 30.266 5.223 1 89.44 111 ALA B CA 1
ATOM 2757 C C . ALA B 1 111 ? 16.094 29.156 4.559 1 89.44 111 ALA B C 1
ATOM 2759 O O . ALA B 1 111 ? 15.898 28.094 5.145 1 89.44 111 ALA B O 1
ATOM 2760 N N . ASP B 1 112 ? 15.672 29.406 3.393 1 90.38 112 ASP B N 1
ATOM 2761 C CA . ASP B 1 112 ? 14.93 28.406 2.65 1 90.38 112 ASP B CA 1
ATOM 2762 C C . ASP B 1 112 ? 15.812 27.219 2.293 1 90.38 112 ASP B C 1
ATOM 2764 O O . ASP B 1 112 ? 15.398 26.062 2.426 1 90.38 112 ASP B O 1
ATOM 2768 N N . ARG B 1 113 ? 17 27.547 1.885 1 91.88 113 ARG B N 1
ATOM 2769 C CA . ARG B 1 113 ? 17.938 26.484 1.555 1 91.88 113 ARG B CA 1
ATOM 2770 C C . ARG B 1 113 ? 18.281 25.656 2.787 1 91.88 113 ARG B C 1
ATOM 2772 O O . ARG B 1 113 ? 18.391 24.438 2.709 1 91.88 113 ARG B O 1
ATOM 2779 N N . GLU B 1 114 ? 18.391 26.281 3.84 1 93.88 114 GLU B N 1
ATOM 2780 C CA . GLU B 1 114 ? 18.688 25.594 5.094 1 93.88 114 GLU B CA 1
ATOM 2781 C C . GLU B 1 114 ? 17.531 24.688 5.504 1 93.88 114 GLU B C 1
ATOM 2783 O O . GLU B 1 114 ? 17.766 23.562 5.949 1 93.88 114 GLU B O 1
ATOM 2788 N N . THR B 1 115 ? 16.391 25.203 5.359 1 92.81 115 THR B N 1
ATOM 2789 C CA . THR B 1 115 ? 15.211 24.422 5.688 1 92.81 115 THR B CA 1
ATOM 2790 C C . THR B 1 115 ? 15.133 23.156 4.84 1 92.81 115 THR B C 1
ATOM 2792 O O . THR B 1 115 ? 14.797 22.078 5.34 1 92.81 115 THR B O 1
ATOM 2795 N N . VAL B 1 116 ? 15.469 23.328 3.602 1 94.06 116 VAL B N 1
ATOM 2796 C CA . VAL B 1 116 ? 15.453 22.203 2.68 1 94.06 116 VAL B CA 1
ATOM 2797 C C . VAL B 1 116 ? 16.5 21.156 3.109 1 94.06 116 VAL B C 1
ATOM 2799 O O . VAL B 1 116 ? 16.188 19.969 3.195 1 94.06 116 VAL B O 1
ATOM 2802 N N . GLU B 1 117 ? 17.672 21.625 3.434 1 95.62 117 GLU B N 1
ATOM 2803 C CA . GLU B 1 117 ? 18.734 20.719 3.846 1 95.62 117 GLU B CA 1
ATOM 2804 C C . GLU B 1 117 ? 18.391 20.016 5.152 1 95.62 117 GLU B C 1
ATOM 2806 O O . GLU B 1 117 ? 18.641 18.812 5.309 1 95.62 117 GLU B O 1
ATOM 2811 N N . GLU B 1 118 ? 17.812 20.719 6.008 1 94.56 118 GLU B N 1
ATOM 2812 C CA . GLU B 1 118 ? 17.375 20.141 7.273 1 94.56 118 GLU B CA 1
ATOM 2813 C C . GLU B 1 118 ? 16.312 19.062 7.055 1 94.56 118 GLU B C 1
ATOM 2815 O O . GLU B 1 118 ? 16.344 18.016 7.688 1 94.56 118 GLU B O 1
ATOM 2820 N N . ALA B 1 119 ? 15.406 19.375 6.227 1 94.62 119 ALA B N 1
ATOM 2821 C CA . ALA B 1 119 ? 14.352 18.406 5.91 1 94.62 119 ALA B CA 1
ATOM 2822 C C . ALA B 1 119 ? 14.93 17.141 5.297 1 94.62 119 ALA B C 1
ATOM 2824 O O . ALA B 1 119 ? 14.539 16.031 5.676 1 94.62 119 ALA B O 1
ATOM 2825 N N . LEU B 1 120 ? 15.852 17.359 4.387 1 96.12 120 LEU B N 1
ATOM 2826 C CA . LEU B 1 120 ? 16.5 16.219 3.738 1 96.12 120 LEU B CA 1
ATOM 2827 C C . LEU B 1 120 ? 17.219 15.352 4.762 1 96.12 120 LEU B C 1
ATOM 2829 O O . LEU B 1 120 ? 17.156 14.125 4.699 1 96.12 120 LEU B O 1
ATOM 2833 N N . GLU B 1 121 ? 17.828 15.961 5.652 1 94.88 121 GLU B N 1
ATOM 2834 C CA . GLU B 1 121 ? 18.547 15.242 6.703 1 94.88 121 GLU B CA 1
ATOM 2835 C C . GLU B 1 121 ? 17.578 14.508 7.625 1 94.88 121 GLU B C 1
ATOM 2837 O O . GLU B 1 121 ? 17.781 13.32 7.918 1 94.88 121 GLU B O 1
ATOM 2842 N N . LEU B 1 122 ? 16.594 15.156 8 1 90.88 122 LEU B N 1
ATOM 2843 C CA . LEU B 1 122 ? 15.625 14.602 8.938 1 90.88 122 LEU B CA 1
ATOM 2844 C C . LEU B 1 122 ? 14.977 13.344 8.375 1 90.88 122 LEU B C 1
ATOM 2846 O O . LEU B 1 122 ? 14.727 12.383 9.109 1 90.88 122 LEU B O 1
ATOM 2850 N N . PHE B 1 123 ? 14.734 13.367 7.078 1 92.12 123 PHE B N 1
ATOM 2851 C CA . PHE B 1 123 ? 14.031 12.242 6.461 1 92.12 123 PHE B CA 1
ATOM 2852 C C . PHE B 1 123 ? 15.016 11.32 5.742 1 92.12 123 PHE B C 1
ATOM 2854 O O . PHE B 1 123 ? 14.609 10.531 4.883 1 92.12 123 PHE B O 1
ATOM 2861 N N . ASP B 1 124 ? 16.266 11.422 6.012 1 90.88 124 ASP B N 1
ATOM 2862 C CA . ASP B 1 124 ? 17.328 10.547 5.531 1 90.88 124 ASP B CA 1
ATOM 2863 C C . ASP B 1 124 ? 17.375 10.523 4.008 1 90.88 124 ASP B C 1
ATOM 2865 O O . ASP B 1 124 ? 17.391 9.453 3.396 1 90.88 124 ASP B O 1
ATOM 2869 N N . LEU B 1 125 ? 17.344 11.703 3.451 1 94.5 125 LEU B N 1
ATOM 2870 C CA . LEU B 1 125 ? 17.344 11.789 1.994 1 94.5 125 LEU B CA 1
ATOM 2871 C C . LEU B 1 125 ? 18.578 12.562 1.499 1 94.5 125 LEU B C 1
ATOM 2873 O O . LEU B 1 125 ? 18.703 12.82 0.301 1 94.5 125 LEU B O 1
ATOM 2877 N N . SER B 1 126 ? 19.484 12.898 2.398 1 96.31 126 SER B N 1
ATOM 2878 C CA . SER B 1 126 ? 20.625 13.719 2.033 1 96.31 126 SER B CA 1
ATOM 2879 C C . SER B 1 126 ? 21.438 13.062 0.918 1 96.31 126 SER B C 1
ATOM 2881 O O . SER B 1 126 ? 21.828 13.727 -0.045 1 96.31 126 SER B O 1
ATOM 2883 N N . ASP B 1 127 ? 21.609 11.789 1.029 1 94.38 127 ASP B N 1
ATOM 2884 C CA . ASP B 1 127 ? 22.422 11.062 0.054 1 94.38 127 ASP B CA 1
ATOM 2885 C C . ASP B 1 127 ? 21.719 10.984 -1.297 1 94.38 127 ASP B C 1
ATOM 2887 O O . ASP B 1 127 ? 22.344 10.719 -2.32 1 94.38 127 ASP B O 1
ATOM 2891 N N . LEU B 1 128 ? 20.453 11.242 -1.264 1 94.31 128 LEU B N 1
ATOM 2892 C CA . LEU B 1 128 ? 19.656 11.125 -2.484 1 94.31 128 LEU B CA 1
ATOM 2893 C C . LEU B 1 128 ? 19.312 12.5 -3.043 1 94.31 128 LEU B C 1
ATOM 2895 O O . LEU B 1 128 ? 18.672 12.609 -4.086 1 94.31 128 LEU B O 1
ATOM 2899 N N . ALA B 1 129 ? 19.797 13.477 -2.473 1 96.19 129 ALA B N 1
ATOM 2900 C CA . ALA B 1 129 ? 19.344 14.844 -2.74 1 96.19 129 ALA B CA 1
ATOM 2901 C C . ALA B 1 129 ? 19.562 15.211 -4.203 1 96.19 129 ALA B C 1
ATOM 2903 O O . ALA B 1 129 ? 18.75 15.922 -4.801 1 96.19 129 ALA B O 1
ATOM 2904 N N . GLY B 1 130 ? 20.578 14.742 -4.75 1 95.06 130 GLY B N 1
ATOM 2905 C CA . GLY B 1 130 ? 20.922 15.102 -6.117 1 95.06 130 GLY B CA 1
ATOM 2906 C C . GLY B 1 130 ? 20.344 14.148 -7.148 1 95.06 130 GLY B C 1
ATOM 2907 O O . GLY B 1 130 ? 20.484 14.383 -8.352 1 95.06 130 GLY B O 1
ATOM 2908 N N . ARG B 1 131 ? 19.672 13.188 -6.797 1 93.06 131 ARG B N 1
ATOM 2909 C CA . ARG B 1 131 ? 19.109 12.211 -7.715 1 93.06 131 ARG B CA 1
ATOM 2910 C C . ARG B 1 131 ? 17.766 12.672 -8.258 1 93.06 131 ARG B C 1
ATOM 2912 O O . ARG B 1 131 ? 17.031 13.383 -7.57 1 93.06 131 ARG B O 1
ATOM 2919 N N . ARG B 1 132 ? 17.547 12.258 -9.484 1 90.69 132 ARG B N 1
ATOM 2920 C CA . ARG B 1 132 ? 16.25 12.562 -10.07 1 90.69 132 ARG B CA 1
ATOM 2921 C C . ARG B 1 132 ? 15.156 11.703 -9.438 1 90.69 132 ARG B C 1
ATOM 2923 O O . ARG B 1 132 ? 15.359 10.523 -9.164 1 90.69 132 ARG B O 1
ATOM 2930 N N . ILE B 1 133 ? 13.938 12.211 -9.344 1 87.56 133 ILE B N 1
ATOM 2931 C CA . ILE B 1 133 ? 12.789 11.578 -8.703 1 87.56 133 ILE B CA 1
ATOM 2932 C C . ILE B 1 133 ? 12.398 10.312 -9.469 1 87.56 133 ILE B C 1
ATOM 2934 O O . ILE B 1 133 ? 12.023 9.305 -8.859 1 87.56 133 ILE B O 1
ATOM 2938 N N . ASP B 1 134 ? 12.492 10.344 -10.789 1 81.69 134 ASP B N 1
ATOM 2939 C CA . ASP B 1 134 ? 12.016 9.234 -11.617 1 81.69 134 ASP B CA 1
ATOM 2940 C C . ASP B 1 134 ? 12.961 8.039 -11.531 1 81.69 134 ASP B C 1
ATOM 2942 O O . ASP B 1 134 ? 12.648 6.957 -12.023 1 81.69 134 ASP B O 1
ATOM 2946 N N . THR B 1 135 ? 14.109 8.266 -10.875 1 81.75 135 THR B N 1
ATOM 2947 C CA . THR B 1 135 ? 15.078 7.184 -10.734 1 81.75 135 THR B CA 1
ATOM 2948 C C . THR B 1 135 ? 14.961 6.527 -9.367 1 81.75 135 THR B C 1
ATOM 2950 O O . THR B 1 135 ? 15.625 5.523 -9.094 1 81.75 135 THR B O 1
ATOM 2953 N N . LEU B 1 136 ? 14.141 7.07 -8.555 1 83.69 136 LEU B N 1
ATOM 2954 C CA . LEU B 1 136 ? 14.008 6.594 -7.18 1 83.69 136 LEU B CA 1
ATOM 2955 C C . LEU B 1 136 ? 13.062 5.398 -7.102 1 83.69 136 LEU B C 1
ATOM 2957 O O . LEU B 1 136 ? 12.195 5.23 -7.961 1 83.69 136 LEU B O 1
ATOM 2961 N N . SER B 1 137 ? 13.312 4.57 -6.102 1 78.38 137 SER B N 1
ATOM 2962 C CA . SER B 1 137 ? 12.312 3.551 -5.777 1 78.38 137 SER B CA 1
ATOM 2963 C C . SER B 1 137 ? 11.016 4.184 -5.285 1 78.38 137 SER B C 1
ATOM 2965 O O . SER B 1 137 ? 10.984 5.367 -4.953 1 78.38 137 SER B O 1
ATOM 2967 N N . GLY B 1 138 ? 9.945 3.416 -5.289 1 79.38 138 GLY B N 1
ATOM 2968 C CA . GLY B 1 138 ? 8.664 3.904 -4.805 1 79.38 138 GLY B CA 1
ATOM 2969 C C . GLY B 1 138 ? 8.734 4.445 -3.391 1 79.38 138 GLY B C 1
ATOM 2970 O O . GLY B 1 138 ? 8.172 5.508 -3.1 1 79.38 138 GLY B O 1
ATOM 2971 N N . GLY B 1 139 ? 9.453 3.73 -2.488 1 84.25 139 GLY B N 1
ATOM 2972 C CA . GLY B 1 139 ? 9.602 4.184 -1.114 1 84.25 139 GLY B CA 1
ATOM 2973 C C . GLY B 1 139 ? 10.414 5.461 -0.991 1 84.25 139 GLY B C 1
ATOM 2974 O O . GLY B 1 139 ? 10.07 6.34 -0.193 1 84.25 139 GLY B O 1
ATOM 2975 N N . GLN B 1 140 ? 11.445 5.543 -1.762 1 84.75 140 GLN B N 1
ATOM 2976 C CA . GLN B 1 140 ? 12.258 6.758 -1.779 1 84.75 140 GLN B CA 1
ATOM 2977 C C . GLN B 1 140 ? 11.453 7.953 -2.283 1 84.75 140 GLN B C 1
ATOM 2979 O O . GLN B 1 140 ? 11.516 9.039 -1.708 1 84.75 140 GLN B O 1
ATOM 2984 N N . ARG B 1 141 ? 10.727 7.703 -3.283 1 87.19 141 ARG B N 1
ATOM 2985 C CA . ARG B 1 141 ? 9.891 8.75 -3.855 1 87.19 141 ARG B CA 1
ATOM 2986 C C . ARG B 1 141 ? 8.852 9.234 -2.85 1 87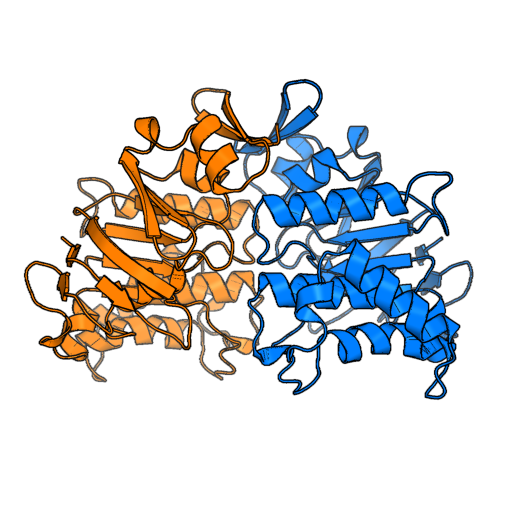.19 141 ARG B C 1
ATOM 2988 O O . ARG B 1 141 ? 8.641 10.438 -2.688 1 87.19 141 ARG B O 1
ATOM 2995 N N . GLN B 1 142 ? 8.242 8.289 -2.229 1 88.25 142 GLN B N 1
ATOM 2996 C CA . GLN B 1 142 ? 7.242 8.625 -1.22 1 88.25 142 GLN B CA 1
ATOM 2997 C C . GLN B 1 142 ? 7.848 9.492 -0.117 1 88.25 142 GLN B C 1
ATOM 2999 O O . GLN B 1 142 ? 7.266 10.508 0.266 1 88.25 142 GLN B O 1
ATOM 3004 N N . ARG B 1 143 ? 8.945 9.117 0.354 1 91.75 143 ARG B N 1
ATOM 3005 C CA . ARG B 1 143 ? 9.617 9.883 1.403 1 91.75 143 ARG B CA 1
ATOM 3006 C C . ARG B 1 143 ? 9.977 11.281 0.918 1 91.75 143 ARG B C 1
ATOM 3008 O O . ARG B 1 143 ? 9.891 12.25 1.678 1 91.75 143 ARG B O 1
ATOM 3015 N N . ALA B 1 144 ? 10.375 11.398 -0.302 1 92.12 144 ALA B N 1
ATOM 3016 C CA . ALA B 1 144 ? 10.703 12.703 -0.87 1 92.12 144 ALA B CA 1
ATOM 3017 C C . ALA B 1 144 ? 9.492 13.625 -0.856 1 92.12 144 ALA B C 1
ATOM 3019 O O . ALA B 1 144 ? 9.594 14.797 -0.479 1 92.12 144 ALA B O 1
ATOM 3020 N N . PHE B 1 145 ? 8.406 13.109 -1.199 1 91.69 145 PHE B N 1
ATOM 3021 C CA . PHE B 1 145 ? 7.195 13.922 -1.257 1 91.69 145 PHE B CA 1
ATOM 3022 C C . PHE B 1 145 ? 6.742 14.32 0.143 1 91.69 145 PHE B C 1
ATOM 3024 O O . PHE B 1 145 ? 6.281 15.438 0.356 1 91.69 145 PHE B O 1
ATOM 3031 N N . VAL B 1 146 ? 6.848 13.438 1.058 1 94.06 146 VAL B N 1
ATOM 3032 C CA . VAL B 1 146 ? 6.531 13.773 2.441 1 94.06 146 VAL B CA 1
ATOM 3033 C C . VAL B 1 146 ? 7.469 14.867 2.934 1 94.06 146 VAL B C 1
ATOM 3035 O O . VAL B 1 146 ? 7.043 15.797 3.619 1 94.06 146 VAL B O 1
ATOM 3038 N N . THR B 1 147 ? 8.695 14.734 2.527 1 94.62 147 THR B N 1
ATOM 3039 C CA . THR B 1 147 ? 9.703 15.719 2.904 1 94.62 147 THR B CA 1
ATOM 3040 C C . THR B 1 147 ? 9.344 17.094 2.334 1 94.62 147 THR B C 1
ATOM 3042 O O . THR B 1 147 ? 9.508 18.109 3.01 1 94.62 147 THR B O 1
ATOM 3045 N N . MET B 1 148 ? 8.898 17.125 1.177 1 93.69 148 MET B N 1
ATOM 3046 C CA . MET B 1 148 ? 8.445 18.359 0.562 1 93.69 148 MET B CA 1
ATOM 3047 C C . MET B 1 148 ? 7.336 19 1.386 1 93.69 148 MET B C 1
ATOM 3049 O O . MET B 1 148 ? 7.371 20.203 1.656 1 93.69 148 MET B O 1
ATOM 3053 N N . ALA B 1 149 ? 6.398 18.156 1.758 1 93.5 149 ALA B N 1
ATOM 3054 C CA . ALA B 1 149 ? 5.289 18.641 2.566 1 93.5 149 ALA B CA 1
ATOM 3055 C C . ALA B 1 149 ? 5.785 19.188 3.904 1 93.5 149 ALA B C 1
ATOM 3057 O O . ALA B 1 149 ? 5.324 20.234 4.367 1 93.5 149 ALA B O 1
ATOM 3058 N N . TYR B 1 150 ? 6.727 18.531 4.43 1 93.94 150 TYR B N 1
ATOM 3059 C CA . TYR B 1 150 ? 7.32 18.953 5.695 1 93.94 150 TYR B CA 1
ATOM 3060 C C . TYR B 1 150 ? 8.008 20.312 5.547 1 93.94 150 TYR B C 1
ATOM 3062 O O . TYR B 1 150 ? 7.848 21.188 6.398 1 93.94 150 TYR B O 1
ATOM 3070 N N . ALA B 1 151 ? 8.719 20.438 4.492 1 94.19 151 ALA B N 1
ATOM 3071 C CA . ALA B 1 151 ? 9.516 21.641 4.262 1 94.19 151 ALA B CA 1
ATOM 3072 C C . ALA B 1 151 ? 8.633 22.875 4.078 1 94.19 151 ALA B C 1
ATOM 3074 O O . ALA B 1 151 ? 9.102 24 4.176 1 94.19 151 ALA B O 1
ATOM 3075 N N . GLN B 1 152 ? 7.438 22.594 3.818 1 92.75 152 GLN B N 1
ATOM 3076 C CA . GLN B 1 152 ? 6.523 23.703 3.623 1 92.75 152 GLN B CA 1
ATOM 3077 C C . GLN B 1 152 ? 6.266 24.438 4.938 1 92.75 152 GLN B C 1
ATOM 3079 O O . GLN B 1 152 ? 5.836 25.594 4.934 1 92.75 152 GLN B O 1
ATOM 3084 N N . GLU B 1 153 ? 6.484 23.781 6.062 1 92.94 153 GLU B N 1
ATOM 3085 C CA . GLU B 1 153 ? 6.406 24.375 7.395 1 92.94 153 GLU B CA 1
ATOM 3086 C C . GLU B 1 153 ? 5.047 25.016 7.633 1 92.94 153 GLU B C 1
ATOM 3088 O O . GLU B 1 153 ? 4.969 26.172 8.062 1 92.94 153 GLU B O 1
ATOM 3093 N N . THR B 1 154 ? 4.039 24.234 7.438 1 94.38 154 THR B N 1
ATOM 3094 C CA . THR B 1 154 ? 2.684 24.703 7.699 1 94.38 154 THR B CA 1
ATOM 3095 C C . THR B 1 154 ? 2.156 24.141 9.008 1 94.38 154 THR B C 1
ATOM 3097 O O . THR B 1 154 ? 2.582 23.062 9.445 1 94.38 154 THR B O 1
ATOM 3100 N N . PRO B 1 155 ? 1.271 24.859 9.594 1 94.38 155 PRO B N 1
ATOM 31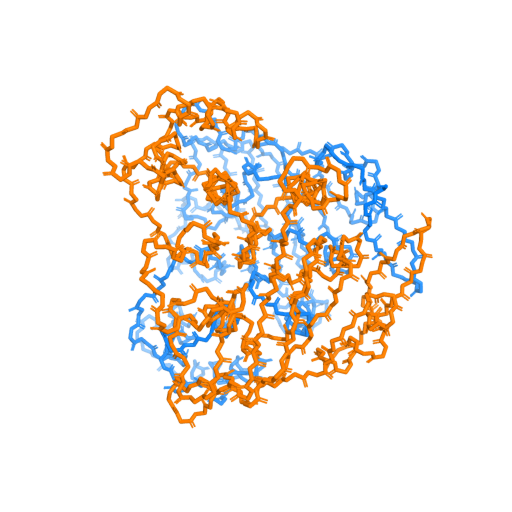01 C CA . PRO B 1 155 ? 0.682 24.344 10.836 1 94.38 155 PRO B CA 1
ATOM 3102 C C . PRO B 1 155 ? -0.054 23.016 10.633 1 94.38 155 PRO B C 1
ATOM 3104 O O . PRO B 1 155 ? -0.099 22.188 11.539 1 94.38 155 PRO B O 1
ATOM 3107 N N . TRP B 1 156 ? -0.607 22.828 9.414 1 96.62 156 TRP B N 1
ATOM 3108 C CA . TRP B 1 156 ? -1.371 21.625 9.109 1 96.62 156 TRP B CA 1
ATOM 3109 C C . TRP B 1 156 ? -0.693 20.812 8.008 1 96.62 156 TRP B C 1
ATOM 3111 O O . TRP B 1 156 ? -0.305 21.359 6.977 1 96.62 156 TRP B O 1
ATOM 3121 N N . MET B 1 157 ? -0.508 19.562 8.297 1 96.88 157 MET B N 1
ATOM 3122 C CA . MET B 1 157 ? -0.085 18.609 7.277 1 96.88 157 MET B CA 1
ATOM 3123 C C . MET B 1 157 ? -1.177 17.578 7.012 1 96.88 157 MET B C 1
ATOM 3125 O O . MET B 1 157 ? -1.562 16.828 7.91 1 96.88 157 MET B O 1
ATOM 3129 N N . LEU B 1 158 ? -1.7 17.578 5.836 1 97.56 158 LEU B N 1
ATOM 3130 C CA . LEU B 1 158 ? -2.682 16.609 5.379 1 97.56 158 LEU B CA 1
ATOM 3131 C C . LEU B 1 158 ? -2.041 15.594 4.441 1 97.56 158 LEU B C 1
ATOM 3133 O O . LEU B 1 158 ? -1.671 15.93 3.312 1 97.56 158 LEU B O 1
ATOM 3137 N N . LEU B 1 159 ? -1.933 14.383 4.895 1 96.75 159 LEU B N 1
ATOM 3138 C CA . LEU B 1 159 ? -1.144 13.398 4.164 1 96.75 159 LEU B CA 1
ATOM 3139 C C . LEU B 1 159 ? -2.018 12.234 3.703 1 96.75 159 LEU B C 1
ATOM 3141 O O . LEU B 1 159 ? -2.604 11.531 4.527 1 96.75 159 LEU B O 1
ATOM 3145 N N . ASP B 1 160 ? -2.08 12.055 2.43 1 94.5 160 ASP B N 1
ATOM 3146 C CA . ASP B 1 160 ? -2.846 10.953 1.849 1 94.5 160 ASP B CA 1
ATOM 3147 C C . ASP B 1 160 ? -1.968 9.719 1.636 1 94.5 160 ASP B C 1
ATOM 3149 O O . ASP B 1 160 ? -1.213 9.648 0.664 1 94.5 160 ASP B O 1
ATOM 3153 N N . GLU B 1 161 ? -2.086 8.766 2.574 1 92.31 161 GLU B N 1
ATOM 3154 C CA . GLU B 1 161 ? -1.411 7.473 2.547 1 92.31 161 GLU B CA 1
ATOM 3155 C C . GLU B 1 161 ? 0.102 7.641 2.447 1 92.31 161 GLU B C 1
ATOM 3157 O O . GLU B 1 161 ? 0.741 7.059 1.568 1 92.31 161 GLU B O 1
ATOM 3162 N N . PRO B 1 162 ? 0.676 8.242 3.393 1 93.69 162 PRO B N 1
ATOM 3163 C CA . PRO B 1 162 ? 2.117 8.5 3.336 1 93.69 162 PRO B CA 1
ATOM 3164 C C . PRO B 1 162 ? 2.951 7.234 3.5 1 93.69 162 PRO B C 1
ATOM 3166 O O . PRO B 1 162 ? 4.141 7.227 3.174 1 93.69 162 PRO B O 1
ATOM 3169 N N . LEU B 1 163 ? 2.295 6.188 3.934 1 93.31 163 LEU B N 1
ATOM 3170 C CA . LEU B 1 163 ? 3.053 4.973 4.215 1 93.31 163 LEU B CA 1
ATOM 3171 C C . LEU B 1 163 ? 3.012 4.02 3.025 1 93.31 163 LEU B C 1
ATOM 3173 O O . LEU B 1 163 ? 3.633 2.953 3.057 1 93.31 163 LEU B O 1
ATOM 3177 N N . ALA B 1 164 ? 2.33 4.512 2.004 1 85.62 164 ALA B N 1
ATOM 3178 C CA . ALA B 1 164 ? 2.211 3.66 0.824 1 85.62 164 ALA B CA 1
ATOM 3179 C C . ALA B 1 164 ? 3.586 3.297 0.268 1 85.62 164 ALA B C 1
ATOM 3181 O O . ALA B 1 164 ? 4.465 4.152 0.163 1 85.62 164 ALA B O 1
ATOM 3182 N N . ALA B 1 165 ? 3.9 2.049 0.05 1 81.56 165 ALA B N 1
ATOM 3183 C CA . ALA B 1 165 ? 5.086 1.544 -0.64 1 81.56 165 ALA B CA 1
ATOM 3184 C C . ALA B 1 165 ? 6.285 1.482 0.301 1 81.56 165 ALA B C 1
ATOM 3186 O O . ALA B 1 165 ? 7.41 1.229 -0.135 1 81.56 165 ALA B O 1
ATOM 3187 N N . LEU B 1 166 ? 6.055 1.917 1.579 1 91.06 166 LEU B N 1
ATOM 3188 C CA . LEU B 1 166 ? 7.168 1.885 2.523 1 91.06 166 LEU B CA 1
ATOM 3189 C C . LEU B 1 166 ? 7.266 0.521 3.197 1 91.06 166 LEU B C 1
ATOM 3191 O O . LEU B 1 166 ? 6.246 -0.103 3.502 1 91.06 166 LEU B O 1
ATOM 3195 N N . ASP B 1 167 ? 8.5 0.127 3.432 1 93.25 167 ASP B N 1
ATOM 3196 C CA . ASP B 1 167 ? 8.711 -1.069 4.242 1 93.25 167 ASP B CA 1
ATOM 3197 C C . ASP B 1 167 ? 8.547 -0.763 5.727 1 93.25 167 ASP B C 1
ATOM 3199 O O . ASP B 1 167 ? 8.375 0.396 6.113 1 93.25 167 ASP B O 1
ATOM 3203 N N . PRO B 1 168 ? 8.586 -1.785 6.559 1 94.5 168 PRO B N 1
ATOM 3204 C CA . PRO B 1 168 ? 8.281 -1.592 7.98 1 94.5 168 PRO B CA 1
ATOM 3205 C C . PRO B 1 168 ? 9.211 -0.588 8.648 1 94.5 168 PRO B C 1
ATOM 3207 O O . PRO B 1 168 ? 8.766 0.235 9.453 1 94.5 168 PRO B O 1
ATOM 3210 N N . ARG B 1 169 ? 10.43 -0.582 8.328 1 94.69 169 ARG B N 1
ATOM 3211 C CA . ARG B 1 169 ? 11.383 0.324 8.953 1 94.69 169 ARG B CA 1
ATOM 3212 C C . ARG B 1 169 ? 11.094 1.773 8.586 1 94.69 169 ARG B C 1
ATOM 3214 O O . ARG B 1 169 ? 10.961 2.631 9.461 1 94.69 169 ARG B O 1
ATOM 3221 N N . HIS B 1 170 ? 10.922 2.006 7.371 1 93.38 170 HIS B N 1
ATOM 3222 C CA . HIS B 1 170 ? 10.711 3.375 6.914 1 93.38 170 HIS B CA 1
ATOM 3223 C C . HIS B 1 170 ? 9.344 3.895 7.34 1 93.38 170 HIS B C 1
ATOM 3225 O O . HIS B 1 170 ? 9.188 5.086 7.617 1 93.38 170 HIS B O 1
ATOM 3231 N N . ALA B 1 171 ? 8.391 3 7.332 1 95.06 171 ALA B N 1
ATOM 3232 C CA . ALA B 1 171 ? 7.078 3.393 7.836 1 95.06 171 ALA B CA 1
ATOM 3233 C C . ALA B 1 171 ? 7.156 3.824 9.297 1 95.06 171 ALA B C 1
ATOM 3235 O O . ALA B 1 171 ? 6.625 4.875 9.672 1 95.06 171 ALA B O 1
ATOM 3236 N N . ARG B 1 172 ? 7.848 3.062 10.039 1 95.25 172 ARG B N 1
ATOM 3237 C CA . ARG B 1 172 ? 8.023 3.385 11.453 1 95.25 172 ARG B CA 1
ATOM 3238 C C . ARG B 1 172 ? 8.781 4.699 11.625 1 95.25 172 ARG B C 1
ATOM 3240 O O . ARG B 1 172 ? 8.359 5.57 12.383 1 95.25 172 ARG B O 1
ATOM 3247 N N . ASP B 1 173 ? 9.82 4.801 10.914 1 95.06 173 ASP B N 1
ATOM 3248 C CA . ASP B 1 173 ? 10.625 6.016 11.008 1 95.06 173 ASP B CA 1
ATOM 3249 C C . ASP B 1 173 ? 9.797 7.25 10.664 1 95.06 173 ASP B C 1
ATOM 3251 O O . ASP B 1 173 ? 9.852 8.258 11.375 1 95.06 173 ASP B O 1
ATOM 3255 N N . LEU B 1 174 ? 9.086 7.113 9.609 1 95.44 174 LEU B N 1
ATOM 3256 C CA . LEU B 1 174 ? 8.266 8.242 9.18 1 95.44 174 LEU B CA 1
ATOM 3257 C C . LEU B 1 174 ? 7.23 8.594 10.242 1 95.44 174 LEU B C 1
ATOM 3259 O O . LEU B 1 174 ? 7.113 9.758 10.633 1 95.44 174 LEU B O 1
ATOM 3263 N N . MET B 1 175 ? 6.547 7.629 10.742 1 96.5 175 MET B N 1
ATOM 3264 C CA . MET B 1 175 ? 5.488 7.883 11.719 1 96.5 175 MET B CA 1
ATOM 3265 C C . MET B 1 175 ? 6.07 8.414 13.023 1 96.5 175 MET B C 1
ATOM 3267 O O . MET B 1 175 ? 5.469 9.266 13.672 1 96.5 175 MET B O 1
ATOM 3271 N N . ASP B 1 176 ? 7.207 7.898 13.383 1 96.19 176 ASP B N 1
ATOM 3272 C CA . ASP B 1 176 ? 7.883 8.414 14.57 1 96.19 176 ASP B CA 1
ATOM 3273 C C . ASP B 1 176 ? 8.211 9.898 14.414 1 96.19 176 ASP B C 1
ATOM 3275 O O . ASP B 1 176 ? 8.016 10.68 15.344 1 96.19 176 ASP B O 1
ATOM 3279 N N . ARG B 1 177 ? 8.641 10.195 13.305 1 94.31 177 ARG B N 1
ATOM 3280 C CA . ARG B 1 177 ? 9.008 11.586 13.047 1 94.31 177 ARG B CA 1
ATOM 3281 C C . ARG B 1 177 ? 7.777 12.484 13.039 1 94.31 177 ARG B C 1
ATOM 3283 O O . ARG B 1 177 ? 7.777 13.555 13.656 1 94.31 177 ARG B O 1
ATOM 3290 N N . LEU B 1 178 ? 6.777 12.062 12.352 1 95.12 178 LEU B N 1
ATOM 3291 C CA . LEU B 1 178 ? 5.539 12.836 12.336 1 95.12 178 LEU B CA 1
ATOM 3292 C C . LEU B 1 178 ? 4.969 12.984 13.742 1 95.12 178 LEU B C 1
ATOM 3294 O O . LEU B 1 178 ? 4.508 14.062 14.117 1 95.12 178 LEU B O 1
ATOM 3298 N N . HIS B 1 179 ? 5.012 11.914 14.453 1 96.38 179 HIS B N 1
ATOM 3299 C CA . HIS B 1 179 ? 4.516 11.938 15.828 1 96.38 179 HIS B CA 1
ATOM 3300 C C . HIS B 1 179 ? 5.273 12.961 16.672 1 96.38 179 HIS B C 1
ATOM 3302 O O . HIS B 1 179 ? 4.664 13.789 17.359 1 96.38 179 HIS B O 1
ATOM 3308 N N . ALA B 1 180 ? 6.527 12.945 16.578 1 94.12 180 ALA B N 1
ATOM 3309 C CA . ALA B 1 180 ? 7.371 13.867 17.328 1 94.12 180 ALA B CA 1
ATOM 3310 C C . ALA B 1 180 ? 7.062 15.32 16.969 1 94.12 180 ALA B C 1
ATOM 3312 O O . ALA B 1 180 ? 7.039 16.188 17.844 1 94.12 180 ALA B O 1
ATOM 3313 N N . LEU B 1 181 ? 6.773 15.539 15.75 1 92.5 181 LEU B N 1
ATOM 3314 C CA . LEU B 1 181 ? 6.508 16.875 15.242 1 92.5 181 LEU B CA 1
ATOM 3315 C C . LEU B 1 181 ? 5.223 17.438 15.836 1 92.5 181 LEU B C 1
ATOM 3317 O O . LEU B 1 181 ? 5.02 18.656 15.859 1 92.5 181 LEU B O 1
ATOM 3321 N N . THR B 1 182 ? 4.352 16.625 16.266 1 95.75 182 THR B N 1
ATOM 3322 C CA . THR B 1 182 ? 3.023 17.078 16.672 1 95.75 182 THR B CA 1
ATOM 3323 C C . THR B 1 182 ? 2.934 17.203 18.188 1 95.75 182 THR B C 1
ATOM 3325 O O . THR B 1 182 ? 1.92 17.672 18.703 1 95.75 182 THR B O 1
ATOM 3328 N N . ARG B 1 183 ? 3.92 16.781 18.844 1 95.19 183 ARG B N 1
ATOM 3329 C CA . ARG B 1 183 ? 3.875 16.781 20.312 1 95.19 183 ARG B CA 1
ATOM 3330 C C . ARG B 1 183 ? 3.992 18.203 20.859 1 95.19 183 ARG B C 1
ATOM 3332 O O . ARG B 1 183 ? 4.574 19.078 20.203 1 95.19 183 ARG B O 1
ATOM 3339 N N . PRO B 1 184 ? 3.412 18.406 22.047 1 91.56 184 PRO B N 1
ATOM 3340 C CA . PRO B 1 184 ? 3.596 19.719 22.688 1 91.56 184 PRO B CA 1
ATOM 3341 C C . PRO B 1 184 ? 5.066 20.078 22.875 1 91.56 184 PRO B C 1
ATOM 3343 O O . PRO B 1 184 ? 5.871 19.234 23.266 1 91.56 184 PRO B O 1
ATOM 3346 N N . GLY B 1 185 ? 5.383 21.266 22.5 1 87.88 185 GLY B N 1
ATOM 3347 C CA . GLY B 1 185 ? 6.746 21.734 22.656 1 87.88 185 GLY B CA 1
ATOM 3348 C C . GLY B 1 185 ? 7.586 21.594 21.406 1 87.88 185 GLY B C 1
ATOM 3349 O O . GLY B 1 185 ? 8.664 22.172 21.297 1 87.88 185 GLY B O 1
ATOM 3350 N N . ALA B 1 186 ? 7.113 20.766 20.5 1 87.94 186 ALA B N 1
ATOM 3351 C CA . ALA B 1 186 ? 7.832 20.641 19.234 1 87.94 186 ALA B CA 1
ATOM 3352 C C . ALA B 1 186 ? 7.816 21.953 18.469 1 87.94 186 ALA B C 1
ATOM 3354 O O . ALA B 1 186 ? 6.859 22.719 18.562 1 87.94 186 ALA B O 1
ATOM 3355 N N . PRO B 1 187 ? 8.977 22.156 17.781 1 79.44 187 PRO B N 1
ATOM 3356 C CA . PRO B 1 187 ? 8.977 23.375 16.969 1 79.44 187 PRO B CA 1
ATOM 3357 C C . PRO B 1 187 ? 7.805 23.422 15.984 1 79.44 187 PRO B C 1
ATOM 3359 O O . PRO B 1 187 ? 7.652 22.516 15.156 1 79.44 187 PRO B O 1
ATOM 3362 N N . GLY B 1 188 ? 6.984 24.484 16.188 1 80 188 GLY B N 1
ATOM 3363 C CA . GLY B 1 188 ? 5.836 24.688 15.32 1 80 188 GLY B CA 1
ATOM 3364 C C . GLY B 1 188 ? 4.637 23.844 15.703 1 80 188 GLY B C 1
ATOM 3365 O O . GLY B 1 188 ? 3.508 24.141 15.312 1 80 188 GLY B O 1
ATOM 3366 N N . GLN B 1 189 ? 4.793 22.719 16.531 1 87.69 189 GLN B N 1
ATOM 3367 C CA . GLN B 1 189 ? 3.75 21.797 16.953 1 87.69 189 GLN B CA 1
ATOM 3368 C C . GLN B 1 189 ? 2.725 21.578 15.852 1 87.69 189 GLN B C 1
ATOM 3370 O O . GLN B 1 189 ? 1.537 21.844 16.031 1 87.69 189 GLN B O 1
ATOM 3375 N N . ARG B 1 190 ? 3.088 20.953 14.875 1 94.12 190 ARG B N 1
ATOM 3376 C CA . ARG B 1 190 ? 2.264 20.766 13.68 1 94.12 190 ARG B CA 1
ATOM 3377 C C . ARG B 1 190 ? 1.085 19.844 13.969 1 94.12 190 ARG B C 1
ATOM 3379 O O . ARG B 1 190 ? 1.113 19.078 14.93 1 94.12 190 ARG B O 1
ATOM 3386 N N . SER B 1 191 ? 0.054 20.109 13.219 1 97.25 191 SER B N 1
ATOM 3387 C CA . SER B 1 191 ? -1.114 19.234 13.227 1 97.25 191 SER B CA 1
ATOM 3388 C C . SER B 1 191 ? -1.139 18.328 12 1 97.25 191 SER B C 1
ATOM 3390 O O . SER B 1 191 ? -0.965 18.812 10.867 1 97.25 191 SER B O 1
ATOM 3392 N N . VAL B 1 192 ? -1.317 17.047 12.266 1 97.75 192 VAL B N 1
ATOM 3393 C CA . VAL B 1 192 ? -1.236 16.109 11.148 1 97.75 192 VAL B CA 1
ATOM 3394 C C . VAL B 1 192 ? -2.561 15.359 11.008 1 97.75 192 VAL B C 1
ATOM 3396 O O . VAL B 1 192 ? -3.086 14.82 11.984 1 97.75 192 VAL B O 1
ATOM 3399 N N . VAL B 1 193 ? -3.111 15.406 9.844 1 98.25 193 VAL B N 1
ATOM 3400 C CA . VAL B 1 193 ? -4.203 14.531 9.438 1 98.25 193 VAL B CA 1
ATOM 3401 C C . VAL B 1 193 ? -3.711 13.555 8.367 1 98.25 193 VAL B C 1
ATOM 3403 O O . VAL B 1 193 ? -3.248 13.969 7.305 1 98.25 193 VAL B O 1
ATOM 3406 N N . VAL B 1 194 ? -3.844 12.281 8.68 1 97.62 194 VAL B N 1
ATOM 3407 C CA . VAL B 1 194 ? -3.23 11.305 7.789 1 97.62 194 VAL B CA 1
ATOM 3408 C C . VAL B 1 194 ? -4.238 10.203 7.457 1 97.62 194 VAL B C 1
ATOM 3410 O O . VAL B 1 194 ? -4.949 9.719 8.336 1 97.62 194 VAL B O 1
ATOM 3413 N N . VAL B 1 195 ? -4.355 9.93 6.188 1 96.25 195 VAL B N 1
ATOM 3414 C CA . VAL B 1 195 ? -5.125 8.773 5.746 1 96.25 195 VAL B CA 1
ATOM 3415 C C . VAL B 1 195 ? -4.285 7.504 5.902 1 96.25 195 VAL B C 1
ATOM 3417 O O . VAL B 1 195 ? -3.184 7.41 5.355 1 96.25 195 VAL B O 1
ATOM 3420 N N . LEU B 1 196 ? -4.836 6.504 6.641 1 95.25 196 LEU B N 1
ATOM 3421 C CA . LEU B 1 196 ? -4.09 5.273 6.879 1 95.25 196 LEU B CA 1
ATOM 3422 C C . LEU B 1 196 ? -4.926 4.051 6.512 1 95.25 196 LEU B C 1
ATOM 3424 O O . LEU B 1 196 ? -6.094 3.957 6.895 1 95.25 196 LEU B O 1
ATOM 3428 N N . HIS B 1 197 ? -4.258 3.156 5.859 1 90.88 197 HIS B N 1
ATOM 3429 C CA . HIS B 1 197 ? -4.836 1.833 5.652 1 90.88 197 HIS B CA 1
ATOM 3430 C C . HIS B 1 197 ? -4.309 0.836 6.68 1 90.88 197 HIS B C 1
ATOM 3432 O O . HIS B 1 197 ? -4.938 -0.193 6.93 1 90.88 197 HIS B O 1
ATOM 3438 N N . ASP B 1 198 ? -3.197 1.117 7.184 1 92.44 198 ASP B N 1
ATOM 3439 C CA . ASP B 1 198 ? -2.627 0.296 8.242 1 92.44 198 ASP B CA 1
ATOM 3440 C C . ASP B 1 198 ? -3.229 0.654 9.602 1 92.44 198 ASP B C 1
ATOM 3442 O O . ASP B 1 198 ? -2.799 1.615 10.242 1 92.44 198 ASP B O 1
ATOM 3446 N N . LEU B 1 199 ? -4.051 -0.258 10.031 1 95.69 199 LEU B N 1
ATOM 3447 C CA . LEU B 1 199 ? -4.777 0.018 11.266 1 95.69 199 LEU B CA 1
ATOM 3448 C C . LEU B 1 199 ? -3.863 -0.122 12.477 1 95.69 199 LEU B C 1
ATOM 3450 O O . LEU B 1 199 ? -4.156 0.418 13.547 1 95.69 199 LEU B O 1
ATOM 3454 N N . GLY B 1 200 ? -2.781 -0.87 12.352 1 93.88 200 GLY B N 1
ATOM 3455 C CA . GLY B 1 200 ? -1.786 -0.919 13.414 1 93.88 200 GLY B CA 1
ATOM 3456 C C . GLY B 1 200 ? -1.081 0.406 13.633 1 93.88 200 GLY B C 1
ATOM 3457 O O . GLY B 1 200 ? -0.846 0.809 14.773 1 93.88 200 GLY B O 1
ATOM 3458 N N . ALA B 1 201 ? -0.776 1.038 12.523 1 95.25 201 ALA B N 1
ATOM 3459 C CA . ALA B 1 201 ? -0.168 2.363 12.617 1 95.25 201 ALA B CA 1
ATOM 3460 C C . ALA B 1 201 ? -1.119 3.357 13.281 1 95.25 201 ALA B C 1
ATOM 3462 O O . ALA B 1 201 ? -0.703 4.164 14.117 1 95.25 201 ALA B O 1
ATOM 3463 N N . ALA B 1 202 ? -2.361 3.26 12.891 1 97.19 202 ALA B N 1
ATOM 3464 C CA . ALA B 1 202 ? -3.352 4.125 13.523 1 97.19 202 ALA B CA 1
ATOM 3465 C C . ALA B 1 202 ? -3.422 3.875 15.031 1 97.19 202 ALA B C 1
ATOM 3467 O O . ALA B 1 202 ? -3.432 4.816 15.82 1 97.19 202 ALA B O 1
ATOM 3468 N N . ALA B 1 203 ? -3.43 2.664 15.367 1 96.38 203 ALA B N 1
ATOM 3469 C CA . ALA B 1 203 ? -3.541 2.275 16.766 1 96.38 203 ALA B CA 1
ATOM 3470 C C . ALA B 1 203 ? -2.332 2.752 17.562 1 96.38 203 ALA B C 1
ATOM 3472 O O . ALA B 1 203 ? -2.453 3.086 18.75 1 96.38 203 ALA B O 1
ATOM 3473 N N . ARG B 1 204 ? -1.271 2.863 16.938 1 94.75 204 ARG B N 1
ATOM 3474 C CA . ARG B 1 204 ? -0.025 3.141 17.656 1 94.75 204 ARG B CA 1
ATOM 3475 C C . ARG B 1 204 ? 0.236 4.641 17.734 1 94.75 204 ARG B C 1
ATOM 3477 O O . ARG B 1 204 ? 0.765 5.133 18.734 1 94.75 204 ARG B O 1
ATOM 3484 N N . TYR B 1 205 ? -0.215 5.324 16.703 1 96.44 205 TYR B N 1
ATOM 3485 C CA . TYR B 1 205 ? 0.327 6.672 16.594 1 96.44 205 TYR B CA 1
ATOM 3486 C C . TYR B 1 205 ? -0.781 7.715 16.688 1 96.44 205 TYR B C 1
ATOM 3488 O O . TYR B 1 205 ? -0.529 8.867 17.047 1 96.44 205 TYR B O 1
ATOM 3496 N N . ALA B 1 206 ? -1.953 7.332 16.344 1 97.62 206 ALA B N 1
ATOM 3497 C CA . ALA B 1 206 ? -3.01 8.336 16.25 1 97.62 206 ALA B CA 1
ATOM 3498 C C . ALA B 1 206 ? -3.445 8.805 17.641 1 97.62 206 ALA B C 1
ATOM 3500 O O . ALA B 1 206 ? -3.545 7.996 18.562 1 97.62 206 ALA B O 1
ATOM 3501 N N . ASP B 1 207 ? -3.691 10.062 17.797 1 97.69 207 ASP B N 1
ATOM 3502 C CA . ASP B 1 207 ? -4.359 10.617 18.984 1 97.69 207 ASP B CA 1
ATOM 3503 C C . ASP B 1 207 ? -5.875 10.555 18.828 1 97.69 207 ASP B C 1
ATOM 3505 O O . ASP B 1 207 ? -6.598 10.312 19.797 1 97.69 207 ASP B O 1
ATOM 3509 N N . ARG B 1 208 ? -6.266 10.805 17.609 1 98.06 208 ARG B N 1
ATOM 3510 C CA . ARG B 1 208 ? -7.68 10.859 17.25 1 98.06 208 ARG B CA 1
ATOM 3511 C C . ARG B 1 208 ? -7.969 10.023 16 1 98.06 208 ARG B C 1
ATOM 3513 O O . ARG B 1 208 ? -7.117 9.906 15.117 1 98.06 208 ARG B O 1
ATOM 3520 N N . ILE B 1 209 ? -9.195 9.477 15.969 1 98.19 209 ILE B N 1
ATOM 3521 C CA . ILE B 1 209 ? -9.656 8.703 14.828 1 98.19 209 ILE B CA 1
ATOM 3522 C C . ILE B 1 209 ? -10.875 9.383 14.195 1 98.19 209 ILE B C 1
ATOM 3524 O O . ILE B 1 209 ? -11.766 9.844 14.906 1 98.19 209 ILE B O 1
ATOM 3528 N N . VAL B 1 210 ? -10.836 9.477 12.938 1 98.5 210 VAL B N 1
ATOM 3529 C CA . VAL B 1 210 ? -12 9.836 12.133 1 98.5 210 VAL B CA 1
ATOM 3530 C C . VAL B 1 210 ? -12.305 8.711 11.141 1 98.5 210 VAL B C 1
ATOM 3532 O O . VAL B 1 210 ? -11.477 8.383 10.297 1 98.5 210 VAL B O 1
ATOM 3535 N N . ALA B 1 211 ? -13.469 8.148 11.242 1 98.62 211 ALA B N 1
ATOM 3536 C CA . ALA B 1 211 ? -13.867 7.035 10.383 1 98.62 211 ALA B CA 1
ATOM 3537 C C . ALA B 1 211 ? -14.969 7.457 9.414 1 98.62 211 ALA B C 1
ATOM 3539 O O . ALA B 1 211 ? -15.961 8.07 9.828 1 98.62 211 ALA B O 1
ATOM 3540 N N . LEU B 1 212 ? -14.719 7.141 8.18 1 98 212 LEU B N 1
ATOM 3541 C CA . LEU B 1 212 ? -15.688 7.449 7.137 1 98 212 LEU B CA 1
ATOM 3542 C C . LEU B 1 212 ? -16.172 6.176 6.453 1 98 212 LEU B C 1
ATOM 3544 O O . LEU B 1 212 ? -15.406 5.211 6.316 1 98 212 LEU B O 1
ATOM 3548 N N . ARG B 1 213 ? -17.375 6.227 6.047 1 97 213 ARG B N 1
ATOM 3549 C CA . ARG B 1 213 ? -17.969 5.184 5.211 1 97 213 ARG B CA 1
ATOM 3550 C C . ARG B 1 213 ? -19.016 5.762 4.266 1 97 213 ARG B C 1
ATOM 3552 O O . ARG B 1 213 ? -19.922 6.469 4.703 1 97 213 ARG B O 1
ATOM 3559 N N . ARG B 1 214 ? -18.891 5.477 3.008 1 93.62 214 ARG B N 1
ATOM 3560 C CA . ARG B 1 214 ? -19.828 5.91 1.985 1 93.62 214 ARG B CA 1
ATOM 3561 C C . ARG B 1 214 ? -20.047 7.418 2.043 1 93.62 214 ARG B C 1
ATOM 3563 O O . ARG B 1 214 ? -21.188 7.891 2.004 1 93.62 214 ARG B O 1
ATOM 3570 N N . GLY B 1 215 ? -18.922 8.07 2.318 1 95.75 215 GLY B N 1
ATOM 3571 C CA . GLY B 1 215 ? -18.953 9.523 2.27 1 95.75 215 GLY B CA 1
ATOM 3572 C C . GLY B 1 215 ? -19.484 10.156 3.539 1 95.75 215 GLY B C 1
ATOM 3573 O O . GLY B 1 215 ? -19.672 11.367 3.605 1 95.75 215 GLY B O 1
ATOM 3574 N N . ARG B 1 216 ? -19.75 9.352 4.527 1 97.56 216 ARG B N 1
ATOM 3575 C CA . ARG B 1 216 ? -20.344 9.867 5.758 1 97.56 216 ARG B CA 1
ATOM 3576 C C . ARG B 1 216 ? -19.438 9.586 6.961 1 97.56 216 ARG B C 1
ATOM 3578 O O . ARG B 1 216 ? -18.656 8.641 6.938 1 97.56 216 ARG B O 1
ATOM 3585 N N . LEU B 1 217 ? -19.656 10.406 7.957 1 97.94 217 LEU B N 1
ATOM 3586 C CA . LEU B 1 217 ? -18.922 10.227 9.211 1 97.94 217 LEU B CA 1
ATOM 3587 C C . LEU B 1 217 ? -19.516 9.086 10.023 1 97.94 217 LEU B C 1
ATOM 3589 O O . LEU B 1 217 ? -20.719 9.078 10.312 1 97.94 217 LEU B O 1
ATOM 3593 N N . VAL B 1 218 ? -18.703 8.156 10.367 1 97.94 218 VAL B N 1
ATOM 3594 C CA . VAL B 1 218 ? -19.125 7.047 11.211 1 97.94 218 VAL B CA 1
ATOM 3595 C C . VAL B 1 218 ? -18.828 7.367 12.68 1 97.94 218 VAL B C 1
ATOM 3597 O O . VAL B 1 218 ? -19.688 7.176 13.547 1 97.94 218 VAL B O 1
ATOM 3600 N N . THR B 1 219 ? -17.641 7.801 12.906 1 97.06 219 THR B N 1
ATOM 3601 C CA . THR B 1 219 ? -17.234 8.188 14.25 1 97.06 219 THR B CA 1
ATOM 3602 C C . THR B 1 219 ? -16.047 9.133 14.211 1 97.06 219 THR B C 1
ATOM 3604 O O . THR B 1 219 ? -15.336 9.219 13.203 1 97.06 219 THR B O 1
ATOM 3607 N N . SER B 1 220 ? -15.945 9.883 15.227 1 97.62 220 SER B N 1
ATOM 3608 C CA . SER B 1 220 ? -14.805 10.766 15.453 1 97.62 220 SER B CA 1
ATOM 3609 C C . SER B 1 220 ? -14.531 10.945 16.938 1 97.62 220 SER B C 1
ATOM 3611 O O . SER B 1 220 ? -15.445 11.234 17.719 1 97.62 220 SER B O 1
ATOM 3613 N N . GLY B 1 221 ? -13.32 10.734 17.344 1 97.12 221 GLY B N 1
ATOM 3614 C CA . GLY B 1 221 ? -12.992 10.898 18.75 1 97.12 221 GLY B CA 1
ATOM 3615 C C . GLY B 1 221 ? -11.609 10.375 19.094 1 97.12 221 GLY B C 1
ATOM 3616 O O . GLY B 1 221 ? -10.844 9.984 18.219 1 97.12 221 GLY B O 1
ATOM 3617 N N . ALA B 1 222 ? -11.328 10.453 20.406 1 97.31 222 ALA B N 1
ATOM 3618 C CA . ALA B 1 222 ? -10.055 9.945 20.891 1 97.31 222 ALA B CA 1
ATOM 3619 C C . ALA B 1 222 ? -9.859 8.484 20.5 1 97.31 222 ALA B C 1
ATOM 3621 O O . ALA B 1 222 ? -10.805 7.688 20.547 1 97.31 222 ALA B O 1
ATOM 3622 N N . ARG B 1 223 ? -8.656 8.172 20.078 1 95.81 223 ARG B N 1
ATOM 3623 C CA . ARG B 1 223 ? -8.328 6.836 19.594 1 95.81 223 ARG B CA 1
ATOM 3624 C C . ARG B 1 223 ? -8.734 5.77 20.594 1 95.81 223 ARG B C 1
ATOM 3626 O O . ARG B 1 223 ? -9.375 4.777 20.234 1 95.81 223 ARG B O 1
ATOM 3633 N N . LEU B 1 224 ? -8.5 5.996 21.859 1 92.75 224 LEU B N 1
ATOM 3634 C CA . LEU B 1 224 ? -8.742 5.012 22.906 1 92.75 224 LEU B CA 1
ATOM 3635 C C . LEU B 1 224 ? -10.227 4.711 23.047 1 92.75 224 LEU B C 1
ATOM 3637 O O . LEU B 1 224 ? -10.609 3.617 23.469 1 92.75 224 LEU B O 1
ATOM 3641 N N . LEU B 1 225 ? -11.039 5.617 22.547 1 93.12 225 LEU B N 1
ATOM 3642 C CA . LEU B 1 225 ? -12.484 5.473 22.703 1 93.12 225 LEU B CA 1
ATOM 3643 C C . LEU B 1 225 ? -13.125 4.98 21.406 1 93.12 225 LEU B C 1
ATOM 3645 O O . LEU B 1 225 ? -14.203 4.383 21.438 1 93.12 225 LEU B O 1
ATOM 3649 N N . THR B 1 226 ? -12.438 5.156 20.344 1 94.94 226 THR B N 1
ATOM 3650 C CA . THR B 1 226 ? -13.125 4.969 19.078 1 94.94 226 THR B CA 1
ATOM 3651 C C . THR B 1 226 ? -12.555 3.766 18.328 1 94.94 226 THR B C 1
ATOM 3653 O O . THR B 1 226 ? -13.289 3.049 17.641 1 94.94 226 THR B O 1
ATOM 3656 N N . LEU B 1 227 ? -11.258 3.52 18.469 1 96.25 227 LEU B N 1
ATOM 3657 C CA . LEU B 1 227 ? -10.633 2.418 17.734 1 96.25 227 LEU B CA 1
ATOM 3658 C C . LEU B 1 227 ? -10.773 1.109 18.5 1 96.25 227 LEU B C 1
ATOM 3660 O O . LEU B 1 227 ? -9.859 0.699 19.219 1 96.25 227 LEU B O 1
ATOM 3664 N N . THR B 1 228 ? -11.938 0.493 18.312 1 96.56 228 THR B N 1
ATOM 3665 C CA . THR B 1 228 ? -12.25 -0.756 19 1 96.56 228 THR B CA 1
ATOM 3666 C C . THR B 1 228 ? -12.547 -1.865 17.984 1 96.56 228 THR B C 1
ATOM 3668 O O . THR B 1 228 ? -12.812 -1.594 16.812 1 96.56 228 THR B O 1
ATOM 3671 N N . GLY B 1 229 ? -12.477 -3.09 18.516 1 95.94 229 GLY B N 1
ATOM 3672 C CA . GLY B 1 229 ? -12.773 -4.234 17.672 1 95.94 229 GLY B CA 1
ATOM 3673 C C . GLY B 1 229 ? -14.133 -4.145 17 1 95.94 229 GLY B C 1
ATOM 3674 O O . GLY B 1 229 ? -14.234 -4.223 15.773 1 95.94 229 GLY B O 1
ATOM 3675 N N . PRO B 1 230 ? -15.141 -3.971 17.797 1 97.38 230 PRO B N 1
ATOM 3676 C CA . PRO B 1 230 ? -16.484 -3.875 17.234 1 97.38 230 PRO B CA 1
ATOM 3677 C C . PRO B 1 230 ? -16.625 -2.74 16.219 1 97.38 230 PRO B C 1
ATOM 3679 O O . PRO B 1 230 ? -17.203 -2.926 15.148 1 97.38 230 PRO B O 1
ATOM 3682 N N . MET B 1 231 ? -16.047 -1.606 16.5 1 97.38 231 MET B N 1
ATOM 3683 C CA . MET B 1 231 ? -16.125 -0.483 15.57 1 97.38 231 MET B CA 1
ATOM 3684 C C . MET B 1 231 ? -15.422 -0.814 14.266 1 97.38 231 MET B C 1
ATOM 3686 O O . MET B 1 231 ? -15.977 -0.602 13.18 1 97.38 231 MET B O 1
ATOM 3690 N N . LEU B 1 232 ? -14.242 -1.351 14.352 1 97.88 232 LEU B N 1
ATOM 3691 C CA . LEU B 1 232 ? -13.469 -1.687 13.164 1 97.88 232 LEU B CA 1
ATOM 3692 C C . LEU B 1 232 ? -14.164 -2.773 12.352 1 97.88 232 LEU B C 1
ATOM 3694 O O . LEU B 1 232 ? -14.195 -2.709 11.125 1 97.88 232 LEU B O 1
ATOM 3698 N N . THR B 1 233 ? -14.672 -3.766 13.062 1 98.12 233 THR B N 1
ATOM 3699 C CA . THR B 1 233 ? -15.375 -4.859 12.398 1 98.12 233 THR B CA 1
ATOM 3700 C C . THR B 1 233 ? -16.562 -4.332 11.594 1 98.12 233 THR B C 1
ATOM 3702 O O . THR B 1 233 ? -16.766 -4.719 10.445 1 98.12 233 THR B O 1
ATOM 3705 N N . ASP B 1 234 ? -17.281 -3.496 12.219 1 97.81 234 ASP B N 1
ATOM 3706 C CA . ASP B 1 234 ? -18.422 -2.898 11.547 1 97.81 234 ASP B CA 1
ATOM 3707 C C . ASP B 1 234 ? -17.984 -2 10.391 1 97.81 234 ASP B C 1
ATOM 3709 O O . ASP B 1 234 ? -18.531 -2.078 9.289 1 97.81 234 ASP B O 1
ATOM 3713 N N . LEU B 1 235 ? -17 -1.194 10.625 1 97.75 235 LEU B N 1
ATOM 3714 C CA . LEU B 1 235 ? -16.531 -0.217 9.648 1 97.75 235 LEU B CA 1
ATOM 3715 C C . LEU B 1 235 ? -16.062 -0.906 8.375 1 97.75 235 LEU B C 1
ATOM 3717 O O . LEU B 1 235 ? -16.391 -0.473 7.266 1 97.75 235 LEU B O 1
ATOM 3721 N N . PHE B 1 236 ? -15.336 -2.008 8.531 1 97.25 236 PHE B N 1
ATOM 3722 C CA . PHE B 1 236 ? -14.68 -2.627 7.383 1 97.25 236 PHE B CA 1
ATOM 3723 C C . PHE B 1 236 ? -15.406 -3.898 6.965 1 97.25 236 PHE B C 1
ATOM 3725 O O . PHE B 1 236 ? -15.008 -4.562 6.004 1 97.25 236 PHE B O 1
ATOM 3732 N N . GLU B 1 237 ? -16.391 -4.27 7.691 1 96.5 237 GLU B N 1
ATOM 3733 C CA . GLU B 1 237 ? -17.203 -5.434 7.383 1 96.5 237 GLU B CA 1
ATOM 3734 C C . GLU B 1 237 ? -16.359 -6.699 7.297 1 96.5 237 GLU B C 1
ATOM 3736 O O . GLU B 1 237 ? -16.516 -7.488 6.359 1 96.5 237 GLU B O 1
ATOM 3741 N N . THR B 1 238 ? -15.469 -6.797 8.203 1 95.62 238 THR B N 1
ATOM 3742 C CA . THR B 1 238 ? -14.617 -7.965 8.414 1 95.62 238 THR B CA 1
ATOM 3743 C C . THR B 1 238 ? -14.172 -8.055 9.867 1 95.62 238 THR B C 1
ATOM 3745 O O . THR B 1 238 ? -13.984 -7.035 10.531 1 95.62 238 THR B O 1
ATOM 3748 N N . SER B 1 239 ? -14.008 -9.219 10.328 1 95.44 239 SER B N 1
ATOM 3749 C CA . SER B 1 239 ? -13.68 -9.414 11.734 1 95.44 239 SER B CA 1
ATOM 3750 C C . SER B 1 239 ? -12.297 -8.844 12.062 1 95.44 239 SER B C 1
ATOM 3752 O O . SER B 1 239 ? -11.289 -9.281 11.5 1 95.44 239 SER B O 1
ATOM 3754 N N . LEU B 1 240 ? -12.281 -7.875 12.977 1 95.81 240 LEU B N 1
ATOM 3755 C CA . LEU B 1 240 ? -11.062 -7.258 13.484 1 95.81 240 LEU B CA 1
ATOM 3756 C C . LEU B 1 240 ? -11.102 -7.148 15.008 1 95.81 240 LEU B C 1
ATOM 3758 O O . LEU B 1 240 ? -12.156 -6.895 15.594 1 95.81 240 LEU B O 1
ATOM 3762 N N . THR B 1 241 ? -10.008 -7.34 15.617 1 95 241 THR B N 1
ATOM 3763 C CA . THR B 1 241 ? -9.891 -7.227 17.062 1 95 241 THR B CA 1
ATOM 3764 C C . THR B 1 241 ? -8.742 -6.293 17.438 1 95 241 THR B C 1
ATOM 3766 O O . THR B 1 241 ? -7.754 -6.191 16.719 1 95 241 THR B O 1
ATOM 3769 N N . VAL B 1 242 ? -8.953 -5.609 18.453 1 95.19 242 V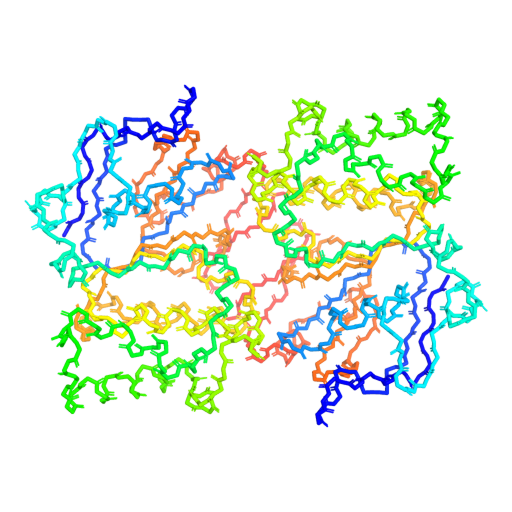AL B N 1
ATOM 3770 C CA . VAL B 1 242 ? -7.898 -4.789 19.047 1 95.19 242 VAL B CA 1
ATOM 3771 C C . VAL B 1 242 ? -7.434 -5.414 20.359 1 95.19 242 VAL B C 1
ATOM 3773 O O . VAL B 1 242 ? -8.25 -5.691 21.25 1 95.19 242 VAL B O 1
ATOM 3776 N N . ARG B 1 243 ? -6.16 -5.668 20.438 1 92.44 243 ARG B N 1
ATOM 3777 C CA . ARG B 1 243 ? -5.582 -6.297 21.625 1 92.44 243 ARG B CA 1
ATOM 3778 C C . ARG B 1 243 ? -4.402 -5.484 22.141 1 92.44 243 ARG B C 1
ATOM 3780 O O . ARG B 1 243 ? -3.738 -4.777 21.391 1 92.44 243 ARG B O 1
ATOM 3787 N N . ARG B 1 244 ? -4.242 -5.594 23.453 1 90.19 244 ARG B N 1
ATOM 3788 C CA . ARG B 1 244 ? -3.082 -4.961 24.078 1 90.19 244 ARG B CA 1
ATOM 3789 C C . ARG B 1 244 ? -1.93 -5.949 24.219 1 90.19 244 ARG B C 1
ATOM 3791 O O . ARG B 1 244 ? -2.066 -6.977 24.891 1 90.19 244 ARG B O 1
ATOM 3798 N N . LEU B 1 245 ? -0.911 -5.676 23.5 1 87.44 245 LEU B N 1
ATOM 3799 C CA . LEU B 1 245 ? 0.295 -6.492 23.578 1 87.44 245 LEU B CA 1
ATOM 3800 C C . LEU B 1 245 ? 1.496 -5.652 24 1 87.44 245 LEU B C 1
ATOM 3802 O O . LEU B 1 245 ? 1.843 -4.68 23.328 1 87.44 245 LEU B O 1
ATOM 3806 N N . ASP B 1 246 ? 2.102 -6.035 25.078 1 84.19 246 ASP B N 1
ATOM 3807 C CA . ASP B 1 246 ? 3.27 -5.332 25.609 1 84.19 246 ASP B CA 1
ATOM 3808 C C . ASP B 1 246 ? 3.006 -3.832 25.719 1 84.19 246 ASP B C 1
ATOM 3810 O O . ASP B 1 246 ? 3.814 -3.018 25.266 1 84.19 246 ASP B O 1
ATOM 3814 N N . GLY B 1 247 ? 1.865 -3.455 26.094 1 85 247 GLY B N 1
ATOM 3815 C CA . GLY B 1 247 ? 1.497 -2.08 26.391 1 85 247 GLY B CA 1
ATOM 3816 C C . GLY B 1 247 ? 1.085 -1.296 25.156 1 85 247 GLY B C 1
ATOM 3817 O O . GLY B 1 247 ? 0.866 -0.085 25.219 1 85 247 GLY B O 1
ATOM 3818 N N . ARG B 1 248 ? 0.92 -2.055 24.078 1 87.38 248 ARG B N 1
ATOM 3819 C CA . ARG B 1 248 ? 0.54 -1.377 22.844 1 87.38 248 ARG B CA 1
ATOM 3820 C C . ARG B 1 248 ? -0.688 -2.029 22.219 1 87.38 248 ARG B C 1
ATOM 3822 O O . ARG B 1 248 ? -0.843 -3.25 22.266 1 87.38 248 ARG B O 1
ATOM 3829 N N . ASP B 1 249 ? -1.453 -1.109 21.625 1 91 249 ASP B N 1
ATOM 3830 C CA . ASP B 1 249 ? -2.617 -1.628 20.922 1 91 249 ASP B CA 1
ATOM 3831 C C . ASP B 1 249 ? -2.223 -2.191 19.562 1 91 249 ASP B C 1
ATOM 3833 O O . ASP B 1 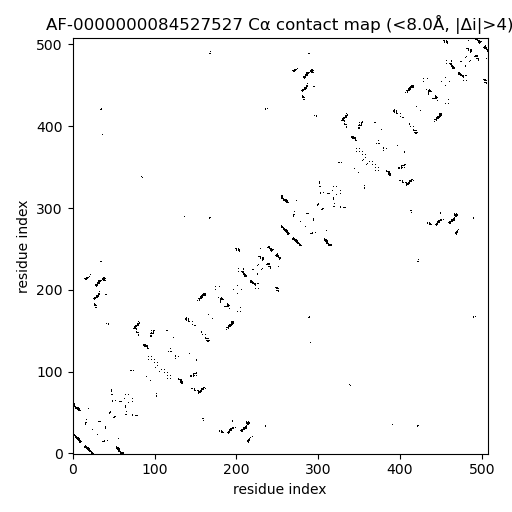249 ? -1.435 -1.583 18.828 1 91 249 ASP B O 1
ATOM 3837 N N . VAL B 1 250 ? -2.707 -3.373 19.312 1 92 250 VAL B N 1
ATOM 3838 C CA . VAL B 1 250 ? -2.496 -3.99 18.016 1 92 250 VAL B CA 1
ATOM 3839 C C . VAL B 1 250 ? -3.84 -4.395 17.406 1 92 250 VAL B C 1
ATOM 3841 O O . VAL B 1 250 ? -4.773 -4.742 18.141 1 92 250 VAL B O 1
ATOM 3844 N N . VAL B 1 251 ? -3.916 -4.289 16.109 1 94 251 VAL B N 1
ATOM 3845 C CA . VAL B 1 251 ? -5.121 -4.688 15.391 1 94 251 VAL B CA 1
ATOM 3846 C C . VAL B 1 251 ? -4.863 -5.988 14.633 1 94 251 VAL B C 1
ATOM 3848 O O . VAL B 1 251 ? -3.906 -6.09 13.859 1 94 251 VAL B O 1
ATOM 3851 N N . VAL B 1 252 ? -5.68 -6.988 14.875 1 92.06 252 VAL B N 1
ATOM 3852 C CA . VAL B 1 252 ? -5.492 -8.281 14.227 1 92.06 252 VAL B CA 1
ATOM 3853 C C . VAL B 1 252 ? -6.828 -8.789 13.688 1 92.06 252 VAL B C 1
ATOM 3855 O O . VAL B 1 252 ? -7.887 -8.453 14.227 1 92.06 252 VAL B O 1
ATOM 3858 N N . PRO B 1 253 ? -6.719 -9.508 12.578 1 88.31 253 PRO B N 1
ATOM 3859 C CA . PRO B 1 253 ? -7.961 -10.133 12.109 1 88.31 253 PRO B CA 1
ATOM 3860 C C . PRO B 1 253 ? -8.57 -11.086 13.141 1 88.31 253 PRO B C 1
ATOM 3862 O O . PRO B 1 253 ? -7.836 -11.711 13.914 1 88.31 253 PRO B O 1
ATOM 3865 N N . GLY B 1 254 ? -9.828 -11.047 13.18 1 82.5 254 GLY B N 1
ATOM 3866 C CA . GLY B 1 254 ? -10.523 -11.961 14.07 1 82.5 254 GLY B CA 1
ATOM 3867 C C . GLY B 1 254 ? -10.609 -13.375 13.539 1 82.5 254 GLY B C 1
ATOM 3868 O O . GLY B 1 254 ? -10.406 -13.609 12.344 1 82.5 254 GLY B O 1
#

Secondary structure (DSSP, 8-state):
-EEEEEEEEESSSSEEEEEEEEEE-SSSEEEEE-STTSSHHHHHHHHHTSS--SEEEEEETTEEGGGS-HHHHTTTEEEE----------BHHHHHHHTTHHHHTT---HHHHHHHHHHHHHTT-GGGTTSBGGGS-HHHHHHHHHHHHHHT--SEEEEESTTTT--HHHHHHHHHHHHHHHSTTSTT--EEEEE-S-HHHHHHH-SEEEEEETTEEEEEEEHHHH--HHHHHHHHTS-EEEEEETTEEEEEE-/-EEEEEEEEESSSSEEEEEEEEEE-SSSEEEEE-STTSSHHHHHHHHHTSS--SEEEEEETTEEGGGS-HHHHTTTEEEE----------BHHHHHHHTTHHHHTT---HHHHHHHHHHHHHTT-GGGTTSBGGGS-HHHHHHHHHHHHHHT--SEEEEESTTTT--HHHHHHHHHHHHHHHSTTSTT--EEEEE-S-HHHHHHH-SEEEEEETTEEEEEEEHHHH--HHHHHHHHTS-EEEEEETTEEEEEE-

Solvent-accessible surface area (backbone atoms only — not comparable to full-atom values): 26088 Å² total; per-residue (Å²): 73,39,38,33,44,47,27,22,28,64,71,74,93,56,52,40,27,48,58,32,63,49,74,42,70,75,35,37,32,35,28,38,35,56,39,77,78,12,26,66,67,58,49,52,30,37,74,64,55,80,35,77,60,74,38,60,45,45,27,50,68,85,36,51,46,90,76,48,53,69,64,59,42,43,52,43,40,24,69,41,63,77,71,67,88,66,82,47,89,41,27,39,47,57,51,23,43,53,24,37,33,69,79,40,72,84,56,75,48,72,68,50,54,48,44,36,53,50,35,29,50,75,68,72,33,57,93,46,28,82,38,42,44,67,74,44,52,66,38,55,40,37,50,45,51,53,37,13,36,56,40,33,67,25,51,29,38,39,32,43,45,74,52,54,6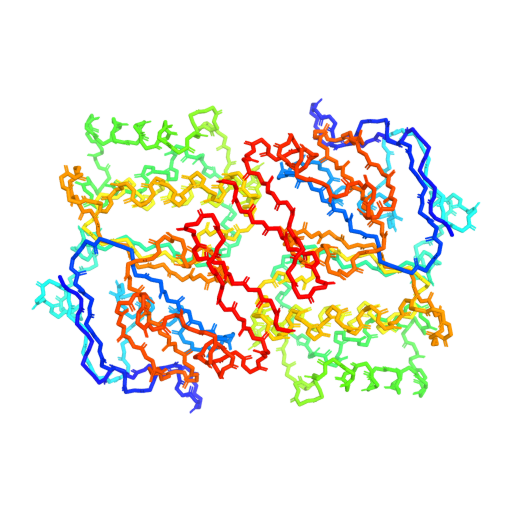8,42,33,73,36,56,34,49,51,50,51,51,50,55,51,54,37,13,33,90,84,28,84,79,30,25,18,35,40,32,36,48,86,52,58,42,57,41,53,65,60,31,52,26,36,38,32,29,47,74,11,24,76,73,48,72,38,50,25,92,78,52,73,38,25,69,51,46,18,62,66,43,69,37,61,34,34,58,44,78,53,97,88,34,53,37,60,42,76,96,73,39,38,32,45,47,26,21,30,64,70,72,94,56,50,40,26,49,60,33,62,49,74,44,69,76,35,36,32,32,28,38,36,56,38,78,77,11,27,64,68,59,49,53,28,37,75,64,56,78,36,77,60,74,37,61,45,46,26,49,68,84,36,52,46,90,77,47,54,68,64,59,42,42,51,43,40,25,68,40,63,79,72,65,89,66,83,45,89,39,27,39,47,56,51,24,45,56,24,37,33,66,78,39,72,84,56,77,50,72,67,51,55,49,44,36,52,49,35,27,51,75,68,72,33,57,93,45,26,81,38,42,46,67,75,45,53,66,38,56,39,39,51,44,51,52,36,11,36,56,40,33,66,24,51,30,38,39,31,42,42,71,53,56,68,42,34,74,35,57,36,48,52,50,50,52,52,55,50,53,37,13,33,90,86,28,86,79,32,24,17,35,40,33,36,48,86,51,58,41,56,40,54,66,60,30,51,25,37,38,33,29,47,75,11,26,76,72,48,71,41,49,26,92,79,52,72,40,26,69,51,47,17,63,65,43,68,37,63,34,35,58,44,77,53,98,90,36,52,38,58,42,76,96

Sequence (508 aa):
MIDLANVTVRRGSVPALDDVSLSFGRGGITALIGPNGAGKSTLLHAMSGLLPPTSGRVRVEGRDLAAVPATERARTVAVLTQTERVTARLTVRELVSFGRWPHHRGRPKAADRETVEEALELFDLSDLAGRRIDTLSGGQRQRAFVTMAYAQETPWMLLDEPLAALDPRHARDLMDRLHALTRPGAPGQRSVVVVLHDLGAAARYADRIVALRRGRLVTSGARLLTLTGPMLTDLFETSLTVRRLDGRDVVVPGMIDLANVTVRRGSVPALDDVSLSFGRGGITALIGPNGAGKSTLLHAMSGLLPPTSGRVRVEGRDLAAVPATERARTVAVLTQTERVTARLTVRELVSFGRWPHHRGRPKAADRETVEEALELFDLSDLAGRRIDTLSGGQRQRAFVTMAYAQETPWMLLDEPLAALDPRHARDLMDRLHALTRPGAPGQRSVVVVLHDLGAAARYADRIVALRRGRLVTSGARLLTLTGPMLTDLFETSLTVRRLDGRDVVVPG

Nearest PDB structures (foldseek):
  4p33-assembly1_A  TM=9.021E-01  e=1.183E-19  Escherichia coli K-12
  4u00-assembly1_A  TM=8.742E-01  e=6.494E-20  Thermus thermophilus HB8
  3fvq-assembly1_A  TM=8.228E-01  e=1.141E-20  Neisseria gonorrhoeae FA 1090
  8frl-assembly1_A  TM=8.611E-01  e=6.342E-19  Acinetobacter baylyi ADP1
  6mjp-assembly1_B  TM=8.457E-01  e=5.973E-19  Vibrio cholerae

pLDDT: mean 91.88, std 7.49, range [53.72, 98.62]

Organism: NCBI:txid1123501

Foldseek 3Di:
DKWWAQFWACDPPATLAGGETDDDDFFFEEEEEFDPSQNQLVVLCCQLLVGPTPDTFMDDPRHTSVPDDNLVSLQAEQEAHPDDPPPDQDFLLRLLLVLCCSPQVPNDDPVSSVLSCVLCVLLVNNVRRGPGLNPDDPLSNLSSRVSSSVSNLHQEYEYEASCPPPDPVSSVSVLVSVLQCQDPPHVSNHYYYYYDPAVQSCQAGGQKYWYGGSNYTDDIDGCVPQVAQVNVCVRHVFGWGWDADPNTTGIDGD/DKWWAQFWAPDPPATLAGGETDDDDFFFEEEEEFDPSQNLLVVLCCQLLVGPTPDTFMDDPRHTSVPDDNLVSLQAEQEAHPDDPPPDQDFLLRLLLVLQCSPQVPNDDPVSSVLSCVLCVLL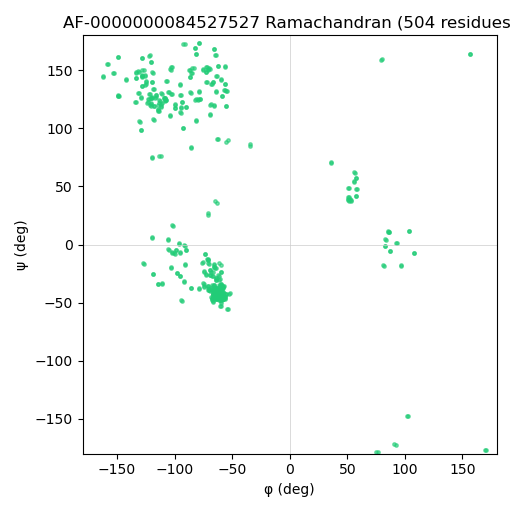VNNVRRGPGLNPDDPLSNLSSRVSSSVSNLHQEYEYEASCPPPDPVSSVSVLVSVLQCQDPPHVSNHYYYYYDPAVFSCQAGGQKYWYGGSNYTDDIDGCVPQVAQVNVCVRHVFGWGWDADPNTTGIDGD